Protein AF-A0A7S1D966-F1 (afdb_monomer_lite)

Secondary structure (DSSP, 8-state):
-HHHHHHHHHHHHHHHHHHHHHHHHHHHHHHH-EEEEEEEGGGS-TTPPB-TTTGGG--EEEESSS-TT--------GGGG-TT-EEEEEEEEEEGGG--TT-EEEEETTPBP-SEEEEEEESSGGGEEEEE-TTTT---SEEEEE-----HHHHHHHHHHHHTT-------SS-------HHHHHHHHHHTSGGGSTT----SS-TT-TTS-------PPPPP------S---------------PPPTTS-GGG-----EEEEPPP-S-TT---EEEEE--SSTTPPPEEEEE-GGGEE-TT-EEES-SEEEEEEEE-TTSSHHHHTSPP------HHHHHHHHHHHHHHHHHHHHHHHHHHHHHHHHHHHHTT-GGGS--S-TTPPBTTBTTSPPP-----PPPHHHHHHHHHS-SS----

pLDDT: mean 71.93, std 20.81, range [23.17, 95.44]

Organism: Cyclophora tenuis (NCBI:txid216820)

Foldseek 3Di:
DPPVVVVVVVVVCVVVVVVVVVVVVVVVVLQQDKFKFKAWPVPDDPPFDFDCVPVNFFWQKAFLLLFLADDDDDDDDDPSPDSPLITTITITIDTLNPDDFQIKTKDFAFDFDSFKWFFAAFQDWQQKFWWACCQQPNDRDTDIFGHFDDDVSSVVSLCVVPVVPDDDDDDDPDPPTDGADPSSSVNSVCSQAQVSPPPRDDDPDDPVCPPPDDPDDDPPDPDDPPDDDDDDPDDDDPPDCPVPPVPDPPPPDPVVDDDRKDKAWDFQALPLQWTWIWIWGPDSYPPDDTDTTIDISRRIDAGRITTHPTGMTITGHHGGDCRTNSNNNDDDDDPDDDPVNVVVVVVVVVVVVVVLVVLLVVLVVCVVVVLVCQCVCVVVLAHCDQQDADPPCNPDGRDRRDNDDDDSVRSSVCVVDPDDPPDD

Structure (mmCIF, N/CA/C/O backbone):
data_AF-A0A7S1D966-F1
#
_entry.id   AF-A0A7S1D966-F1
#
loop_
_atom_site.group_PDB
_atom_site.id
_atom_site.type_symbol
_atom_site.label_atom_id
_atom_site.label_alt_id
_atom_site.label_comp_id
_atom_site.label_asym_id
_atom_site.label_entity_id
_atom_site.label_seq_id
_atom_site.pdbx_PDB_ins_code
_atom_site.Cartn_x
_atom_site.Cartn_y
_atom_site.Cartn_z
_atom_site.occupancy
_atom_site.B_iso_or_equiv
_atom_site.auth_seq_id
_atom_site.auth_comp_id
_atom_site.auth_asym_id
_atom_site.auth_atom_id
_atom_site.pdbx_PDB_model_num
ATOM 1 N N . THR A 1 1 ? 21.714 -4.107 -44.839 1.00 70.25 1 THR A N 1
ATOM 2 C CA . THR A 1 1 ? 21.674 -3.194 -43.675 1.00 70.25 1 THR A CA 1
ATOM 3 C C . THR A 1 1 ? 20.430 -3.413 -42.824 1.00 70.25 1 THR A C 1
ATOM 5 O O . THR A 1 1 ? 20.585 -3.895 -41.714 1.00 70.25 1 THR A O 1
ATOM 8 N N . LEU A 1 2 ? 19.216 -3.148 -43.330 1.00 82.62 2 LEU A N 1
ATOM 9 C CA . LEU A 1 2 ? 17.956 -3.214 -42.560 1.00 82.62 2 LEU A CA 1
ATOM 10 C C . LEU A 1 2 ? 17.703 -4.532 -41.798 1.00 82.62 2 LEU A C 1
ATOM 12 O O . LEU A 1 2 ? 17.384 -4.476 -40.617 1.00 82.62 2 LEU A O 1
ATOM 16 N N . GLY A 1 3 ? 17.871 -5.698 -42.436 1.00 91.00 3 GLY A N 1
ATOM 17 C CA . GLY A 1 3 ? 17.555 -7.005 -41.827 1.00 91.00 3 GLY A CA 1
ATOM 18 C C . GLY A 1 3 ? 18.243 -7.268 -40.474 1.00 91.00 3 GLY A C 1
ATOM 19 O O . GLY A 1 3 ? 17.543 -7.444 -39.479 1.00 91.00 3 GLY A O 1
ATOM 20 N N . PRO A 1 4 ? 19.590 -7.244 -40.396 1.00 90.75 4 PRO A N 1
ATOM 21 C CA . PRO A 1 4 ? 20.310 -7.405 -39.130 1.00 90.75 4 PRO A CA 1
ATOM 22 C C . PRO A 1 4 ? 19.940 -6.370 -38.058 1.00 90.75 4 PRO A C 1
ATOM 24 O O . PRO A 1 4 ? 19.806 -6.733 -36.894 1.00 90.75 4 PRO A O 1
ATOM 27 N N . LEU A 1 5 ? 19.719 -5.104 -38.438 1.00 87.69 5 LEU A N 1
ATOM 28 C CA . LEU A 1 5 ? 19.304 -4.060 -37.493 1.00 87.69 5 LEU A CA 1
ATOM 29 C C . LEU A 1 5 ? 17.915 -4.355 -36.903 1.00 87.69 5 LEU A C 1
ATOM 31 O O . LEU A 1 5 ? 17.739 -4.294 -35.690 1.00 87.69 5 LEU A O 1
ATOM 35 N N . ALA A 1 6 ? 16.946 -4.728 -37.744 1.00 91.88 6 ALA A N 1
ATOM 36 C CA . ALA A 1 6 ? 15.597 -5.087 -37.311 1.00 91.88 6 ALA A CA 1
ATOM 37 C C . ALA A 1 6 ? 15.584 -6.325 -36.396 1.00 91.88 6 ALA A C 1
ATOM 39 O O . ALA A 1 6 ? 14.832 -6.360 -35.422 1.00 91.88 6 ALA A O 1
ATOM 40 N N . PHE A 1 7 ? 16.441 -7.313 -36.676 1.00 93.56 7 PHE A N 1
ATOM 41 C CA . PHE A 1 7 ? 16.621 -8.501 -35.838 1.00 93.56 7 PHE A CA 1
ATOM 42 C C . PHE A 1 7 ? 17.168 -8.149 -34.446 1.00 93.56 7 PHE A C 1
ATOM 44 O O . PHE A 1 7 ? 16.579 -8.558 -33.447 1.00 93.56 7 PHE A O 1
ATOM 51 N N . VAL A 1 8 ? 18.228 -7.333 -34.365 1.00 92.44 8 VAL A N 1
ATOM 52 C CA . VAL A 1 8 ? 18.786 -6.874 -33.078 1.00 92.44 8 VAL A CA 1
ATOM 53 C C . VAL A 1 8 ? 17.752 -6.068 -32.287 1.00 92.44 8 VAL A C 1
ATOM 55 O O . VAL A 1 8 ? 17.493 -6.392 -31.132 1.00 92.44 8 VAL A O 1
ATOM 58 N N . MET A 1 9 ? 17.089 -5.092 -32.920 1.00 90.94 9 MET A N 1
ATOM 59 C CA . MET A 1 9 ? 16.044 -4.287 -32.268 1.00 90.94 9 MET A CA 1
ATOM 60 C C . MET A 1 9 ? 14.885 -5.147 -31.746 1.00 90.94 9 MET A C 1
ATOM 62 O O . MET A 1 9 ? 14.377 -4.897 -30.657 1.00 90.94 9 MET A O 1
ATOM 66 N N . SER A 1 10 ? 14.488 -6.187 -32.486 1.00 94.50 10 SER A N 1
ATOM 67 C CA . SER A 1 10 ? 13.424 -7.110 -32.069 1.00 94.50 10 SER A CA 1
ATOM 68 C C . SER A 1 10 ? 13.814 -7.930 -30.834 1.00 94.50 10 SER A C 1
ATOM 70 O O . SER A 1 10 ? 12.970 -8.160 -29.971 1.00 94.50 10 SER A O 1
ATOM 72 N N . ILE A 1 11 ? 15.083 -8.339 -30.714 1.00 94.81 11 ILE A N 1
ATOM 73 C CA . ILE A 1 11 ? 15.593 -9.037 -29.523 1.00 94.81 11 ILE A CA 1
ATOM 74 C C . ILE A 1 11 ? 15.625 -8.095 -28.315 1.00 94.81 11 ILE A C 1
ATOM 76 O O . ILE A 1 11 ? 15.133 -8.475 -27.254 1.00 94.81 11 ILE A O 1
ATOM 80 N N . SER A 1 12 ? 16.131 -6.866 -28.471 1.00 90.44 12 SER A N 1
ATOM 81 C CA . SER A 1 12 ? 16.151 -5.866 -27.392 1.00 90.44 12 SER A CA 1
ATOM 82 C C . SER A 1 12 ? 14.744 -5.558 -26.873 1.00 90.44 12 SER A C 1
ATOM 84 O O . SER A 1 12 ? 14.501 -5.674 -25.674 1.00 90.44 12 SER A O 1
ATOM 86 N N . LEU A 1 13 ? 13.790 -5.276 -27.769 1.00 92.00 13 LEU A N 1
ATOM 87 C CA . LEU A 1 13 ? 12.394 -5.004 -27.404 1.00 92.00 13 LEU A CA 1
ATOM 88 C C . LEU A 1 13 ? 11.720 -6.201 -26.713 1.00 92.00 13 LEU A C 1
ATOM 90 O O . LEU A 1 13 ? 10.945 -6.016 -25.776 1.00 92.00 13 LEU A O 1
ATOM 94 N N . LEU A 1 14 ? 12.023 -7.434 -27.138 1.00 94.31 14 LEU A N 1
ATOM 95 C CA . LEU A 1 14 ? 11.500 -8.646 -26.503 1.00 94.31 14 LEU A CA 1
ATOM 96 C C . LEU A 1 14 ? 12.097 -8.854 -25.102 1.00 94.31 14 LEU A C 1
ATOM 98 O O . LEU A 1 14 ? 11.368 -9.215 -24.179 1.00 94.31 14 LEU A O 1
ATOM 102 N N . GLN A 1 15 ? 13.395 -8.596 -24.920 1.00 92.12 15 GLN A N 1
ATOM 103 C CA . GLN A 1 15 ? 14.068 -8.706 -23.624 1.00 92.12 15 GLN A CA 1
ATOM 104 C C . GLN A 1 15 ? 13.583 -7.637 -22.631 1.00 92.12 15 GLN A C 1
ATOM 106 O O . GLN A 1 15 ? 13.281 -7.964 -21.482 1.00 92.12 15 GLN A O 1
ATOM 111 N N . GLU A 1 16 ? 13.465 -6.382 -23.068 1.00 89.88 16 GLU A N 1
ATOM 112 C CA . GLU A 1 16 ? 12.923 -5.286 -22.258 1.00 89.88 16 GLU A CA 1
ATOM 113 C C . GLU A 1 16 ? 11.457 -5.548 -21.891 1.00 89.88 16 GLU A C 1
ATOM 115 O O . GLU A 1 16 ? 11.106 -5.506 -20.712 1.00 89.88 16 GLU A O 1
ATOM 120 N N . GLY A 1 17 ? 10.626 -5.934 -22.866 1.00 92.00 17 GLY A N 1
ATOM 121 C CA . GLY A 1 17 ? 9.225 -6.296 -22.640 1.00 92.00 17 GLY A CA 1
ATOM 122 C C . GLY A 1 17 ? 9.044 -7.488 -21.694 1.00 92.00 17 GLY A C 1
ATOM 123 O O . GLY A 1 17 ? 8.130 -7.485 -20.871 1.00 92.00 17 GLY A O 1
ATOM 124 N N . ALA A 1 18 ? 9.933 -8.487 -21.734 1.00 92.56 18 ALA A N 1
ATOM 125 C CA . ALA A 1 18 ? 9.919 -9.602 -20.786 1.00 92.56 18 ALA A CA 1
ATOM 126 C C . ALA A 1 18 ? 10.292 -9.163 -19.355 1.00 92.56 18 ALA A C 1
ATOM 128 O O . ALA A 1 18 ? 9.656 -9.594 -18.390 1.00 92.56 18 ALA A O 1
ATOM 129 N N . ALA A 1 19 ? 11.285 -8.279 -19.207 1.00 88.69 19 ALA A N 1
ATOM 130 C CA . ALA A 1 19 ? 11.678 -7.717 -17.913 1.00 88.69 19 ALA A CA 1
ATOM 131 C C . ALA A 1 19 ? 10.613 -6.769 -17.324 1.00 88.69 19 ALA A C 1
ATOM 133 O O . ALA A 1 19 ? 10.467 -6.673 -16.104 1.00 88.69 19 ALA A O 1
ATOM 134 N N . ASP A 1 20 ? 9.857 -6.079 -18.179 1.00 89.06 20 ASP A N 1
ATOM 135 C CA . ASP A 1 20 ? 8.737 -5.212 -17.804 1.00 89.06 20 ASP A CA 1
ATOM 136 C C . ASP A 1 20 ? 7.491 -6.014 -17.397 1.00 89.06 20 ASP A C 1
ATOM 138 O O . ASP A 1 20 ? 6.954 -5.824 -16.305 1.00 89.06 20 ASP A O 1
ATOM 142 N N . MET A 1 21 ? 7.136 -7.039 -18.179 1.00 90.38 21 MET A N 1
ATOM 143 C CA . MET A 1 21 ? 6.097 -8.017 -17.833 1.00 90.38 21 MET A CA 1
ATOM 144 C C . MET A 1 21 ? 6.377 -8.715 -16.489 1.00 90.38 21 MET A C 1
ATOM 146 O O . MET A 1 21 ? 5.455 -8.984 -15.716 1.00 90.38 21 MET A O 1
ATOM 150 N N . GLY A 1 22 ? 7.652 -8.976 -16.174 1.00 91.31 22 GLY A N 1
ATOM 151 C CA . GLY A 1 22 ? 8.078 -9.493 -14.871 1.00 91.31 22 GLY A CA 1
ATOM 152 C C . GLY A 1 22 ? 7.752 -8.549 -13.706 1.00 91.31 22 GLY A C 1
ATOM 153 O O . GLY A 1 22 ? 7.224 -9.000 -12.687 1.00 91.31 22 GLY A O 1
ATOM 154 N N . ARG A 1 23 ? 7.995 -7.240 -13.873 1.00 87.00 23 ARG A N 1
ATOM 155 C CA . ARG A 1 23 ? 7.643 -6.202 -12.886 1.00 87.00 23 ARG A CA 1
ATOM 156 C C . ARG A 1 23 ? 6.127 -6.086 -12.723 1.00 87.00 23 ARG A C 1
ATOM 158 O O . ARG A 1 23 ? 5.628 -6.290 -11.619 1.00 87.00 23 ARG A O 1
ATOM 165 N N . HIS A 1 24 ? 5.382 -5.945 -13.819 1.00 87.44 24 HIS A N 1
ATOM 166 C CA . HIS A 1 24 ? 3.917 -5.896 -13.785 1.00 87.44 24 HIS A CA 1
ATOM 167 C C . HIS A 1 24 ? 3.264 -7.137 -13.149 1.00 87.44 24 HIS A C 1
ATOM 169 O O . HIS A 1 24 ? 2.241 -7.018 -12.467 1.00 87.44 24 HIS A O 1
ATOM 175 N N . ARG A 1 25 ? 3.854 -8.332 -13.296 1.00 92.88 25 ARG A N 1
ATOM 176 C CA . ARG A 1 25 ? 3.391 -9.539 -12.589 1.00 92.88 25 ARG A CA 1
ATOM 177 C C . ARG A 1 25 ? 3.608 -9.447 -11.072 1.00 92.88 25 ARG A C 1
ATOM 179 O O . ARG A 1 25 ? 2.744 -9.898 -10.320 1.00 92.88 25 ARG A O 1
ATOM 186 N N . SER A 1 26 ? 4.720 -8.862 -10.625 1.00 86.88 26 SER A N 1
ATOM 187 C CA . SER A 1 26 ? 5.012 -8.623 -9.203 1.00 86.88 26 SER A CA 1
ATOM 188 C C . SER A 1 26 ? 4.054 -7.598 -8.586 1.00 86.88 26 SER A C 1
ATOM 190 O O . SER A 1 26 ? 3.494 -7.832 -7.510 1.00 86.88 26 SER A O 1
ATOM 192 N N . ASP A 1 27 ? 3.789 -6.502 -9.300 1.00 87.25 27 ASP A N 1
ATOM 193 C CA . ASP A 1 27 ? 2.837 -5.470 -8.878 1.00 87.25 27 ASP A CA 1
ATOM 194 C C . ASP A 1 27 ? 1.418 -6.041 -8.788 1.00 87.25 27 ASP A C 1
ATOM 196 O O . ASP A 1 27 ? 0.732 -5.872 -7.782 1.00 87.25 27 ASP A O 1
ATOM 200 N N . SER A 1 28 ? 0.995 -6.796 -9.808 1.00 89.19 28 SER A N 1
ATOM 201 C CA . SER A 1 28 ? -0.309 -7.463 -9.837 1.00 89.19 28 SER A CA 1
ATOM 202 C C . SER A 1 28 ? -0.482 -8.449 -8.676 1.00 89.19 28 SER A C 1
ATOM 204 O O . SER A 1 28 ? -1.535 -8.454 -8.037 1.00 89.19 28 SER A O 1
ATOM 206 N N . ASN A 1 29 ? 0.553 -9.224 -8.331 1.00 90.44 29 ASN A N 1
ATOM 207 C CA . ASN A 1 29 ? 0.534 -10.110 -7.163 1.00 90.44 29 ASN A CA 1
ATOM 208 C C . ASN A 1 29 ? 0.395 -9.322 -5.845 1.00 90.44 29 ASN A C 1
ATOM 210 O O . ASN A 1 29 ? -0.420 -9.662 -4.991 1.00 90.44 29 ASN A O 1
ATOM 214 N N . THR A 1 30 ? 1.138 -8.221 -5.709 1.00 87.00 30 THR A N 1
ATOM 215 C CA . THR A 1 30 ? 1.099 -7.346 -4.524 1.00 87.00 30 THR A CA 1
ATOM 216 C C . THR A 1 30 ? -0.264 -6.665 -4.355 1.00 87.00 30 THR A C 1
ATOM 218 O O . THR A 1 30 ? -0.765 -6.551 -3.237 1.00 87.00 30 THR A O 1
ATOM 221 N N . ASN A 1 31 ? -0.885 -6.258 -5.464 1.00 89.44 31 ASN A N 1
ATOM 222 C CA . ASN A 1 31 ? -2.171 -5.562 -5.510 1.00 89.44 31 ASN A CA 1
ATOM 223 C C . ASN A 1 31 ? -3.379 -6.499 -5.316 1.00 89.44 31 ASN A C 1
ATOM 225 O O . ASN A 1 31 ? -4.373 -6.087 -4.719 1.00 89.44 31 ASN A O 1
ATOM 229 N N . ASN A 1 32 ? -3.293 -7.752 -5.784 1.00 91.56 32 ASN A N 1
ATOM 230 C CA . ASN A 1 32 ? -4.334 -8.773 -5.600 1.00 91.56 32 ASN A CA 1
ATOM 231 C C . ASN A 1 32 ? -4.255 -9.509 -4.251 1.00 91.56 32 ASN A C 1
ATOM 233 O O . ASN A 1 32 ? -5.161 -10.283 -3.950 1.00 91.56 32 ASN A O 1
ATOM 237 N N . HIS A 1 33 ? -3.210 -9.291 -3.444 1.00 90.44 33 HIS A N 1
ATOM 238 C CA . HIS A 1 33 ? -3.119 -9.867 -2.101 1.00 90.44 33 HIS A CA 1
ATOM 239 C C . HIS A 1 33 ? -4.363 -9.483 -1.272 1.00 90.44 33 HIS A C 1
ATOM 241 O O . HIS A 1 33 ? -4.768 -8.316 -1.309 1.00 90.44 33 HIS A O 1
ATOM 247 N N . PRO A 1 34 ? -4.969 -10.414 -0.515 1.00 91.25 34 PRO A N 1
ATOM 248 C CA . PRO A 1 34 ? -6.105 -10.101 0.343 1.00 91.25 34 PRO A CA 1
ATOM 249 C C . PRO A 1 34 ? -5.702 -9.251 1.559 1.00 91.25 34 PRO A C 1
ATOM 251 O O . PRO A 1 34 ? -4.548 -9.254 1.998 1.00 91.25 34 PRO A O 1
ATOM 254 N N . CYS A 1 35 ? -6.666 -8.536 2.121 1.00 91.94 35 CYS A N 1
ATOM 255 C CA . CYS A 1 35 ? -6.594 -7.817 3.389 1.00 91.94 35 CYS A CA 1
ATOM 256 C C . CYS A 1 35 ? -7.999 -7.719 3.997 1.00 91.94 35 CYS A C 1
ATOM 258 O O . CYS A 1 35 ? -8.993 -7.746 3.272 1.00 91.94 35 CYS A O 1
ATOM 260 N N . VAL A 1 36 ? -8.085 -7.606 5.322 1.00 93.12 36 VAL A N 1
ATOM 261 C CA . VAL A 1 36 ? -9.369 -7.641 6.032 1.00 93.12 36 VAL A CA 1
ATOM 262 C C . VAL A 1 36 ? -9.836 -6.223 6.348 1.00 93.12 36 VAL A C 1
ATOM 264 O O . VAL A 1 36 ? -9.105 -5.458 6.977 1.00 93.12 36 VAL A O 1
ATOM 267 N N . VAL A 1 37 ? -11.059 -5.881 5.944 1.00 92.56 37 VAL A N 1
ATOM 268 C CA . VAL A 1 37 ? -11.729 -4.615 6.275 1.00 92.56 37 VAL A CA 1
ATOM 269 C C . VAL A 1 37 ? -12.924 -4.874 7.187 1.00 92.56 37 VAL A C 1
ATOM 271 O O . VAL A 1 37 ? -13.681 -5.824 6.994 1.00 92.56 37 VAL A O 1
ATOM 274 N N . LEU A 1 38 ? -13.104 -4.008 8.183 1.00 90.44 38 LEU A N 1
ATOM 275 C CA . LEU A 1 38 ? -14.306 -3.968 9.008 1.00 90.44 38 LEU A CA 1
ATOM 276 C C . LEU A 1 38 ? -15.388 -3.180 8.256 1.00 90.44 38 LEU A C 1
ATOM 278 O O . LEU A 1 38 ? -15.271 -1.962 8.104 1.00 90.44 38 LEU A O 1
ATOM 282 N N . LYS A 1 39 ? -16.457 -3.857 7.827 1.00 87.50 39 LYS A N 1
ATOM 283 C CA . LYS A 1 39 ? -17.695 -3.218 7.344 1.00 87.50 39 LYS A CA 1
ATOM 284 C C . LYS A 1 39 ? -18.877 -3.607 8.231 1.00 87.50 39 LYS A C 1
ATOM 286 O O . LYS A 1 39 ? -18.821 -4.572 8.987 1.00 87.50 39 LYS A O 1
ATOM 291 N N . ARG A 1 40 ? -19.977 -2.863 8.138 1.00 83.69 40 ARG A N 1
ATOM 292 C CA . ARG A 1 40 ? -21.266 -3.271 8.715 1.00 83.69 40 ARG A CA 1
ATOM 293 C C . ARG A 1 40 ? -21.841 -4.430 7.891 1.00 83.69 40 ARG A C 1
ATOM 295 O O . ARG A 1 40 ? -21.848 -4.340 6.666 1.00 83.69 40 ARG A O 1
ATOM 302 N N . SER A 1 41 ? -22.357 -5.472 8.546 1.00 82.62 41 SER A N 1
ATOM 303 C CA . SER A 1 41 ? -22.989 -6.645 7.911 1.00 82.62 41 SER A CA 1
ATOM 304 C C . SER A 1 41 ? -24.051 -6.264 6.882 1.00 82.62 41 SER A C 1
ATOM 306 O O . SER A 1 41 ? -24.140 -6.867 5.820 1.00 82.62 41 SER A O 1
ATOM 308 N N . ASP A 1 42 ? -24.818 -5.226 7.198 1.00 78.50 42 ASP A N 1
ATOM 309 C CA . ASP A 1 42 ? -25.985 -4.774 6.438 1.00 78.50 42 ASP A CA 1
ATOM 310 C C . ASP A 1 42 ? -25.594 -3.891 5.234 1.00 78.50 42 ASP A C 1
ATOM 312 O O . ASP A 1 42 ? -26.442 -3.525 4.427 1.00 78.50 42 ASP A O 1
ATOM 316 N N . ALA A 1 43 ? -24.307 -3.539 5.127 1.00 76.06 43 ALA A N 1
ATOM 317 C CA . ALA A 1 43 ? -23.696 -2.812 4.012 1.00 76.06 43 ALA A CA 1
ATOM 318 C C . ALA A 1 43 ? -22.685 -3.684 3.232 1.00 76.06 43 ALA A C 1
ATOM 320 O O . ALA A 1 43 ? -21.899 -3.166 2.435 1.00 76.06 43 ALA A O 1
ATOM 321 N N . LEU A 1 44 ? -22.677 -4.994 3.496 1.00 80.38 44 LEU A N 1
ATOM 322 C CA . LEU A 1 44 ? -21.862 -5.989 2.809 1.00 80.38 44 LEU A CA 1
ATOM 323 C C . LEU A 1 44 ? -22.563 -6.427 1.512 1.00 80.38 44 LEU A C 1
ATOM 325 O O . LEU A 1 44 ? -23.768 -6.677 1.512 1.00 80.38 44 LEU A O 1
ATOM 329 N N . GLU A 1 45 ? -21.822 -6.547 0.411 1.00 79.56 45 GLU A N 1
ATOM 330 C CA . GLU A 1 45 ? -22.369 -7.108 -0.832 1.00 79.56 45 GLU A CA 1
ATOM 331 C C . GLU A 1 45 ? -22.616 -8.624 -0.672 1.00 79.56 45 GLU A C 1
ATOM 333 O O . GLU A 1 45 ? -21.843 -9.295 0.015 1.00 79.56 45 GLU A O 1
ATOM 338 N N . PRO A 1 46 ? -23.676 -9.198 -1.278 1.00 72.12 46 PRO A N 1
ATOM 339 C CA . PRO A 1 46 ? -24.082 -10.585 -1.017 1.00 72.12 46 PRO A CA 1
ATOM 340 C C . PRO A 1 46 ? -23.035 -11.630 -1.435 1.00 72.12 46 PRO A C 1
ATOM 342 O O . PRO A 1 46 ? -22.985 -12.706 -0.841 1.00 72.12 46 PRO A O 1
ATOM 345 N N . ASP A 1 47 ? -22.183 -11.296 -2.408 1.00 78.81 47 ASP A N 1
ATOM 346 C CA . ASP A 1 47 ? -21.104 -12.153 -2.913 1.00 78.81 47 ASP A CA 1
ATOM 347 C C . ASP A 1 47 ? -19.749 -11.912 -2.207 1.00 78.81 47 ASP A C 1
ATOM 349 O O . ASP A 1 47 ? -18.741 -12.522 -2.572 1.00 78.81 47 ASP A O 1
ATOM 353 N N . ALA A 1 48 ? -19.681 -11.016 -1.213 1.00 78.19 48 ALA A N 1
ATOM 354 C CA . ALA A 1 48 ? -18.422 -10.623 -0.582 1.00 78.19 48 ALA A CA 1
ATOM 355 C C . ALA A 1 48 ? -17.842 -11.727 0.323 1.00 78.19 48 ALA A C 1
ATOM 357 O O . ALA A 1 48 ? -18.495 -12.232 1.242 1.00 78.19 48 ALA A O 1
ATOM 358 N N . GLU A 1 49 ? -16.572 -12.078 0.100 1.00 83.12 49 GLU A N 1
ATOM 359 C CA . GLU A 1 49 ? -15.885 -13.097 0.892 1.00 83.12 49 GLU A CA 1
ATOM 360 C C . GLU A 1 49 ? -15.633 -12.606 2.328 1.00 83.12 49 GLU A C 1
ATOM 362 O O . GLU A 1 49 ? -15.099 -11.522 2.561 1.00 83.12 49 GLU A O 1
ATOM 367 N N . ARG A 1 50 ? -16.013 -13.424 3.315 1.00 83.88 50 ARG A N 1
ATOM 368 C CA . ARG A 1 50 ? -15.786 -13.153 4.742 1.00 83.88 50 ARG A CA 1
ATOM 369 C C . ARG A 1 50 ? -14.536 -13.872 5.234 1.00 83.88 50 ARG A C 1
ATOM 371 O O . ARG A 1 50 ? -14.361 -15.063 4.968 1.00 83.88 50 ARG A O 1
ATOM 378 N N . ASP A 1 51 ? -13.709 -13.186 6.017 1.00 82.50 51 ASP A N 1
ATOM 379 C CA . ASP A 1 51 ? -12.488 -13.751 6.594 1.00 82.50 51 ASP A CA 1
ATOM 380 C C . ASP A 1 51 ? -12.797 -14.803 7.672 1.00 82.50 51 ASP A C 1
ATOM 382 O O . ASP A 1 51 ? -12.899 -14.515 8.866 1.00 82.50 51 ASP A O 1
ATOM 386 N N . ARG A 1 52 ? -12.886 -16.068 7.249 1.00 79.69 52 ARG A N 1
ATOM 387 C CA . ARG A 1 52 ? -13.100 -17.215 8.144 1.00 79.69 52 ARG A CA 1
ATOM 388 C C . ARG A 1 52 ? -11.962 -17.425 9.146 1.00 79.69 52 ARG A C 1
ATOM 390 O O . ARG A 1 52 ? -12.181 -18.079 10.162 1.00 79.69 52 ARG A O 1
ATOM 397 N N . ALA A 1 53 ? -10.765 -16.884 8.903 1.00 76.81 53 ALA A N 1
ATOM 398 C CA . ALA A 1 53 ? -9.655 -16.981 9.848 1.00 76.81 53 ALA A CA 1
ATOM 399 C C . ALA A 1 53 ? -9.756 -15.956 10.996 1.00 76.81 53 ALA A C 1
ATOM 401 O O . ALA A 1 53 ? -9.014 -16.074 11.967 1.00 76.81 53 ALA A O 1
ATOM 402 N N . THR A 1 54 ? -10.676 -14.986 10.934 1.00 77.44 54 THR A N 1
ATOM 403 C CA . THR A 1 54 ? -11.058 -14.148 12.082 1.00 77.44 54 THR A CA 1
ATOM 404 C C . THR A 1 54 ? -12.373 -14.664 12.665 1.00 77.44 54 THR A C 1
ATOM 406 O O . THR A 1 54 ? -13.388 -14.709 11.977 1.00 77.44 54 THR A O 1
ATOM 409 N N . ARG A 1 55 ? -12.375 -15.081 13.941 1.00 75.31 55 ARG A N 1
ATOM 410 C CA . ARG A 1 55 ? -13.567 -15.586 14.670 1.00 75.31 55 ARG A CA 1
ATOM 411 C C . ARG A 1 55 ? -14.362 -16.708 13.964 1.00 75.31 55 ARG A C 1
ATOM 413 O O . ARG A 1 55 ? -15.552 -16.866 14.224 1.00 75.31 55 ARG A O 1
ATOM 420 N N . GLY A 1 56 ? -13.767 -17.464 13.037 1.00 73.38 56 GLY A N 1
ATOM 421 C CA . GLY A 1 56 ? -14.514 -18.439 12.228 1.00 73.38 56 GLY A CA 1
ATOM 422 C C . GLY A 1 56 ? -15.491 -17.810 11.220 1.00 73.38 56 GLY A C 1
ATOM 423 O O . GLY A 1 56 ? -16.368 -18.509 10.718 1.00 73.38 56 GLY A O 1
ATOM 424 N N . GLY A 1 57 ? -15.382 -16.505 10.942 1.00 73.38 57 GLY A N 1
ATOM 425 C CA . GLY A 1 57 ? -16.336 -15.741 10.130 1.00 73.38 57 GLY A CA 1
ATOM 426 C C . GLY A 1 57 ? -17.563 -15.222 10.895 1.00 73.38 57 GLY A C 1
ATOM 427 O O . GLY A 1 57 ? -18.532 -14.810 10.259 1.00 73.38 57 GLY A O 1
ATOM 428 N N . GLN A 1 58 ? -17.550 -15.251 12.236 1.00 79.69 58 GLN A N 1
ATOM 429 C CA . GLN A 1 58 ? -18.615 -14.677 13.070 1.00 79.69 58 GLN A CA 1
ATOM 430 C C . GLN A 1 58 ? -18.498 -13.151 13.193 1.00 79.69 58 GLN A C 1
ATOM 432 O O . GLN A 1 58 ? -17.466 -12.637 13.637 1.00 79.69 58 GLN A O 1
ATOM 437 N N . ASP A 1 59 ? -19.596 -12.452 12.904 1.00 83.75 59 ASP A N 1
ATOM 438 C CA . ASP A 1 59 ? -19.711 -10.999 13.070 1.00 83.75 59 ASP A CA 1
ATOM 439 C C . ASP A 1 59 ? -19.692 -10.587 14.554 1.00 83.75 59 ASP A C 1
ATOM 441 O O . ASP A 1 59 ? -20.073 -11.347 15.450 1.00 83.75 59 ASP A O 1
ATOM 445 N N . VAL A 1 60 ? -19.259 -9.355 14.826 1.00 81.75 60 VAL A N 1
ATOM 446 C CA . VAL A 1 60 ? -19.291 -8.752 16.164 1.00 81.75 60 VAL A CA 1
ATOM 447 C C . VAL A 1 60 ? -20.523 -7.868 16.284 1.00 81.75 60 VAL A C 1
ATOM 449 O O . VAL A 1 60 ? -20.550 -6.759 15.756 1.00 81.75 60 VAL A O 1
ATOM 452 N N . THR A 1 61 ? -21.535 -8.331 17.015 1.00 80.94 61 THR A N 1
ATOM 453 C CA . THR A 1 61 ? -22.706 -7.512 17.346 1.00 80.94 61 THR A CA 1
ATOM 454 C C . THR A 1 61 ? -22.364 -6.486 18.430 1.00 80.94 61 THR A C 1
ATOM 456 O O . THR A 1 61 ? -21.929 -6.820 19.537 1.00 80.94 61 THR A O 1
ATOM 459 N N . VAL A 1 62 ? -22.578 -5.216 18.101 1.00 76.38 62 VAL A N 1
ATOM 460 C CA . VAL A 1 62 ? -22.327 -4.035 18.926 1.00 76.38 62 VAL A CA 1
ATOM 461 C C . VAL A 1 62 ? -23.670 -3.412 19.293 1.00 76.38 62 VAL A C 1
ATOM 463 O O . VAL A 1 62 ? -24.422 -2.988 18.417 1.00 76.38 62 VAL A O 1
ATOM 466 N N . GLN A 1 63 ? -23.978 -3.336 20.587 1.00 70.12 63 GLN A N 1
ATOM 467 C CA . GLN A 1 63 ? -25.121 -2.565 21.080 1.00 70.12 63 GLN A CA 1
ATOM 468 C C . GLN A 1 63 ? -24.775 -1.073 21.044 1.00 70.12 63 GLN A C 1
ATOM 470 O O . GLN A 1 63 ? -23.823 -0.637 21.702 1.00 70.12 63 GLN A O 1
ATOM 475 N N . LEU A 1 64 ? -25.549 -0.305 20.277 1.00 67.06 64 LEU A N 1
ATOM 476 C CA . LEU A 1 64 ? -25.350 1.133 20.078 1.00 67.06 64 LEU A CA 1
ATOM 477 C C . LEU A 1 64 ? -26.053 1.966 21.158 1.00 67.06 64 LEU A C 1
ATOM 479 O O . LEU A 1 64 ? -25.703 3.123 21.366 1.00 67.06 64 LEU A O 1
ATOM 483 N N . ASN A 1 65 ? -26.983 1.355 21.902 1.00 55.56 65 ASN A N 1
ATOM 484 C CA . ASN A 1 65 ? -27.669 1.928 23.064 1.00 55.56 65 ASN A CA 1
ATOM 485 C C . ASN A 1 65 ? -26.677 2.463 24.121 1.00 55.56 65 ASN A C 1
ATOM 487 O O . ASN A 1 65 ? -26.939 3.486 24.748 1.00 55.56 65 ASN A O 1
ATOM 491 N N . LYS A 1 66 ? -25.508 1.818 24.277 1.00 53.09 66 LYS A N 1
ATOM 492 C CA . LYS A 1 66 ? -24.368 2.321 25.067 1.00 53.09 66 LYS A CA 1
ATOM 493 C C . LYS A 1 66 ? -23.459 3.220 24.204 1.00 53.09 66 LYS A C 1
ATOM 495 O O . LYS A 1 66 ? -22.287 2.911 23.986 1.00 53.09 66 LYS A O 1
ATOM 500 N N . SER A 1 67 ? -24.013 4.308 23.660 1.00 50.94 67 SER A N 1
ATOM 501 C CA . SER A 1 67 ? -23.249 5.307 22.895 1.00 50.94 67 SER A CA 1
ATOM 502 C C . SER A 1 67 ? -22.438 6.200 23.843 1.00 50.94 67 SER A C 1
ATOM 504 O O . SER A 1 67 ? -22.958 6.634 24.869 1.00 50.94 67 SER A O 1
ATOM 506 N N . TYR A 1 68 ? -21.189 6.533 23.498 1.00 50.56 68 TYR A N 1
ATOM 507 C CA . TYR A 1 68 ? -20.322 7.372 24.348 1.00 50.56 68 TYR A CA 1
ATOM 508 C C . TYR A 1 68 ? -20.823 8.826 24.519 1.00 50.56 68 TYR A C 1
ATOM 510 O O . TYR A 1 68 ? -20.328 9.573 25.358 1.00 50.56 68 TYR A O 1
ATOM 518 N N . PHE A 1 69 ? -21.832 9.243 23.751 1.00 49.62 69 PHE A N 1
ATOM 519 C CA . PHE A 1 69 ? -22.258 10.640 23.629 1.00 49.62 69 PHE A CA 1
ATOM 520 C C . PHE A 1 69 ? -23.753 10.813 23.939 1.00 49.62 69 PHE A C 1
ATOM 522 O O . PHE A 1 69 ? -24.487 11.431 23.167 1.00 49.62 69 PHE A O 1
ATOM 529 N N . SER A 1 70 ? -24.232 10.209 25.032 1.00 40.22 70 SER A N 1
ATOM 530 C CA . SER A 1 70 ? -25.642 10.286 25.444 1.00 40.22 70 SER A CA 1
ATOM 531 C C . SER A 1 70 ? -25.826 10.386 26.963 1.00 40.22 70 SER A C 1
ATOM 533 O O . SER A 1 70 ? -25.994 9.376 27.647 1.00 40.22 70 SER A O 1
ATOM 535 N N . HIS A 1 71 ? -25.873 11.620 27.476 1.00 38.56 71 HIS A N 1
ATOM 536 C CA . HIS A 1 71 ? -26.424 11.952 28.795 1.00 38.56 71 HIS A CA 1
ATOM 537 C C . HIS A 1 71 ? -27.265 13.244 28.723 1.00 38.56 71 HIS A C 1
ATOM 539 O O . HIS A 1 71 ? -26.734 14.333 28.899 1.00 38.56 71 HIS A O 1
ATOM 545 N N . ALA A 1 72 ? -28.583 13.061 28.524 1.00 38.47 72 ALA A N 1
ATOM 546 C CA . ALA A 1 72 ? -29.688 14.015 28.763 1.00 38.47 72 ALA A CA 1
ATOM 547 C C . ALA A 1 72 ? -29.762 15.314 27.908 1.00 38.47 72 ALA A C 1
ATOM 549 O O . ALA A 1 72 ? -28.740 15.835 27.493 1.00 38.47 72 ALA A O 1
ATOM 550 N N . GLN A 1 73 ? -30.923 15.941 27.624 1.00 42.53 73 GLN A N 1
ATOM 551 C CA . GLN A 1 73 ? -32.384 15.623 27.650 1.00 42.53 73 GLN A CA 1
ATOM 552 C C . GLN A 1 73 ? -33.126 16.845 27.012 1.00 42.53 73 GLN A C 1
ATOM 554 O O . GLN A 1 73 ? -32.567 17.931 27.066 1.00 42.53 73 GLN A O 1
ATOM 559 N N . THR A 1 74 ? -34.337 16.867 26.419 1.00 36.34 74 THR A N 1
ATOM 560 C CA . THR A 1 74 ? -35.473 15.952 26.093 1.00 36.34 74 THR A CA 1
ATOM 561 C C . THR A 1 74 ? -36.075 16.413 24.721 1.00 36.34 74 THR A C 1
ATOM 563 O O . THR A 1 74 ? -35.486 17.319 24.133 1.00 36.34 74 THR A O 1
ATOM 566 N N . PRO A 1 75 ? -37.269 15.987 24.227 1.00 37.81 75 PRO A N 1
ATOM 567 C CA . PRO A 1 75 ? -38.014 14.724 24.351 1.00 37.81 75 PRO A CA 1
ATOM 568 C C . PRO A 1 75 ? -38.330 14.064 22.974 1.00 37.81 75 PRO A C 1
ATOM 570 O O . PRO A 1 75 ? -38.528 14.753 21.985 1.00 37.81 75 PRO A O 1
ATOM 573 N N . ARG A 1 76 ? -38.451 12.723 22.947 1.00 42.16 76 ARG A N 1
ATOM 574 C CA . ARG A 1 76 ? -39.058 11.829 21.911 1.00 42.16 76 ARG A CA 1
ATOM 575 C C . ARG A 1 76 ? -39.295 12.367 20.475 1.00 42.16 76 ARG A C 1
ATOM 577 O O . ARG A 1 76 ? -40.143 13.229 20.263 1.00 42.16 76 ARG A O 1
ATOM 584 N N . PRO A 1 77 ? -38.834 11.604 19.468 1.00 37.94 77 PRO A N 1
ATOM 585 C CA . PRO A 1 77 ? -39.714 10.554 18.921 1.00 37.94 77 PRO A CA 1
ATOM 586 C C . PRO A 1 77 ? -39.463 9.153 19.509 1.00 37.94 77 PRO A C 1
ATOM 588 O O . PRO A 1 77 ? -38.575 8.944 20.333 1.00 37.94 77 PRO A O 1
ATOM 591 N N . SER A 1 78 ? -40.308 8.186 19.145 1.00 42.03 78 SER A N 1
ATOM 592 C CA . SER A 1 78 ? -40.471 6.895 19.838 1.00 42.03 78 SER A CA 1
ATOM 593 C C . SER A 1 78 ? -39.350 5.858 19.659 1.00 42.03 78 SER A C 1
ATOM 595 O O . SER A 1 78 ? -39.364 4.862 20.374 1.00 42.03 78 SER A O 1
ATOM 597 N N . HIS A 1 79 ? -38.378 6.077 18.769 1.00 45.31 79 HIS A N 1
ATOM 598 C CA . HIS A 1 79 ? -37.410 5.048 18.346 1.00 45.31 79 HIS A CA 1
ATOM 599 C C . HIS A 1 79 ? -36.134 4.910 19.193 1.00 45.31 79 HIS A C 1
ATOM 601 O O . HIS A 1 79 ? -35.337 4.007 18.962 1.00 45.31 79 HIS A O 1
ATOM 607 N N . LEU A 1 80 ? -35.912 5.765 20.199 1.00 44.06 80 LEU A N 1
ATOM 608 C CA . LEU A 1 80 ? -34.689 5.689 21.020 1.00 44.06 80 LEU A CA 1
ATOM 609 C C . LEU A 1 80 ? -34.786 4.743 22.233 1.00 44.06 80 LEU A C 1
ATOM 611 O O . LEU A 1 80 ? -33.816 4.593 22.971 1.00 44.06 80 LEU A O 1
ATOM 615 N N . ASN A 1 81 ? -35.940 4.096 22.429 1.00 42.59 81 ASN A N 1
ATOM 616 C CA . ASN A 1 81 ? -36.153 3.066 23.454 1.00 42.59 81 ASN A CA 1
ATOM 617 C C . ASN A 1 81 ? -36.095 1.631 22.893 1.00 42.59 81 ASN A C 1
ATOM 619 O O . ASN A 1 81 ? -36.324 0.683 23.644 1.00 42.59 81 ASN A O 1
ATOM 623 N N . ASP A 1 82 ? -35.800 1.460 21.601 1.00 46.50 82 ASP A N 1
ATOM 624 C CA . ASP A 1 82 ? -35.721 0.144 20.971 1.00 46.50 82 ASP A CA 1
ATOM 625 C C . ASP A 1 82 ? -34.481 -0.628 21.495 1.00 46.50 82 ASP A C 1
ATOM 627 O O . ASP A 1 82 ? -33.341 -0.198 21.277 1.00 46.50 82 ASP A O 1
ATOM 631 N N . PRO A 1 83 ? -34.641 -1.803 22.146 1.00 51.12 83 PRO A N 1
ATOM 632 C CA . PRO A 1 83 ? -33.513 -2.626 22.615 1.00 51.12 83 PRO A CA 1
ATOM 633 C C . PRO A 1 83 ? -32.730 -3.286 21.463 1.00 51.12 83 PRO A C 1
ATOM 635 O O . PRO A 1 83 ? -31.762 -4.008 21.694 1.00 51.12 83 PRO A O 1
ATOM 638 N N . ASN A 1 84 ? -33.155 -3.028 20.223 1.00 51.31 84 ASN A N 1
ATOM 639 C CA . ASN A 1 84 ? -32.705 -3.665 18.992 1.00 51.31 84 ASN A CA 1
ATOM 640 C C . ASN A 1 84 ? -31.781 -2.767 18.148 1.00 51.31 84 ASN A C 1
ATOM 642 O O . ASN A 1 84 ? -31.513 -3.098 16.995 1.00 51.31 84 ASN A O 1
ATOM 646 N N . LEU A 1 85 ? -31.287 -1.636 18.678 1.00 63.78 85 LEU A N 1
ATOM 647 C CA . LEU A 1 85 ? -30.309 -0.789 17.979 1.00 63.78 85 LEU A CA 1
ATOM 648 C C . LEU A 1 85 ? -28.900 -1.411 18.045 1.00 63.78 85 LEU A C 1
ATOM 650 O O . LEU A 1 85 ? -27.964 -0.899 18.663 1.00 63.78 85 LEU A O 1
ATOM 654 N N . THR A 1 86 ? -28.765 -2.569 17.406 1.00 70.44 86 THR A N 1
ATOM 655 C CA . THR A 1 86 ? -27.518 -3.315 17.252 1.00 70.44 86 THR A CA 1
ATOM 656 C C . THR A 1 86 ? -26.950 -3.140 15.850 1.00 70.44 86 THR A C 1
ATOM 658 O O . THR A 1 86 ? -27.677 -3.270 14.870 1.00 70.44 86 THR A O 1
ATOM 661 N N . CYS A 1 87 ? -25.639 -2.937 15.748 1.00 75.38 87 CYS A N 1
ATOM 662 C CA . CYS A 1 87 ? -24.898 -3.067 14.495 1.00 75.38 87 CYS A CA 1
ATOM 663 C C . CYS A 1 87 ? -24.013 -4.313 14.569 1.00 75.38 87 CYS A C 1
ATOM 665 O O . CYS A 1 87 ? -23.242 -4.455 15.518 1.00 75.38 87 CYS A O 1
ATOM 667 N N . SER A 1 88 ? -24.099 -5.206 13.585 1.00 82.50 88 SER A N 1
ATOM 668 C CA . SER A 1 88 ? -23.138 -6.301 13.438 1.00 82.50 88 SER A CA 1
ATOM 669 C C . SER A 1 88 ? -22.003 -5.869 12.511 1.00 82.50 88 SER A C 1
ATOM 671 O O . SER A 1 88 ? -22.223 -5.444 11.379 1.00 82.50 88 SER A O 1
ATOM 673 N N . VAL A 1 89 ? -20.768 -5.949 13.005 1.00 85.88 89 VAL A N 1
ATOM 674 C CA . VAL A 1 89 ? -19.555 -5.658 12.231 1.00 85.88 89 VAL A CA 1
ATOM 675 C C . VAL A 1 89 ? -19.007 -6.963 11.668 1.00 85.88 89 VAL A C 1
ATOM 677 O O . VAL A 1 89 ? -18.709 -7.890 12.422 1.00 85.88 89 VAL A O 1
ATOM 680 N N . ALA A 1 90 ? -18.876 -7.017 10.346 1.00 87.62 90 ALA A N 1
ATOM 681 C CA . ALA A 1 90 ? -18.346 -8.139 9.589 1.00 87.62 90 ALA A CA 1
ATOM 682 C C . ALA A 1 90 ? -16.887 -7.892 9.176 1.00 87.62 90 ALA A C 1
ATOM 684 O O . ALA A 1 90 ? -16.470 -6.755 8.933 1.00 87.62 90 ALA A O 1
ATOM 685 N N . PHE A 1 91 ? -16.125 -8.980 9.063 1.00 91.00 91 PHE A N 1
ATOM 686 C CA . PHE A 1 91 ? -14.744 -8.981 8.580 1.00 91.00 91 PHE A CA 1
ATOM 687 C C . PHE A 1 91 ? -14.719 -9.420 7.112 1.00 91.00 91 PHE A C 1
ATOM 689 O O . PHE A 1 91 ? -14.792 -10.611 6.803 1.00 91.00 91 PHE A O 1
ATOM 696 N N . GLU A 1 92 ? -14.659 -8.448 6.208 1.00 90.62 92 GLU A N 1
ATOM 697 C CA . GLU A 1 92 ? -14.667 -8.648 4.758 1.00 90.62 92 GLU A CA 1
ATOM 698 C C . GLU A 1 92 ? -13.244 -8.801 4.220 1.00 90.62 92 GLU A C 1
ATOM 700 O O . GLU A 1 92 ? -12.344 -8.048 4.594 1.00 90.62 92 GLU A O 1
ATOM 705 N N . LEU A 1 93 ? -13.044 -9.757 3.317 1.00 91.62 93 LEU A N 1
ATOM 706 C CA . LEU A 1 93 ? -11.783 -9.992 2.631 1.00 91.62 93 LEU A CA 1
ATOM 707 C C . LEU A 1 93 ? -11.780 -9.237 1.292 1.00 91.62 93 LEU A C 1
ATOM 709 O O . LEU A 1 93 ? -12.365 -9.691 0.312 1.00 91.62 93 LEU A O 1
ATOM 713 N N . ILE A 1 94 ? -11.100 -8.090 1.239 1.00 91.62 94 ILE A N 1
ATOM 714 C CA . ILE A 1 94 ? -10.917 -7.313 0.000 1.00 91.62 94 ILE A CA 1
ATOM 715 C C . ILE A 1 94 ? -9.478 -7.422 -0.505 1.00 91.62 94 ILE A C 1
ATOM 717 O O . ILE A 1 94 ? -8.572 -7.800 0.236 1.00 91.62 94 ILE A O 1
ATOM 721 N N . LYS A 1 95 ? -9.227 -7.053 -1.762 1.00 92.69 95 LYS A N 1
ATOM 722 C CA . LYS A 1 95 ? -7.858 -6.951 -2.290 1.00 92.69 95 LYS A CA 1
ATOM 723 C C . LYS A 1 95 ? -7.210 -5.638 -1.858 1.00 92.69 95 LYS A C 1
ATOM 725 O O . LYS A 1 95 ? -7.889 -4.621 -1.726 1.00 92.69 95 LYS A O 1
ATOM 730 N N . ARG A 1 96 ? -5.878 -5.609 -1.749 1.00 92.44 96 ARG A N 1
ATOM 731 C CA . ARG A 1 96 ? -5.128 -4.373 -1.438 1.00 92.44 96 ARG A CA 1
ATOM 732 C C . ARG A 1 96 ? -5.395 -3.231 -2.428 1.00 92.44 96 ARG A C 1
ATOM 734 O O . ARG A 1 96 ? -5.403 -2.074 -2.018 1.00 92.44 96 ARG A O 1
ATOM 741 N N . MET A 1 97 ? -5.668 -3.537 -3.699 1.00 90.62 97 MET A N 1
ATOM 742 C CA . MET A 1 97 ? -6.071 -2.540 -4.705 1.00 90.62 97 MET A CA 1
ATOM 743 C C . MET A 1 97 ? -7.441 -1.886 -4.461 1.00 90.62 97 MET A C 1
ATOM 745 O O . MET A 1 97 ? -7.710 -0.827 -5.028 1.00 90.62 97 MET A O 1
ATOM 749 N N . ASP A 1 98 ? -8.289 -2.468 -3.611 1.00 91.19 98 ASP A N 1
ATOM 750 C CA . ASP A 1 98 ? -9.657 -2.005 -3.341 1.00 91.19 98 ASP A CA 1
ATOM 751 C C . ASP A 1 98 ? -9.789 -1.242 -2.010 1.00 91.19 98 ASP A C 1
ATOM 753 O O . ASP A 1 98 ? -10.855 -0.724 -1.679 1.00 91.19 98 ASP A O 1
ATOM 757 N N . ILE A 1 99 ? -8.678 -1.076 -1.282 1.00 90.75 99 ILE A N 1
ATOM 758 C CA . ILE A 1 99 ? -8.589 -0.175 -0.128 1.00 90.75 99 ILE A CA 1
ATOM 759 C C . ILE A 1 99 ? -8.814 1.274 -0.588 1.00 90.75 99 ILE A C 1
ATOM 761 O O . ILE A 1 99 ? -8.231 1.729 -1.578 1.00 90.75 99 ILE A O 1
ATOM 765 N N . ARG A 1 100 ? -9.635 2.020 0.154 1.00 89.25 100 ARG A N 1
ATOM 766 C CA . ARG A 1 100 ? -9.834 3.469 0.014 1.00 89.25 100 ARG A CA 1
ATOM 767 C C . ARG A 1 100 ? -9.569 4.133 1.364 1.00 89.25 100 ARG A C 1
ATOM 769 O O . ARG A 1 100 ? -9.672 3.473 2.394 1.00 89.25 100 ARG A O 1
ATOM 776 N N . GLN A 1 101 ? -9.222 5.418 1.357 1.00 88.25 101 GLN A N 1
ATOM 777 C CA . GLN A 1 101 ? -9.016 6.190 2.588 1.00 88.25 101 GLN A CA 1
ATOM 778 C C . GLN A 1 101 ? -10.278 6.133 3.473 1.00 88.25 101 GLN A C 1
ATOM 780 O O . GLN A 1 101 ? -11.395 6.008 2.969 1.00 88.25 101 GLN A O 1
ATOM 785 N N . GLY A 1 102 ? -10.103 6.163 4.795 1.00 86.81 102 GLY A N 1
ATOM 786 C CA . GLY A 1 102 ? -11.189 5.960 5.761 1.00 86.81 102 GLY A CA 1
ATOM 787 C C . GLY A 1 102 ? -11.622 4.501 5.997 1.00 86.81 102 GLY A C 1
ATOM 788 O O . GLY A 1 102 ? -12.390 4.253 6.925 1.00 86.81 102 GLY A O 1
ATOM 789 N N . HIS A 1 103 ? -11.125 3.512 5.239 1.00 90.25 103 HIS A N 1
ATOM 790 C CA . HIS A 1 103 ? -11.365 2.097 5.556 1.00 90.25 103 HIS A CA 1
ATOM 791 C C . HIS A 1 103 ? -10.714 1.707 6.896 1.00 90.25 103 HIS A C 1
ATOM 793 O O . HIS A 1 103 ? -9.554 2.030 7.163 1.00 90.25 103 HIS A O 1
ATOM 799 N N . LEU A 1 104 ? -11.445 0.947 7.716 1.00 92.38 104 LEU A N 1
ATOM 800 C CA . LEU A 1 104 ? -10.916 0.296 8.914 1.00 92.38 104 LEU A CA 1
ATOM 801 C C . LEU A 1 104 ? -10.335 -1.070 8.541 1.00 92.38 104 LEU A C 1
ATOM 803 O O . LEU A 1 104 ? -11.067 -1.967 8.131 1.00 92.38 104 LEU A O 1
ATOM 807 N N . LEU A 1 105 ? -9.023 -1.222 8.688 1.00 94.75 105 LEU A N 1
ATOM 808 C CA . LEU A 1 105 ? -8.259 -2.412 8.321 1.00 94.75 105 LEU A CA 1
ATOM 809 C C . LEU A 1 105 ? -7.861 -3.213 9.564 1.00 94.75 105 LEU A C 1
ATOM 811 O O . LEU A 1 105 ? -7.357 -2.647 10.535 1.00 94.75 105 LEU A O 1
ATOM 815 N N . LEU A 1 106 ? -8.029 -4.534 9.494 1.00 94.94 106 LEU A N 1
ATOM 816 C CA . LEU A 1 106 ? -7.469 -5.507 10.430 1.00 94.94 106 LEU A CA 1
ATOM 817 C C . LEU A 1 106 ? -6.223 -6.137 9.791 1.00 94.94 106 LEU A C 1
ATOM 819 O O . LEU A 1 106 ? -6.304 -6.737 8.718 1.00 94.94 106 LEU A O 1
ATOM 823 N N . VAL A 1 107 ? -5.072 -6.016 10.454 1.00 95.44 107 VAL A N 1
ATOM 824 C CA . VAL A 1 107 ? -3.798 -6.624 10.028 1.00 95.44 107 VAL A CA 1
ATOM 825 C C . VAL A 1 107 ? -3.365 -7.634 11.089 1.00 95.44 107 VAL A C 1
ATOM 827 O O . VAL A 1 107 ? -3.418 -7.323 12.280 1.00 95.44 107 VAL A O 1
ATOM 830 N N . LYS A 1 108 ? -2.964 -8.843 10.676 1.00 93.94 108 LYS A N 1
ATOM 831 C CA . LYS A 1 108 ? -2.599 -9.948 11.579 1.00 93.94 108 LYS A CA 1
ATOM 832 C C . LYS A 1 108 ? -1.079 -10.083 11.721 1.00 93.94 108 LYS A C 1
ATOM 834 O O . LYS A 1 108 ? -0.306 -9.508 10.957 1.00 93.94 108 LYS A O 1
ATOM 839 N N . ASN A 1 109 ? -0.635 -10.843 12.719 1.00 94.19 109 ASN A N 1
ATOM 840 C CA . ASN A 1 109 ? 0.783 -11.108 12.968 1.00 94.19 109 ASN A CA 1
ATOM 841 C C . ASN A 1 109 ? 1.484 -11.640 11.708 1.00 94.19 109 ASN A C 1
ATOM 843 O O . ASN A 1 109 ? 1.028 -12.614 11.112 1.00 94.19 109 ASN A O 1
ATOM 847 N N . ARG A 1 110 ? 2.639 -11.061 11.367 1.00 93.19 110 ARG A N 1
ATOM 848 C CA . ARG A 1 110 ? 3.463 -11.366 10.183 1.00 93.19 110 ARG A CA 1
ATOM 849 C C . ARG A 1 110 ? 2.868 -10.948 8.833 1.00 93.19 110 ARG A C 1
ATOM 851 O O . ARG A 1 110 ? 3.551 -11.142 7.828 1.00 93.19 110 ARG A O 1
ATOM 858 N N . ASP A 1 111 ? 1.687 -10.328 8.789 1.00 93.06 111 ASP A N 1
ATOM 859 C CA . ASP A 1 111 ? 1.196 -9.688 7.566 1.00 93.06 111 ASP A CA 1
ATOM 860 C C . ASP A 1 111 ? 1.925 -8.363 7.295 1.00 93.06 111 ASP A C 1
ATOM 862 O O . ASP A 1 111 ? 2.329 -7.628 8.201 1.00 93.06 111 ASP A O 1
ATOM 866 N N . MET A 1 112 ? 2.056 -8.042 6.009 1.00 93.06 112 MET A N 1
ATOM 867 C CA . MET A 1 112 ? 2.511 -6.737 5.537 1.00 93.06 112 MET A CA 1
ATOM 868 C C . MET A 1 112 ? 1.359 -5.727 5.571 1.00 93.06 112 MET A C 1
ATOM 870 O O . MET A 1 112 ? 0.294 -5.964 4.991 1.00 93.06 112 MET A O 1
ATOM 874 N N . ILE A 1 113 ? 1.612 -4.573 6.186 1.00 95.31 113 ILE A N 1
ATOM 875 C CA . ILE A 1 113 ? 0.696 -3.434 6.256 1.00 95.31 113 ILE A CA 1
ATOM 876 C C . ILE A 1 113 ? 0.440 -2.905 4.826 1.00 95.31 113 ILE A C 1
ATOM 878 O O . ILE A 1 113 ? 1.396 -2.588 4.108 1.00 95.31 113 ILE A O 1
ATOM 882 N N . PRO A 1 114 ? -0.825 -2.846 4.358 1.00 93.94 114 PRO A N 1
ATOM 883 C CA . PRO A 1 114 ? -1.126 -2.688 2.930 1.00 93.94 114 PRO A CA 1
ATOM 884 C C . PRO A 1 114 ? -1.209 -1.229 2.448 1.00 93.94 114 PRO A C 1
ATOM 886 O O . PRO A 1 114 ? -1.059 -0.961 1.256 1.00 93.94 114 PRO A O 1
ATOM 889 N N . ALA A 1 115 ? -1.460 -0.303 3.367 1.00 94.56 115 ALA A N 1
ATOM 890 C CA . ALA A 1 115 ? -1.656 1.131 3.172 1.00 94.56 115 ALA A CA 1
ATOM 891 C C . ALA A 1 115 ? -1.126 1.855 4.422 1.00 94.56 115 ALA A C 1
ATOM 893 O O . ALA A 1 115 ? -0.869 1.191 5.425 1.00 94.56 115 ALA A O 1
ATOM 894 N N . ASP A 1 116 ? -0.981 3.179 4.402 1.00 95.00 116 ASP A N 1
ATOM 895 C CA . ASP A 1 116 ? -0.553 3.898 5.608 1.00 95.00 116 ASP A CA 1
ATOM 896 C C . ASP A 1 116 ? -1.759 4.026 6.550 1.00 95.00 116 ASP A C 1
ATOM 898 O O . ASP A 1 116 ? -2.717 4.746 6.250 1.00 95.00 116 ASP A O 1
ATOM 902 N N . ILE A 1 117 ? -1.736 3.289 7.664 1.00 95.31 117 ILE A N 1
ATOM 903 C CA . ILE A 1 117 ? -2.852 3.181 8.615 1.00 95.31 117 ILE A CA 1
ATOM 904 C C . ILE A 1 117 ? -2.500 3.803 9.964 1.00 95.31 117 ILE A C 1
ATOM 906 O O . ILE A 1 117 ? -1.384 3.659 10.456 1.00 95.31 117 ILE A O 1
ATOM 910 N N . ILE A 1 118 ? -3.465 4.456 10.600 1.00 94.75 118 ILE A N 1
ATOM 911 C CA . ILE A 1 118 ? -3.321 5.002 11.952 1.00 94.75 118 ILE A CA 1
ATOM 912 C C . ILE A 1 118 ? -3.855 3.975 12.942 1.00 94.75 118 ILE A C 1
ATOM 914 O O . ILE A 1 118 ? -4.991 3.521 12.816 1.00 94.75 118 ILE A O 1
ATOM 918 N N . LEU A 1 119 ? -3.021 3.590 13.904 1.00 94.88 119 LEU A N 1
ATOM 919 C CA . LEU A 1 119 ? -3.285 2.534 14.875 1.00 94.88 119 LEU A CA 1
ATOM 920 C C . LEU A 1 119 ? -4.380 2.962 15.867 1.00 94.88 119 LEU A C 1
ATOM 922 O O . LEU A 1 119 ? -4.185 3.906 16.623 1.00 94.88 119 LEU A O 1
ATOM 926 N N . LEU A 1 120 ? -5.516 2.258 15.896 1.00 91.12 120 LEU A N 1
ATOM 927 C CA . LEU A 1 120 ? -6.656 2.551 16.785 1.00 91.12 120 LEU A CA 1
ATOM 928 C C . LEU A 1 120 ? -6.829 1.518 17.908 1.00 91.12 120 LEU A C 1
ATOM 930 O O . LEU A 1 120 ? -7.350 1.841 18.982 1.00 91.12 120 LEU A O 1
ATOM 934 N N . ALA A 1 121 ? -6.414 0.273 17.667 1.00 90.38 121 ALA A N 1
ATOM 935 C CA . ALA A 1 121 ? -6.403 -0.810 18.645 1.00 90.38 121 ALA A CA 1
ATOM 936 C C . ALA A 1 121 ? -5.311 -1.833 18.327 1.00 90.38 121 ALA A C 1
ATOM 938 O O . ALA A 1 121 ? -4.963 -2.043 17.164 1.00 90.38 121 ALA A O 1
ATOM 939 N N . SER A 1 122 ? -4.831 -2.523 19.357 1.00 92.25 122 SER A N 1
ATOM 940 C CA . SER A 1 122 ? -3.872 -3.615 19.226 1.00 92.25 122 SER A CA 1
ATOM 941 C C . SER A 1 122 ? -4.156 -4.712 20.242 1.00 92.25 122 SER A C 1
ATOM 943 O O . SER A 1 122 ? -4.569 -4.439 21.366 1.00 92.25 122 SER A O 1
ATOM 945 N N . SER A 1 123 ? -3.847 -5.940 19.840 1.00 89.94 123 SER A N 1
ATOM 946 C CA . SER A 1 123 ? -3.758 -7.126 20.696 1.00 89.94 123 SER A CA 1
ATOM 947 C C . SER A 1 123 ? -2.778 -7.009 21.870 1.00 89.94 123 SER A C 1
ATOM 949 O O . SER A 1 123 ? -2.907 -7.763 22.834 1.00 89.94 123 SER A O 1
ATOM 951 N N . SER A 1 124 ? -1.775 -6.126 21.786 1.00 87.69 124 SER A N 1
ATOM 952 C CA . SER A 1 124 ? -0.683 -6.069 22.766 1.00 87.69 124 SER A CA 1
ATOM 953 C C . SER A 1 124 ? -0.770 -4.904 23.750 1.00 87.69 124 SER A C 1
ATOM 955 O O . SER A 1 124 ? -1.475 -3.913 23.546 1.00 87.69 124 SER A O 1
ATOM 957 N N . ASP A 1 125 ? -0.037 -5.085 24.843 1.00 81.62 125 ASP A N 1
ATOM 958 C CA . ASP A 1 125 ? -0.077 -4.337 26.094 1.00 81.62 125 ASP A CA 1
ATOM 959 C C . ASP A 1 125 ? -0.183 -2.818 25.888 1.00 81.62 125 ASP A C 1
ATOM 961 O O . ASP A 1 125 ? 0.651 -2.200 25.223 1.00 81.62 125 ASP A O 1
ATOM 965 N N . ASN A 1 126 ? -1.215 -2.211 26.483 1.00 80.12 126 ASN A N 1
ATOM 966 C CA . ASN A 1 126 ? -1.519 -0.773 26.423 1.00 80.12 126 ASN A CA 1
ATOM 967 C C . ASN A 1 126 ? -1.756 -0.202 25.003 1.00 80.12 126 ASN A C 1
ATOM 969 O O . ASN A 1 126 ? -1.594 1.001 24.790 1.00 80.12 126 ASN A O 1
ATOM 973 N N . GLY A 1 127 ? -2.153 -1.036 24.033 1.00 82.56 127 GLY A N 1
ATOM 974 C CA . GLY A 1 127 ? -2.443 -0.603 22.658 1.00 82.56 127 GLY A CA 1
ATOM 975 C C . GLY A 1 127 ? -1.195 -0.412 21.787 1.00 82.56 127 GLY A C 1
ATOM 976 O O . GLY A 1 127 ? -1.254 0.227 20.734 1.00 82.56 127 GLY A O 1
ATOM 977 N N . ASN A 1 128 ? -0.060 -0.964 22.216 1.00 91.69 128 ASN A N 1
ATOM 978 C CA . ASN A 1 128 ? 1.195 -0.942 21.473 1.00 91.69 128 ASN A CA 1
ATOM 979 C C . ASN A 1 128 ? 1.201 -1.927 20.296 1.00 91.69 128 ASN A C 1
ATOM 981 O O . ASN A 1 128 ? 0.512 -2.948 20.314 1.00 91.69 128 ASN A O 1
ATOM 985 N N . ALA A 1 129 ? 2.029 -1.665 19.292 1.00 93.75 129 ALA A N 1
ATOM 986 C CA . ALA A 1 129 ? 2.316 -2.553 18.175 1.00 93.75 129 ALA A CA 1
ATOM 987 C C . ALA A 1 129 ? 3.812 -2.529 17.837 1.00 93.75 129 ALA A C 1
ATOM 989 O O . ALA A 1 129 ? 4.468 -1.497 17.967 1.00 93.75 129 ALA A O 1
ATOM 990 N N . TYR A 1 130 ? 4.342 -3.656 17.364 1.00 94.69 130 TYR A N 1
ATOM 991 C CA . TYR A 1 130 ? 5.719 -3.754 16.885 1.00 94.69 130 TYR A CA 1
ATOM 992 C C . TYR A 1 130 ? 5.708 -3.975 15.375 1.00 94.69 130 TYR A C 1
ATOM 994 O O . TYR A 1 130 ? 5.063 -4.905 14.886 1.00 94.69 130 TYR A O 1
ATOM 1002 N N . ILE A 1 131 ? 6.428 -3.134 14.638 1.00 94.31 131 ILE A N 1
ATOM 1003 C CA . ILE A 1 131 ? 6.568 -3.253 13.184 1.00 94.31 131 ILE A CA 1
ATOM 1004 C C . ILE A 1 131 ? 8.032 -3.430 12.791 1.00 94.31 131 ILE A C 1
ATOM 1006 O O . ILE A 1 131 ? 8.930 -2.841 13.386 1.00 94.31 131 ILE A O 1
ATOM 1010 N N . GLU A 1 132 ? 8.270 -4.246 11.773 1.00 93.69 132 GLU A N 1
ATOM 1011 C CA . GLU A 1 132 ? 9.570 -4.404 11.128 1.00 93.69 132 GLU A CA 1
ATOM 1012 C C . GLU A 1 132 ? 9.598 -3.552 9.852 1.00 93.69 132 GLU A C 1
ATOM 1014 O O . GLU A 1 132 ? 8.734 -3.708 8.985 1.00 93.69 132 GLU A O 1
ATOM 1019 N N . THR A 1 133 ? 10.578 -2.653 9.733 1.00 89.75 133 THR A N 1
ATOM 1020 C CA . THR A 1 133 ? 10.730 -1.734 8.587 1.00 89.75 133 THR A CA 1
ATOM 1021 C C . THR A 1 133 ? 11.820 -2.159 7.601 1.00 89.75 133 THR A C 1
ATOM 1023 O O . THR A 1 133 ? 12.157 -1.404 6.694 1.00 89.75 133 THR A O 1
ATOM 1026 N N . SER A 1 134 ? 12.297 -3.403 7.688 1.00 88.00 134 SER A N 1
ATOM 1027 C CA . SER A 1 134 ? 13.343 -3.987 6.830 1.00 88.00 134 SER A CA 1
ATOM 1028 C C . SER A 1 134 ? 13.090 -3.853 5.318 1.00 88.00 134 SER A C 1
ATOM 1030 O O . SER A 1 134 ? 14.037 -3.814 4.537 1.00 88.00 134 SER A O 1
ATOM 1032 N N . SER A 1 135 ? 11.824 -3.729 4.898 1.00 83.88 135 SER A N 1
ATOM 1033 C CA . SER A 1 135 ? 11.406 -3.497 3.501 1.00 83.88 135 SER A CA 1
ATOM 1034 C C . SER A 1 135 ? 11.284 -2.012 3.097 1.00 83.88 135 SER A C 1
ATOM 1036 O O . SER A 1 135 ? 10.919 -1.723 1.960 1.00 83.88 135 SER A O 1
ATOM 1038 N N . ILE A 1 136 ? 11.549 -1.078 4.016 1.00 83.38 136 ILE A N 1
ATOM 1039 C CA . ILE A 1 136 ? 11.424 0.383 3.856 1.00 83.38 136 ILE A CA 1
ATOM 1040 C C . ILE A 1 136 ? 12.791 1.064 3.999 1.00 83.38 136 ILE A C 1
ATOM 1042 O O . ILE A 1 136 ? 13.209 1.799 3.109 1.00 83.38 136 ILE A O 1
ATOM 1046 N N . ASP A 1 137 ? 13.476 0.824 5.119 1.00 82.19 137 ASP A N 1
ATOM 1047 C CA . ASP A 1 137 ? 14.746 1.470 5.492 1.00 82.19 137 ASP A CA 1
ATOM 1048 C C . ASP A 1 137 ? 15.911 0.477 5.652 1.00 82.19 137 ASP A C 1
ATOM 1050 O O . ASP A 1 137 ? 17.064 0.885 5.789 1.00 82.19 137 ASP A O 1
ATOM 1054 N N . GLY A 1 138 ? 15.631 -0.828 5.582 1.00 85.12 138 GLY A N 1
ATOM 1055 C CA . GLY A 1 138 ? 16.622 -1.886 5.786 1.00 85.12 138 GLY A CA 1
ATOM 1056 C C . GLY A 1 138 ? 16.950 -2.157 7.257 1.00 85.12 138 GLY A C 1
ATOM 1057 O O . GLY A 1 138 ? 17.793 -3.010 7.535 1.00 85.12 138 GLY A O 1
ATOM 1058 N N . GLU A 1 139 ? 16.292 -1.486 8.208 1.00 86.06 139 GLU A N 1
ATOM 1059 C CA . GLU A 1 139 ? 16.493 -1.753 9.629 1.00 86.06 139 GLU A CA 1
ATOM 1060 C C . GLU A 1 139 ? 15.840 -3.083 10.031 1.00 86.06 139 GLU A C 1
ATOM 1062 O O . GLU A 1 139 ? 14.661 -3.339 9.786 1.00 86.06 139 GLU A O 1
ATOM 1067 N N . THR A 1 140 ? 16.613 -3.941 10.697 1.00 85.00 140 THR A N 1
ATOM 1068 C CA . THR A 1 140 ? 16.147 -5.230 11.239 1.00 85.00 140 THR A CA 1
ATOM 1069 C C . THR A 1 140 ? 15.534 -5.112 12.637 1.00 85.00 140 THR A C 1
ATOM 1071 O O . THR A 1 140 ? 15.015 -6.093 13.171 1.00 85.00 140 THR A O 1
ATOM 1074 N N . ASN A 1 141 ? 15.593 -3.924 13.245 1.00 90.06 141 ASN A N 1
ATOM 1075 C CA . ASN A 1 141 ? 15.030 -3.654 14.562 1.00 90.06 141 ASN A CA 1
ATOM 1076 C C . ASN A 1 141 ? 13.506 -3.497 14.491 1.00 90.06 141 ASN A C 1
ATOM 1078 O O . ASN A 1 141 ? 12.963 -2.925 13.547 1.00 90.06 141 ASN A O 1
ATOM 1082 N N . LEU A 1 142 ? 12.813 -3.956 15.534 1.00 90.38 142 LEU A N 1
ATOM 1083 C CA . LEU A 1 142 ? 11.378 -3.725 15.677 1.00 90.38 142 LEU A CA 1
ATOM 1084 C C . LEU A 1 142 ? 11.130 -2.306 16.189 1.00 90.38 142 LEU A C 1
ATOM 1086 O O . LEU A 1 142 ? 11.567 -1.953 17.285 1.00 90.38 142 LEU A O 1
ATOM 1090 N N . LYS A 1 143 ? 10.391 -1.509 15.418 1.00 91.12 143 LYS A N 1
ATOM 1091 C CA . LYS A 1 143 ? 9.963 -0.166 15.813 1.00 91.12 143 LYS A CA 1
ATOM 1092 C C . LYS A 1 143 ? 8.654 -0.272 16.594 1.00 91.12 143 LYS A C 1
ATOM 1094 O O . LYS A 1 143 ? 7.699 -0.907 16.140 1.00 91.12 143 LYS A O 1
ATOM 1099 N N . LEU A 1 144 ? 8.636 0.318 17.787 1.00 93.00 144 LEU A N 1
ATOM 1100 C CA . LEU A 1 144 ? 7.441 0.432 18.619 1.00 93.00 144 LEU A CA 1
ATOM 1101 C C . LEU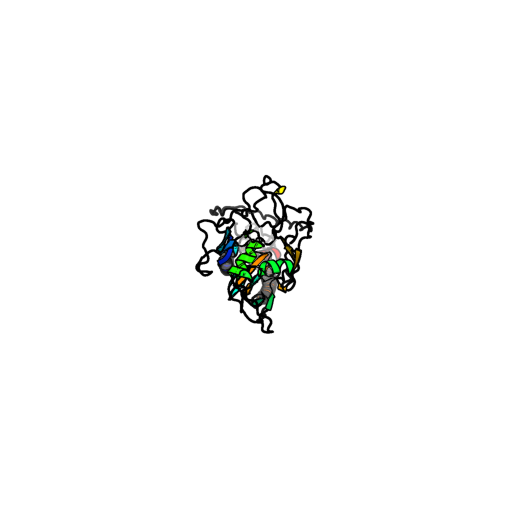 A 1 144 ? 6.532 1.531 18.055 1.00 93.00 144 LEU A C 1
ATOM 1103 O O . LEU A 1 144 ? 6.999 2.606 17.684 1.00 93.00 144 LEU A O 1
ATOM 1107 N N . ARG A 1 145 ? 5.235 1.246 18.005 1.00 93.44 145 ARG A N 1
ATOM 1108 C CA . ARG A 1 145 ? 4.150 2.167 17.662 1.00 93.44 145 ARG A CA 1
ATOM 1109 C C . ARG A 1 145 ? 3.035 2.012 18.696 1.00 93.44 145 ARG A C 1
ATOM 1111 O O . ARG A 1 145 ? 2.915 0.952 19.308 1.00 93.44 145 ARG A O 1
ATOM 1118 N N . SER A 1 146 ? 2.212 3.033 18.895 1.00 92.38 146 SER A N 1
ATOM 1119 C CA . SER A 1 146 ? 1.194 3.051 19.955 1.00 92.38 146 SER A CA 1
ATOM 1120 C C . SER A 1 146 ? -0.114 3.657 19.456 1.00 92.38 146 SER A C 1
ATOM 1122 O O . SER A 1 146 ? -0.106 4.662 18.746 1.00 92.38 146 SER A O 1
ATOM 1124 N N . SER A 1 147 ? -1.256 3.088 19.850 1.00 90.75 147 SER A N 1
ATOM 1125 C CA . SER A 1 147 ? -2.551 3.746 19.643 1.00 90.75 147 SER A CA 1
ATOM 1126 C C . SER A 1 147 ? -2.599 5.096 20.379 1.00 90.75 147 SER A C 1
ATOM 1128 O O . SER A 1 147 ? -2.041 5.198 21.480 1.00 90.75 147 SER A O 1
ATOM 1130 N N . PRO A 1 148 ? -3.265 6.127 19.828 1.00 87.00 148 PRO A N 1
ATOM 1131 C CA . PRO A 1 148 ? -3.348 7.432 20.467 1.00 87.00 148 PRO A CA 1
ATOM 1132 C C . PRO A 1 148 ? -4.106 7.333 21.795 1.00 87.00 148 PRO A C 1
ATOM 1134 O O . PRO A 1 148 ? -5.129 6.654 21.907 1.00 87.00 148 PRO A O 1
ATOM 1137 N N . GLN A 1 149 ? -3.587 8.007 22.820 1.00 78.94 149 GLN A N 1
ATOM 1138 C CA . GLN A 1 149 ? -4.139 7.943 24.171 1.00 78.94 149 GLN A CA 1
ATOM 1139 C C . GLN A 1 149 ? -5.399 8.808 24.266 1.00 78.94 149 GLN A C 1
ATOM 1141 O O . GLN A 1 149 ? -5.324 10.031 24.381 1.00 78.94 149 GLN A O 1
ATOM 1146 N N . LEU A 1 150 ? -6.566 8.163 24.214 1.00 74.38 150 LEU A N 1
ATOM 1147 C CA . LEU A 1 150 ? -7.854 8.838 24.360 1.00 74.38 150 LEU A CA 1
ATOM 1148 C C . LEU A 1 150 ? -7.969 9.471 25.764 1.00 74.38 150 LEU A C 1
ATOM 1150 O O . LEU A 1 150 ? -7.587 8.842 26.755 1.00 74.38 150 LEU A O 1
ATOM 1154 N N . PRO A 1 151 ? -8.502 10.697 25.903 1.00 69.50 151 PRO A N 1
ATOM 1155 C CA . PRO A 1 151 ? -8.601 11.348 27.202 1.00 69.50 151 PRO A CA 1
ATOM 1156 C C . PRO A 1 151 ? -9.516 10.580 28.163 1.00 69.50 151 PRO A C 1
ATOM 1158 O O . PRO A 1 151 ? -10.470 9.904 27.770 1.00 69.50 151 PRO A O 1
ATOM 1161 N N . LYS A 1 152 ? -9.228 10.709 29.464 1.00 62.66 152 LYS A N 1
ATOM 1162 C CA . LYS A 1 152 ? -9.855 9.907 30.530 1.00 62.66 152 LYS A CA 1
ATOM 1163 C C . LYS A 1 152 ? -11.380 10.051 30.617 1.00 62.66 152 LYS A C 1
ATOM 1165 O O . LYS A 1 152 ? -12.022 9.138 31.119 1.00 62.66 152 LYS A O 1
ATOM 1170 N N . SER A 1 15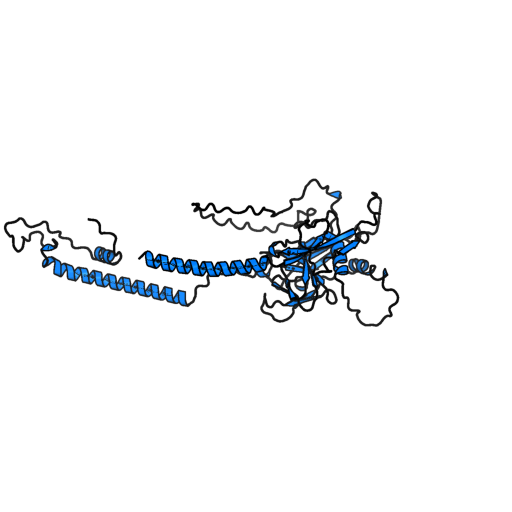3 ? -11.957 11.143 30.115 1.00 57.19 153 SER A N 1
ATOM 1171 C CA . SER A 1 153 ? -13.409 11.320 29.965 1.00 57.19 153 SER A CA 1
ATOM 1172 C C . SER A 1 153 ? -14.019 10.275 29.024 1.00 57.19 153 SER A C 1
ATOM 1174 O O . SER A 1 153 ? -14.954 9.582 29.413 1.00 57.19 153 SER A O 1
ATOM 1176 N N . VAL A 1 154 ? -13.428 10.093 27.839 1.00 59.66 154 VA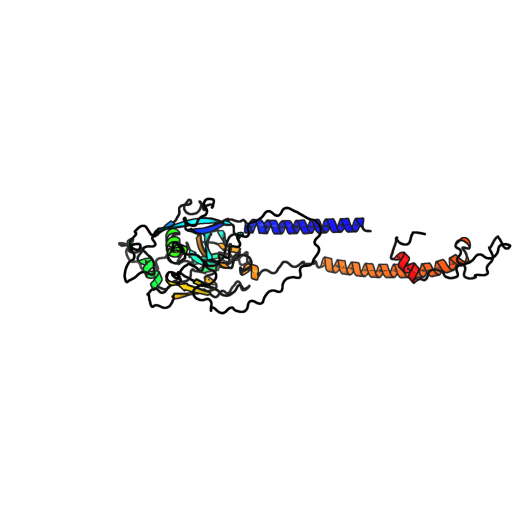L A N 1
ATOM 1177 C CA . VAL A 1 154 ? -13.832 9.079 26.848 1.00 59.66 154 VAL A CA 1
ATOM 1178 C C . VAL A 1 154 ? -13.515 7.666 27.357 1.00 59.66 154 VAL A C 1
ATOM 1180 O O . VAL A 1 154 ? -14.339 6.762 27.251 1.00 59.66 154 VAL A O 1
ATOM 1183 N N . MET A 1 155 ? -12.347 7.462 27.983 1.00 57.72 155 MET A N 1
ATOM 1184 C CA . MET A 1 155 ? -11.982 6.144 28.529 1.00 57.72 155 MET A CA 1
ATOM 1185 C C . MET A 1 155 ? -12.807 5.702 29.747 1.00 57.72 155 MET A C 1
ATOM 1187 O O . MET A 1 155 ? -12.943 4.500 29.968 1.00 57.72 155 MET A O 1
ATOM 1191 N N . ARG A 1 156 ? -13.394 6.616 30.529 1.00 53.00 156 ARG A N 1
ATOM 1192 C CA . ARG A 1 156 ? -14.216 6.242 31.693 1.00 53.00 156 ARG A CA 1
ATOM 1193 C C . ARG A 1 156 ? -15.477 5.475 31.282 1.00 53.00 156 ARG A C 1
ATOM 1195 O O . ARG A 1 156 ? -15.744 4.412 31.830 1.00 53.00 156 ARG A O 1
ATOM 1202 N N . GLN A 1 157 ? -16.159 5.936 30.238 1.00 49.66 157 GLN A N 1
ATOM 1203 C CA . GLN A 1 157 ? -17.341 5.272 29.672 1.00 49.66 157 GLN A CA 1
ATOM 1204 C C . GLN A 1 157 ? -17.007 3.924 28.999 1.00 49.66 157 GLN A C 1
ATOM 1206 O O . GLN A 1 157 ? -17.867 3.060 28.863 1.00 49.66 157 GLN A O 1
ATOM 1211 N N . ILE A 1 158 ? -15.751 3.719 28.579 1.00 51.56 158 ILE A N 1
ATOM 1212 C CA . ILE A 1 158 ? -15.251 2.418 28.093 1.00 51.56 158 ILE A CA 1
ATOM 1213 C C . ILE A 1 158 ? -15.052 1.434 29.264 1.00 51.56 158 ILE A C 1
ATOM 1215 O O . ILE A 1 158 ? -15.170 0.222 29.082 1.00 51.56 158 ILE A O 1
ATOM 1219 N N . ARG A 1 159 ? -14.759 1.946 30.464 1.00 49.66 159 ARG A N 1
ATOM 1220 C CA . ARG A 1 159 ? -14.440 1.168 31.669 1.00 49.66 159 ARG A CA 1
ATOM 1221 C C . ARG A 1 159 ? -15.669 0.769 32.493 1.00 49.66 159 ARG A C 1
ATOM 1223 O O . ARG A 1 159 ? -15.655 -0.299 33.098 1.00 49.66 159 ARG A O 1
ATOM 1230 N N . GLU A 1 160 ? -16.738 1.557 32.468 1.00 45.69 160 GLU A N 1
ATOM 1231 C CA . GLU A 1 160 ? -18.013 1.207 33.121 1.00 45.69 160 GLU A CA 1
ATOM 1232 C C . GLU A 1 160 ? -18.606 -0.102 32.533 1.00 45.69 160 GLU A C 1
ATOM 1234 O O . GLU A 1 160 ? -19.119 -0.937 33.271 1.00 45.69 160 GLU A O 1
ATOM 1239 N N . ASP A 1 161 ? -18.361 -0.382 31.243 1.00 44.25 161 ASP A N 1
ATOM 1240 C CA . ASP A 1 161 ? -18.634 -1.663 30.550 1.00 44.25 161 ASP A CA 1
ATOM 1241 C C . ASP A 1 161 ? -17.756 -2.861 31.015 1.00 44.25 161 ASP A C 1
ATOM 1243 O O . ASP A 1 161 ? -17.824 -3.954 30.444 1.00 44.25 161 ASP A O 1
ATOM 1247 N N . GLN A 1 162 ? -16.873 -2.672 32.001 1.00 43.88 162 GLN A N 1
ATOM 1248 C CA . GLN A 1 162 ? -16.011 -3.712 32.589 1.00 43.88 162 GLN A CA 1
ATOM 1249 C C . GLN A 1 162 ? -16.273 -3.911 34.083 1.00 43.88 162 GLN A C 1
ATOM 1251 O O . GLN A 1 162 ? -16.182 -5.039 34.569 1.00 43.88 162 GLN A O 1
ATOM 1256 N N . GLU A 1 163 ? -16.614 -2.842 34.804 1.00 43.25 163 GLU A N 1
ATOM 1257 C CA . GLU A 1 163 ? -16.888 -2.901 36.244 1.00 43.25 163 GLU A CA 1
ATOM 1258 C C . GLU A 1 163 ? -18.215 -3.641 36.533 1.00 43.25 163 GLU A C 1
ATOM 1260 O O . GLU A 1 163 ? -18.269 -4.397 37.497 1.00 43.25 163 GLU A O 1
ATOM 1265 N N . GLU A 1 164 ? -19.191 -3.632 35.606 1.00 39.72 164 GLU A N 1
ATOM 1266 C CA . GLU A 1 164 ? -20.381 -4.522 35.622 1.00 39.72 164 GLU A CA 1
ATOM 1267 C C . GLU A 1 164 ? -20.060 -6.041 35.600 1.00 39.72 164 GLU A C 1
ATOM 1269 O O . GLU A 1 164 ? -20.975 -6.863 35.691 1.00 39.72 164 GLU A O 1
ATOM 1274 N N . ARG A 1 165 ? -18.791 -6.456 35.437 1.00 38.56 165 ARG A N 1
ATOM 1275 C CA . ARG A 1 165 ? -18.399 -7.877 35.333 1.00 38.56 165 ARG A CA 1
ATOM 1276 C C . ARG A 1 165 ? -17.215 -8.304 36.209 1.00 38.56 165 ARG A C 1
ATOM 1278 O O . ARG A 1 165 ? -16.787 -9.451 36.091 1.00 38.56 165 ARG A O 1
ATOM 1285 N N . PHE A 1 166 ? -16.686 -7.415 37.050 1.00 34.69 166 PHE A N 1
ATOM 1286 C CA . PHE A 1 166 ? -15.512 -7.677 37.896 1.00 34.69 166 PHE A CA 1
ATOM 1287 C C . PHE A 1 166 ? -15.585 -6.955 39.253 1.00 34.69 166 PHE A C 1
ATOM 1289 O O . PHE A 1 166 ? -14.659 -6.243 39.644 1.00 34.69 166 PHE A O 1
ATOM 1296 N N . GLU A 1 167 ? -16.662 -7.189 40.004 1.00 35.59 167 GLU A N 1
ATOM 1297 C CA . GLU A 1 167 ? -16.557 -7.160 41.468 1.00 35.59 167 GLU A CA 1
ATOM 1298 C C . GLU A 1 167 ? -15.880 -8.456 41.971 1.00 35.59 167 GLU A C 1
ATOM 1300 O O . GLU A 1 167 ? -15.816 -9.451 41.250 1.00 35.59 167 GLU A O 1
ATOM 1305 N N . GLU A 1 168 ? -15.335 -8.414 43.191 1.00 31.70 168 GLU A N 1
ATOM 1306 C CA . GLU A 1 168 ? -14.526 -9.468 43.841 1.00 31.70 168 GLU A CA 1
ATOM 1307 C C . GLU A 1 168 ? -13.198 -9.846 43.133 1.00 31.70 168 GLU A C 1
ATOM 1309 O O . GLU A 1 168 ? -13.078 -10.831 42.407 1.00 31.70 168 GLU A O 1
ATOM 1314 N N . GLY A 1 169 ? -12.128 -9.092 43.428 1.00 30.16 169 GLY A N 1
ATOM 1315 C CA . GLY A 1 169 ? -10.757 -9.434 43.019 1.00 30.16 169 GLY A CA 1
ATOM 1316 C C . GLY A 1 169 ? -9.695 -8.508 43.621 1.00 30.16 169 GLY A C 1
ATOM 1317 O O . GLY A 1 169 ? -9.413 -7.459 43.050 1.00 30.16 169 GLY A O 1
ATOM 1318 N N . GLN A 1 170 ? -9.128 -8.908 44.768 1.00 32.72 170 GLN A N 1
ATOM 1319 C CA . GLN A 1 170 ? -8.221 -8.137 45.643 1.00 32.72 170 GLN A CA 1
ATOM 1320 C C . GLN A 1 170 ? -7.153 -7.260 44.962 1.00 32.72 170 GLN A C 1
ATOM 1322 O O . GLN A 1 170 ? -6.548 -7.617 43.951 1.00 32.72 170 GLN A O 1
ATOM 1327 N N . GLU A 1 171 ? -6.848 -6.139 45.621 1.00 42.47 171 GLU A N 1
ATOM 1328 C CA . GLU A 1 171 ? -5.756 -5.232 45.267 1.00 42.47 171 GLU A CA 1
ATOM 1329 C C . GLU A 1 171 ? -4.378 -5.910 45.373 1.00 42.47 171 GLU A C 1
ATOM 1331 O O . GLU A 1 171 ? -4.053 -6.569 46.360 1.00 42.47 171 GLU A O 1
ATOM 1336 N N . THR A 1 172 ? -3.516 -5.688 44.380 1.00 31.83 172 THR A N 1
ATOM 1337 C CA . THR A 1 172 ? -2.059 -5.850 44.516 1.00 31.83 172 THR A CA 1
ATOM 1338 C C . THR A 1 172 ? -1.361 -4.816 43.633 1.00 31.83 172 THR A C 1
ATOM 1340 O O . THR A 1 172 ? -1.815 -4.531 42.527 1.00 31.83 172 THR A O 1
ATOM 1343 N N . GLY A 1 173 ? -0.288 -4.208 44.145 1.00 38.31 173 GLY A N 1
ATOM 1344 C CA . GLY A 1 173 ? 0.286 -2.950 43.643 1.00 38.31 173 GLY A CA 1
ATOM 1345 C C . GLY A 1 173 ? 1.113 -3.014 42.353 1.00 38.31 173 GLY A C 1
ATOM 1346 O O . GLY A 1 173 ? 2.050 -2.233 42.214 1.00 38.31 173 GLY A O 1
ATOM 1347 N N . GLU A 1 174 ? 0.798 -3.912 41.419 1.00 38.59 174 GLU A N 1
ATOM 1348 C CA . GLU A 1 174 ? 1.396 -3.907 40.077 1.00 38.59 174 GLU A CA 1
ATOM 1349 C C . GLU A 1 174 ? 0.485 -3.185 39.074 1.00 38.59 174 GLU A C 1
ATOM 1351 O O . GLU A 1 174 ? -0.744 -3.237 39.160 1.00 38.59 174 GLU A O 1
ATOM 1356 N N . ALA A 1 175 ? 1.080 -2.502 38.092 1.00 44.22 175 ALA A N 1
ATOM 1357 C CA . ALA A 1 175 ? 0.337 -1.797 37.049 1.00 44.22 175 ALA A CA 1
ATOM 1358 C C . ALA A 1 175 ? -0.330 -2.804 36.091 1.00 44.22 175 ALA A C 1
ATOM 1360 O O . ALA A 1 175 ? 0.250 -3.190 35.077 1.00 44.22 175 ALA A O 1
ATOM 1361 N N . LYS A 1 176 ? -1.544 -3.247 36.451 1.00 52.06 176 LYS A N 1
ATOM 1362 C CA . LYS A 1 176 ? -2.321 -4.313 35.798 1.00 52.06 176 LYS A CA 1
ATOM 1363 C C . LYS A 1 176 ? -2.371 -4.130 34.275 1.00 52.06 176 LYS A C 1
ATOM 1365 O O . LYS A 1 176 ? -3.091 -3.274 33.763 1.00 52.06 176 LYS A O 1
ATOM 1370 N N . VAL A 1 177 ? -1.580 -4.943 33.573 1.00 57.69 177 VAL A N 1
ATOM 1371 C CA . VAL A 1 177 ? -1.314 -4.822 32.132 1.00 57.69 177 VAL A CA 1
ATOM 1372 C C . VAL A 1 177 ? -2.606 -4.980 31.332 1.00 57.69 177 VAL A C 1
ATOM 1374 O O . VAL A 1 177 ? -3.247 -6.032 31.373 1.00 57.69 177 VAL A O 1
ATOM 1377 N N . PHE A 1 178 ? -2.996 -3.935 30.599 1.00 64.12 178 PHE A N 1
ATOM 1378 C CA . PHE A 1 178 ? -4.245 -3.931 29.845 1.00 64.12 178 PHE A CA 1
ATOM 1379 C C . PHE A 1 178 ? -4.062 -4.599 28.476 1.00 64.12 178 PHE A C 1
ATOM 1381 O O . PHE A 1 178 ? -3.332 -4.092 27.620 1.00 64.12 178 PHE A O 1
ATOM 1388 N N . ARG A 1 179 ? -4.759 -5.724 28.276 1.00 70.06 179 ARG A N 1
ATOM 1389 C CA . ARG A 1 179 ? -4.897 -6.427 26.993 1.00 70.06 179 ARG A CA 1
ATOM 1390 C C . ARG A 1 179 ? -6.342 -6.338 26.529 1.00 70.06 179 ARG A C 1
ATOM 1392 O O . ARG A 1 179 ? -7.232 -6.892 27.169 1.00 70.06 179 ARG A O 1
ATOM 1399 N N . GLU A 1 180 ? -6.565 -5.643 25.421 1.00 77.69 180 GLU A N 1
ATOM 1400 C CA . GLU A 1 180 ? -7.883 -5.542 24.802 1.00 77.69 180 GLU A CA 1
ATOM 1401 C C . GLU A 1 180 ? -8.150 -6.782 23.938 1.00 77.69 180 GLU A C 1
ATOM 1403 O O . GLU A 1 180 ? -7.282 -7.230 23.191 1.00 77.69 180 GLU A O 1
ATOM 1408 N N . THR A 1 181 ? -9.354 -7.352 24.013 1.00 85.50 181 THR A N 1
ATOM 1409 C CA . THR A 1 181 ? -9.742 -8.446 23.104 1.00 85.50 181 THR A CA 1
ATOM 1410 C C . THR A 1 181 ? -10.210 -7.897 21.756 1.00 85.50 181 THR A C 1
ATOM 1412 O O . THR A 1 181 ? -10.754 -6.795 21.690 1.00 85.50 181 THR A O 1
ATOM 1415 N N . LEU A 1 182 ? -10.088 -8.677 20.673 1.00 86.62 182 LEU A N 1
ATOM 1416 C CA . LEU A 1 182 ? -10.535 -8.241 19.339 1.00 86.62 182 LEU A CA 1
ATOM 1417 C C . LEU A 1 182 ? -12.019 -7.831 19.328 1.00 86.62 182 LEU A C 1
ATOM 1419 O O . LEU A 1 182 ? -12.400 -6.899 18.624 1.00 86.62 182 LEU A O 1
ATOM 1423 N N . GLU A 1 183 ? -12.861 -8.484 20.133 1.00 84.12 183 GLU A N 1
ATOM 1424 C CA . GLU A 1 183 ? -14.276 -8.122 20.262 1.00 84.12 183 GLU A CA 1
ATOM 1425 C C . GLU A 1 183 ? -14.475 -6.768 20.952 1.00 84.12 183 GLU A C 1
ATOM 1427 O O . GLU A 1 183 ? -15.283 -5.959 20.502 1.00 84.12 183 GLU A O 1
ATOM 1432 N N . GLN A 1 184 ? -13.722 -6.512 22.022 1.00 82.94 184 GLN A N 1
ATOM 1433 C CA . GLN A 1 184 ? -13.755 -5.266 22.786 1.00 82.94 184 GLN A CA 1
ATOM 1434 C C . GLN A 1 184 ? -13.234 -4.092 21.950 1.00 82.94 184 GLN A C 1
ATOM 1436 O O . GLN A 1 184 ? -13.925 -3.081 21.838 1.00 82.94 184 GLN A O 1
ATOM 1441 N N . ALA A 1 185 ? -12.107 -4.281 21.258 1.00 85.06 185 ALA A N 1
ATOM 1442 C CA . ALA A 1 185 ? -11.569 -3.332 20.290 1.00 85.06 185 ALA A CA 1
ATOM 1443 C C . ALA A 1 185 ? -12.561 -3.043 19.153 1.00 85.06 185 ALA A C 1
ATOM 1445 O O . ALA A 1 185 ? -12.796 -1.882 18.821 1.00 85.06 185 ALA A O 1
ATOM 1446 N N . THR A 1 186 ? -13.198 -4.078 18.591 1.00 85.94 186 THR A N 1
ATOM 1447 C CA . THR A 1 186 ? -14.210 -3.911 17.531 1.00 85.94 186 THR A CA 1
ATOM 1448 C C . THR A 1 186 ? -15.429 -3.139 18.042 1.00 85.94 186 THR A C 1
ATOM 1450 O O . THR A 1 186 ? -15.872 -2.201 17.384 1.00 85.94 186 THR A O 1
ATOM 1453 N N . LYS A 1 187 ? -15.937 -3.458 19.242 1.00 82.69 187 LYS A N 1
ATOM 1454 C CA . LYS A 1 187 ? -17.049 -2.736 19.889 1.00 82.69 187 LYS A CA 1
ATOM 1455 C C . LYS A 1 187 ? -16.694 -1.273 20.179 1.00 82.69 187 LYS A C 1
ATOM 1457 O O . LYS A 1 187 ? -17.502 -0.391 19.892 1.00 82.69 187 LYS A O 1
ATOM 1462 N N . ARG A 1 188 ? -15.486 -1.009 20.690 1.00 81.50 188 ARG A N 1
ATOM 1463 C CA . ARG A 1 188 ? -14.961 0.341 20.947 1.00 81.50 188 ARG A CA 1
ATOM 1464 C C . ARG A 1 188 ? -14.861 1.154 19.660 1.00 81.50 188 ARG A C 1
ATOM 1466 O O . ARG A 1 188 ? -15.449 2.229 19.587 1.00 81.50 188 ARG A O 1
ATOM 1473 N N . ILE A 1 189 ? -14.173 0.625 18.645 1.00 84.31 189 ILE A N 1
ATOM 1474 C CA . ILE A 1 189 ? -13.976 1.289 17.348 1.00 84.31 189 ILE A CA 1
ATOM 1475 C C . ILE A 1 189 ? -15.319 1.542 16.653 1.00 84.31 189 ILE A C 1
ATOM 1477 O O . ILE A 1 189 ? -15.565 2.655 16.199 1.00 84.31 189 ILE A O 1
ATOM 1481 N N . ALA A 1 190 ? -16.233 0.568 16.643 1.00 80.12 190 ALA A N 1
ATOM 1482 C CA . ALA A 1 190 ? -17.558 0.753 16.057 1.00 80.12 190 ALA A CA 1
ATOM 1483 C C . ALA A 1 190 ? -18.339 1.898 16.725 1.00 80.12 190 ALA A C 1
ATOM 1485 O O . ALA A 1 190 ? -18.880 2.746 16.025 1.00 80.12 190 ALA A O 1
ATOM 1486 N N . ARG A 1 191 ? -18.342 1.987 18.063 1.00 75.81 191 ARG A N 1
ATOM 1487 C CA . ARG A 1 191 ? -19.020 3.070 18.804 1.00 75.81 191 ARG A CA 1
ATOM 1488 C C . ARG A 1 191 ? -18.397 4.467 18.605 1.00 75.81 191 ARG A C 1
ATOM 1490 O O . ARG A 1 191 ? -19.076 5.454 18.881 1.00 75.81 191 ARG A O 1
ATOM 1497 N N . MET A 1 192 ? -17.146 4.570 18.140 1.00 72.62 192 MET A N 1
ATOM 1498 C CA . MET A 1 192 ? -16.448 5.845 17.861 1.00 72.62 192 MET A CA 1
ATOM 1499 C C . MET A 1 192 ? -16.275 6.160 16.362 1.00 72.62 192 MET A C 1
ATOM 1501 O O . MET A 1 192 ? -15.587 7.113 16.013 1.00 72.62 192 MET A O 1
ATOM 1505 N N . THR A 1 193 ? -16.825 5.353 15.452 1.00 76.62 193 THR A N 1
ATOM 1506 C CA . THR A 1 193 ? -16.654 5.504 13.993 1.00 76.62 193 THR A CA 1
ATOM 1507 C C . THR A 1 193 ? -17.998 5.335 13.277 1.00 76.62 193 THR A C 1
ATOM 1509 O O . THR A 1 193 ? -18.962 4.848 13.861 1.00 76.62 193 THR A O 1
ATOM 1512 N N . ALA A 1 194 ? -18.084 5.723 12.000 1.00 71.62 194 ALA A N 1
ATOM 1513 C CA . ALA A 1 194 ? -19.300 5.625 11.185 1.00 71.62 194 ALA A CA 1
ATOM 1514 C C . ALA A 1 194 ? -19.972 4.231 11.197 1.00 71.62 194 ALA A C 1
ATOM 1516 O O . ALA A 1 194 ? -21.191 4.159 11.082 1.00 71.62 194 ALA A O 1
ATOM 1517 N N . LEU A 1 195 ? -19.216 3.143 11.426 1.00 73.31 195 LEU A N 1
ATOM 1518 C CA . LEU A 1 195 ? -19.754 1.785 11.624 1.00 73.31 195 LEU A CA 1
ATOM 1519 C C . LEU A 1 195 ? -20.862 1.705 12.692 1.00 73.31 195 LEU A C 1
ATOM 1521 O O . LEU A 1 195 ? -21.754 0.870 12.574 1.00 73.31 195 LEU A O 1
ATOM 1525 N N . GLY A 1 196 ? -20.811 2.542 13.731 1.00 63.53 196 GLY A N 1
ATOM 1526 C CA . GLY A 1 196 ? -21.795 2.573 14.813 1.00 63.53 196 GLY A CA 1
ATOM 1527 C C . GLY A 1 196 ? -23.083 3.335 14.499 1.00 63.53 196 GLY A C 1
ATOM 1528 O O . GLY A 1 196 ? -23.918 3.472 15.386 1.00 63.53 196 GLY A O 1
ATOM 1529 N N . TYR A 1 197 ? -23.261 3.851 13.280 1.00 68.62 197 TYR A N 1
ATOM 1530 C CA . TYR A 1 197 ? -24.423 4.656 12.904 1.00 68.62 197 TYR A CA 1
ATOM 1531 C C . TYR A 1 197 ? -25.059 4.103 11.625 1.00 68.62 197 TYR A C 1
ATOM 1533 O O . TYR A 1 197 ? -24.357 3.913 10.633 1.00 68.62 197 TYR A O 1
ATOM 1541 N N . PRO A 1 198 ? -26.380 3.839 11.595 1.00 60.75 198 PRO A N 1
ATOM 1542 C CA . PRO A 1 198 ? -26.978 3.079 10.498 1.00 60.75 198 PRO A CA 1
ATOM 1543 C C . PRO A 1 198 ? -26.918 3.796 9.140 1.00 60.75 198 PRO A C 1
ATOM 1545 O O . PRO A 1 198 ? -26.814 3.122 8.117 1.00 60.75 198 PRO A O 1
ATOM 1548 N N . ASN A 1 199 ? -26.902 5.132 9.146 1.00 64.38 199 ASN A N 1
ATOM 1549 C CA . ASN A 1 199 ? -26.746 5.982 7.960 1.00 64.38 199 ASN A CA 1
ATOM 1550 C C . ASN A 1 199 ? -25.330 6.601 7.871 1.00 64.38 199 ASN A C 1
ATOM 1552 O O . ASN A 1 199 ? -25.109 7.552 7.126 1.00 64.38 199 ASN A O 1
ATOM 1556 N N . GLY A 1 200 ? -24.372 6.112 8.670 1.00 63.38 200 GLY A N 1
ATOM 1557 C CA . GLY A 1 200 ? -23.014 6.647 8.733 1.00 63.38 200 GLY A CA 1
ATOM 1558 C C . GLY A 1 200 ? -22.174 6.234 7.526 1.00 63.38 200 GLY A C 1
ATOM 1559 O O . GLY A 1 200 ? -21.948 5.047 7.298 1.00 63.38 200 GLY A O 1
ATOM 1560 N N . PHE A 1 201 ? -21.649 7.213 6.788 1.00 65.25 201 PHE A N 1
ATOM 1561 C CA . PHE A 1 201 ? -20.673 7.004 5.718 1.00 65.25 201 PHE A CA 1
ATOM 1562 C C . PHE A 1 201 ? -19.345 7.700 6.042 1.00 65.25 201 PHE A C 1
ATOM 1564 O O . PHE A 1 201 ? -19.308 8.682 6.781 1.00 65.25 201 PHE A O 1
ATOM 1571 N N . SER A 1 202 ? -18.244 7.182 5.491 1.00 67.31 202 SER A N 1
ATOM 1572 C CA . SER A 1 202 ? -16.951 7.872 5.525 1.00 67.31 202 SER A CA 1
ATOM 1573 C C . SER A 1 202 ? -16.894 8.873 4.374 1.00 67.31 202 SER A C 1
ATOM 1575 O O . SER A 1 202 ? -17.121 8.494 3.225 1.00 67.31 202 SER A O 1
ATOM 1577 N N . ALA A 1 203 ? -16.567 10.127 4.675 1.00 64.06 203 ALA A N 1
ATOM 1578 C CA . ALA A 1 203 ? -16.329 11.184 3.696 1.00 64.06 203 ALA A CA 1
ATOM 1579 C C . ALA A 1 203 ? -14.860 11.631 3.757 1.00 64.06 203 ALA A C 1
ATOM 1581 O O . ALA A 1 203 ? -14.248 11.593 4.823 1.00 64.06 203 ALA A O 1
ATOM 1582 N N . LEU A 1 204 ? -14.300 12.032 2.612 1.00 64.19 204 LEU A N 1
ATOM 1583 C CA . LEU A 1 204 ? -12.943 12.595 2.517 1.00 64.19 204 LEU A CA 1
ATOM 1584 C C . LEU A 1 204 ? -12.894 14.050 3.007 1.00 64.19 204 LEU A C 1
ATOM 1586 O O . LEU A 1 204 ? -11.922 14.475 3.621 1.00 64.19 204 LEU A O 1
ATOM 1590 N N . GLU A 1 205 ? -13.966 14.794 2.746 1.00 58.06 205 GLU A N 1
ATOM 1591 C CA . GLU A 1 205 ? -14.149 16.200 3.100 1.00 58.06 205 GLU A CA 1
ATOM 1592 C C . GLU A 1 205 ? -15.296 16.310 4.114 1.00 58.06 205 GLU A C 1
ATOM 1594 O O . GLU A 1 205 ? -16.245 15.522 4.075 1.00 58.06 205 GLU A O 1
ATOM 1599 N N . ASN A 1 206 ? -15.228 17.279 5.032 1.00 53.88 206 ASN A N 1
ATOM 1600 C CA . ASN A 1 206 ? -16.283 17.506 6.019 1.00 53.88 206 ASN A CA 1
ATOM 1601 C C . ASN A 1 206 ? -17.406 18.373 5.411 1.00 53.88 206 ASN A C 1
ATOM 1603 O O . ASN A 1 206 ? -17.197 19.577 5.255 1.00 53.88 206 ASN A O 1
ATOM 1607 N N . PRO A 1 207 ? -18.615 17.839 5.140 1.00 49.66 207 PRO A N 1
ATOM 1608 C CA . PRO A 1 207 ? -19.697 18.619 4.535 1.00 49.66 207 PRO A CA 1
ATOM 1609 C C . PRO A 1 207 ? -20.247 19.726 5.451 1.00 49.66 207 PRO A C 1
ATOM 1611 O O . PRO A 1 207 ? -21.003 20.570 4.985 1.00 49.66 207 PRO A O 1
ATOM 1614 N N . ALA A 1 208 ? -19.885 19.738 6.741 1.00 46.28 208 ALA A N 1
ATOM 1615 C CA . ALA A 1 208 ? -20.238 20.800 7.684 1.00 46.28 208 ALA A CA 1
ATOM 1616 C C . ALA A 1 208 ? -19.170 21.910 7.801 1.00 46.28 208 ALA A C 1
ATOM 1618 O O . ALA A 1 208 ? -19.356 22.842 8.579 1.00 46.28 208 ALA A O 1
ATOM 1619 N N . ASN A 1 209 ? -18.048 21.822 7.073 1.00 44.16 209 ASN A N 1
ATOM 1620 C CA . ASN A 1 209 ? -17.081 22.917 6.958 1.00 44.16 209 ASN A CA 1
ATOM 1621 C C . ASN A 1 209 ? -16.352 22.886 5.595 1.00 44.16 209 ASN A C 1
ATOM 1623 O O . ASN A 1 209 ? -15.235 22.365 5.515 1.00 44.16 209 ASN A O 1
ATOM 1627 N N . PRO A 1 210 ? -16.958 23.451 4.533 1.00 44.81 210 PRO A N 1
ATOM 1628 C CA . PRO A 1 210 ? -16.318 23.603 3.226 1.00 44.81 210 PRO A CA 1
ATOM 1629 C C . PRO A 1 210 ? -15.274 24.738 3.176 1.00 44.81 210 PRO A C 1
ATOM 1631 O O . PRO A 1 210 ? -14.591 24.872 2.168 1.00 44.81 210 PRO A O 1
ATOM 1634 N N . GLU A 1 211 ? -15.131 25.543 4.237 1.00 38.22 211 GLU A N 1
ATOM 1635 C CA . GLU A 1 211 ? -14.176 26.664 4.326 1.00 38.22 211 GLU A CA 1
ATOM 1636 C C . GLU A 1 211 ? -12.828 26.264 4.957 1.00 38.22 211 GLU A C 1
ATOM 1638 O O . GLU A 1 211 ? -12.001 27.117 5.286 1.00 38.22 211 GLU A O 1
ATOM 1643 N N . ALA A 1 212 ? -12.563 24.962 5.123 1.00 37.44 212 ALA A N 1
ATOM 1644 C CA . ALA A 1 212 ? -11.199 24.499 5.357 1.00 37.44 212 ALA A CA 1
ATOM 1645 C C . ALA A 1 212 ? -10.324 24.955 4.169 1.00 37.44 212 ALA A C 1
ATOM 1647 O O . ALA A 1 212 ? -10.679 24.647 3.029 1.00 37.44 212 ALA A O 1
ATOM 1648 N N . PRO A 1 213 ? -9.223 25.700 4.397 1.00 35.00 213 PRO A N 1
ATOM 1649 C CA . PRO A 1 213 ? -8.500 26.346 3.312 1.00 35.00 213 PRO A CA 1
ATOM 1650 C C . PRO A 1 213 ? -8.000 25.309 2.311 1.00 35.00 213 PRO A C 1
ATOM 1652 O O . PRO A 1 213 ? -7.302 24.360 2.672 1.00 35.00 213 PRO A O 1
ATOM 1655 N N . GLN A 1 214 ? -8.364 25.519 1.049 1.00 39.75 214 GLN A N 1
ATOM 1656 C CA . GLN A 1 214 ? -7.714 24.866 -0.072 1.00 39.75 214 GLN A CA 1
ATOM 1657 C C . GLN A 1 214 ? -6.302 25.449 -0.159 1.00 39.75 214 GLN A C 1
ATOM 1659 O O . GLN A 1 214 ? -6.109 26.529 -0.707 1.00 39.75 214 GLN A O 1
ATOM 1664 N N . ASP A 1 215 ? -5.322 24.754 0.424 1.00 35.03 215 ASP A N 1
ATOM 1665 C CA . ASP A 1 215 ? -3.927 24.943 0.031 1.00 35.03 215 ASP A CA 1
ATOM 1666 C C . ASP A 1 215 ? -3.864 24.644 -1.474 1.00 35.03 215 ASP A C 1
ATOM 1668 O O . ASP A 1 215 ? -4.136 23.510 -1.878 1.00 35.03 215 ASP A O 1
ATOM 1672 N N . ASP A 1 216 ? -3.586 25.665 -2.292 1.00 33.03 216 ASP A N 1
ATOM 1673 C CA . ASP A 1 216 ? -3.643 25.592 -3.756 1.00 33.03 216 ASP A CA 1
ATOM 1674 C C . ASP A 1 216 ? -2.770 24.444 -4.285 1.00 33.03 216 ASP A C 1
ATOM 1676 O O . ASP A 1 216 ? -1.553 24.578 -4.433 1.00 33.03 216 ASP A O 1
ATOM 1680 N N . ILE A 1 217 ? -3.395 23.301 -4.590 1.00 36.41 217 ILE A N 1
ATOM 1681 C CA . ILE A 1 217 ? -2.750 22.205 -5.310 1.00 36.41 217 ILE A CA 1
ATOM 1682 C C . ILE A 1 217 ? -2.506 22.726 -6.730 1.00 36.41 217 ILE A C 1
ATOM 1684 O O . ILE A 1 217 ? -3.484 22.965 -7.442 1.00 36.41 217 ILE A O 1
ATOM 1688 N N . PRO A 1 218 ? -1.248 22.903 -7.177 1.00 35.34 218 PRO A N 1
ATOM 1689 C CA . PRO A 1 218 ? -0.998 23.360 -8.534 1.00 35.34 218 PRO A CA 1
ATOM 1690 C C . PRO A 1 218 ? -1.543 22.320 -9.511 1.00 35.34 218 PRO A C 1
ATOM 1692 O O . PRO A 1 218 ? -1.251 21.132 -9.360 1.00 35.34 218 PRO A O 1
ATOM 1695 N N . GLU A 1 219 ? -2.316 22.751 -10.510 1.00 35.03 219 GLU A N 1
ATOM 1696 C CA . GLU A 1 219 ? -2.747 21.861 -11.588 1.00 35.03 219 GLU A CA 1
ATOM 1697 C C . GLU A 1 219 ? -1.504 21.252 -12.257 1.00 35.03 219 GLU A C 1
ATOM 1699 O O . GLU A 1 219 ? -0.698 21.968 -12.859 1.00 35.03 219 GLU A O 1
ATOM 1704 N N . GLU A 1 220 ? -1.320 19.930 -12.139 1.00 34.00 220 GLU A N 1
ATOM 1705 C CA . GLU A 1 220 ? -0.292 19.236 -12.917 1.00 34.00 220 GLU A CA 1
ATOM 1706 C C . GLU A 1 220 ? -0.629 19.419 -14.407 1.00 34.00 220 GLU A C 1
ATOM 1708 O O . GLU A 1 220 ? -1.730 19.055 -14.830 1.00 34.00 220 GLU A O 1
ATOM 1713 N N . PRO A 1 221 ? 0.279 19.995 -15.217 1.00 34.22 221 PRO A N 1
ATOM 1714 C CA . PRO A 1 221 ? -0.031 20.331 -16.598 1.00 34.22 221 PRO A CA 1
ATOM 1715 C C . PRO A 1 221 ? -0.296 19.061 -17.410 1.00 34.22 221 PRO A C 1
ATOM 1717 O O . PRO A 1 221 ? 0.492 18.113 -17.361 1.00 34.22 221 PRO A O 1
ATOM 1720 N N . GLU A 1 222 ? -1.385 19.055 -18.188 1.00 32.69 222 GLU A N 1
ATOM 1721 C CA . GLU A 1 222 ? -1.760 17.906 -19.015 1.00 32.69 222 GLU A CA 1
ATOM 1722 C C . GLU A 1 222 ? -0.589 17.454 -19.902 1.00 32.69 222 GLU A C 1
ATOM 1724 O O . GLU A 1 222 ? -0.079 18.206 -20.740 1.00 32.69 222 GLU A O 1
ATOM 1729 N N . ALA A 1 223 ? -0.166 16.198 -19.736 1.00 30.70 223 ALA A N 1
ATOM 1730 C CA . ALA A 1 223 ? 0.907 15.631 -20.540 1.00 30.70 223 ALA A CA 1
ATOM 1731 C C . ALA A 1 223 ? 0.505 15.632 -22.033 1.00 30.70 223 ALA A C 1
ATOM 1733 O O . ALA A 1 223 ? -0.574 15.133 -22.373 1.00 30.70 223 ALA A O 1
ATOM 1734 N N . PRO A 1 224 ? 1.347 16.157 -22.946 1.00 34.00 224 PRO A N 1
ATOM 1735 C CA . PRO A 1 224 ? 0.944 16.425 -24.322 1.00 34.00 224 PRO A CA 1
ATOM 1736 C C . PRO A 1 224 ? 0.555 15.140 -25.061 1.00 34.00 224 PRO A C 1
ATOM 1738 O O . PRO A 1 224 ? 1.376 14.242 -25.283 1.00 34.00 224 PRO A O 1
ATOM 1741 N N . SER A 1 225 ? -0.713 15.076 -25.477 1.00 35.97 225 SER A N 1
ATOM 1742 C CA . SER A 1 225 ? -1.323 13.934 -26.160 1.00 35.97 225 SER A CA 1
ATOM 1743 C C . SER A 1 225 ? -0.719 13.723 -27.556 1.00 35.97 225 SER A C 1
ATOM 1745 O O . SER A 1 225 ? -1.202 14.201 -28.581 1.00 35.97 225 SER A O 1
ATOM 1747 N N . SER A 1 226 ? 0.388 12.981 -27.584 1.00 31.72 226 SER A N 1
ATOM 1748 C CA . SER A 1 226 ? 1.195 12.722 -28.779 1.00 31.72 226 SER A CA 1
ATOM 1749 C C . SER A 1 226 ? 0.426 11.851 -29.779 1.00 31.72 226 SER A C 1
ATOM 1751 O O . SER A 1 226 ? 0.351 10.629 -29.648 1.00 31.72 226 SER A O 1
ATOM 1753 N N . GLY A 1 227 ? -0.201 12.496 -30.764 1.00 34.78 227 GLY A N 1
ATOM 1754 C CA . GLY A 1 227 ? -1.160 11.858 -31.661 1.00 34.78 227 GLY A CA 1
ATOM 1755 C C . GLY A 1 227 ? -0.536 10.913 -32.690 1.00 34.78 227 GLY A C 1
ATOM 1756 O O . GLY A 1 227 ? 0.166 11.354 -33.595 1.00 34.78 227 GLY A O 1
ATOM 1757 N N . LEU A 1 228 ? -0.890 9.624 -32.620 1.00 32.38 228 LEU A N 1
ATOM 1758 C CA . LEU A 1 228 ? -0.710 8.656 -33.712 1.00 32.38 228 LEU A CA 1
ATOM 1759 C C . LEU A 1 228 ? -1.785 7.549 -33.659 1.00 32.38 228 LEU A C 1
ATOM 1761 O O . LEU A 1 228 ? -1.527 6.379 -33.387 1.00 32.38 228 LEU A O 1
ATOM 1765 N N . ASN A 1 229 ? -3.039 7.937 -33.909 1.00 34.78 229 ASN A N 1
ATOM 1766 C CA . ASN A 1 229 ? -4.175 7.012 -33.983 1.00 34.78 229 ASN A CA 1
ATOM 1767 C C . ASN A 1 229 ? -4.147 6.191 -35.285 1.00 34.78 229 ASN A C 1
ATOM 1769 O O . ASN A 1 229 ? -4.666 6.649 -36.304 1.00 34.78 229 ASN A O 1
ATOM 1773 N N . LEU A 1 230 ? -3.617 4.961 -35.259 1.00 31.73 230 LEU A N 1
ATOM 1774 C CA . LEU A 1 230 ? -3.770 4.030 -36.383 1.00 31.73 230 LEU A CA 1
ATOM 1775 C C . LEU A 1 230 ? -3.923 2.555 -35.958 1.00 31.73 230 LEU A C 1
ATOM 1777 O O . LEU A 1 230 ? -2.979 1.919 -35.513 1.00 31.73 230 LEU A O 1
ATOM 1781 N N . VAL A 1 231 ? -5.134 2.026 -36.181 1.00 31.45 231 VAL A N 1
ATOM 1782 C CA . VAL A 1 231 ? -5.511 0.597 -36.289 1.00 31.45 231 VAL A CA 1
ATOM 1783 C C . VAL A 1 231 ? -5.067 -0.337 -35.144 1.00 31.45 231 VAL A C 1
ATOM 1785 O O . VAL A 1 231 ? -3.995 -0.929 -35.159 1.00 31.45 231 VAL A O 1
ATOM 1788 N N . GLY A 1 232 ? -5.990 -0.601 -34.210 1.00 29.56 232 GLY A N 1
ATOM 1789 C CA . GLY A 1 232 ? -5.798 -1.611 -33.160 1.00 29.56 232 GLY A CA 1
ATOM 1790 C C . GLY A 1 232 ? -7.025 -1.816 -32.267 1.00 29.56 232 GLY A C 1
ATOM 1791 O O . GLY A 1 232 ? -6.950 -1.595 -31.062 1.00 29.56 232 GLY A O 1
ATOM 1792 N N . ARG A 1 233 ? -8.182 -2.200 -32.835 1.00 31.70 233 ARG A N 1
ATOM 1793 C CA . ARG A 1 233 ? -9.472 -2.313 -32.110 1.00 31.70 233 ARG A CA 1
ATOM 1794 C C . ARG A 1 233 ? -9.549 -3.556 -31.202 1.00 31.70 233 ARG A C 1
ATOM 1796 O O . ARG A 1 233 ? -10.430 -4.400 -31.353 1.00 31.70 233 ARG A O 1
ATOM 1803 N N . VAL A 1 234 ? -8.633 -3.665 -30.240 1.00 31.25 234 VAL A N 1
ATOM 1804 C CA . VAL A 1 234 ? -8.688 -4.673 -29.175 1.00 31.25 234 VAL A CA 1
ATOM 1805 C C . VAL A 1 234 ? -9.828 -4.326 -28.217 1.00 31.25 234 VAL A C 1
ATOM 1807 O O . VAL A 1 234 ? -9.965 -3.197 -27.743 1.00 31.25 234 VAL A O 1
ATOM 1810 N N . ARG A 1 235 ? -10.677 -5.318 -27.951 1.00 28.09 235 ARG A N 1
ATOM 1811 C CA . ARG A 1 235 ? -11.910 -5.207 -27.167 1.00 28.09 235 ARG A CA 1
ATOM 1812 C C . ARG A 1 235 ? -11.594 -5.046 -25.675 1.00 28.09 235 ARG A C 1
ATOM 1814 O O . ARG A 1 235 ? -11.637 -6.028 -24.939 1.00 28.09 235 ARG A O 1
ATOM 1821 N N . ARG A 1 236 ? -11.291 -3.820 -25.222 1.00 25.77 236 ARG A N 1
ATOM 1822 C CA . ARG A 1 236 ? -11.268 -3.495 -23.783 1.00 25.77 236 ARG A CA 1
ATOM 1823 C C . ARG A 1 236 ? -12.606 -3.929 -23.174 1.00 25.77 236 ARG A C 1
ATOM 1825 O O . ARG A 1 236 ? -13.660 -3.479 -23.623 1.00 25.77 236 ARG A O 1
ATOM 1832 N N . MET A 1 237 ? -12.562 -4.820 -22.184 1.00 24.23 237 MET A N 1
ATOM 1833 C CA . MET A 1 237 ? -13.717 -5.060 -21.322 1.00 24.23 237 MET A CA 1
ATOM 1834 C C . MET A 1 237 ? -14.071 -3.752 -20.617 1.00 24.23 237 MET A C 1
ATOM 1836 O O . MET A 1 237 ? -13.180 -3.008 -20.209 1.00 24.23 237 MET A O 1
ATOM 1840 N N . SER A 1 238 ? -15.367 -3.487 -20.470 1.00 23.17 238 SER A N 1
ATOM 1841 C CA . SER A 1 238 ? -15.840 -2.380 -19.646 1.00 23.17 238 SER A CA 1
ATOM 1842 C C . SER A 1 238 ? -15.664 -2.763 -18.180 1.00 23.17 238 SER A C 1
ATOM 1844 O O . SER A 1 238 ? -16.579 -3.301 -17.561 1.00 23.17 238 SER A O 1
ATOM 1846 N N . THR A 1 239 ? -14.476 -2.512 -17.628 1.00 26.44 239 THR A N 1
ATOM 1847 C CA . THR A 1 239 ? -14.346 -2.290 -16.188 1.00 26.44 239 THR A CA 1
ATOM 1848 C C . THR A 1 239 ? -15.214 -1.084 -15.872 1.00 26.44 239 THR A C 1
ATOM 1850 O O . THR A 1 239 ? -14.925 0.019 -16.337 1.00 26.44 239 THR A O 1
ATOM 1853 N N . SER A 1 240 ? -16.318 -1.298 -15.162 1.00 25.58 240 SER A N 1
ATOM 1854 C CA . SER A 1 240 ? -17.195 -0.217 -14.732 1.00 25.58 240 SER A CA 1
ATOM 1855 C C . SER A 1 240 ? -16.377 0.803 -13.941 1.00 25.58 240 SER A C 1
ATOM 1857 O O . SER A 1 240 ? -15.658 0.441 -13.010 1.00 25.58 240 SER A O 1
ATOM 1859 N N . ASN A 1 241 ? -16.490 2.084 -14.303 1.00 27.28 241 ASN A N 1
ATOM 1860 C CA . ASN A 1 241 ? -15.869 3.177 -13.557 1.00 27.28 241 ASN A CA 1
ATOM 1861 C C . ASN A 1 241 ? -16.62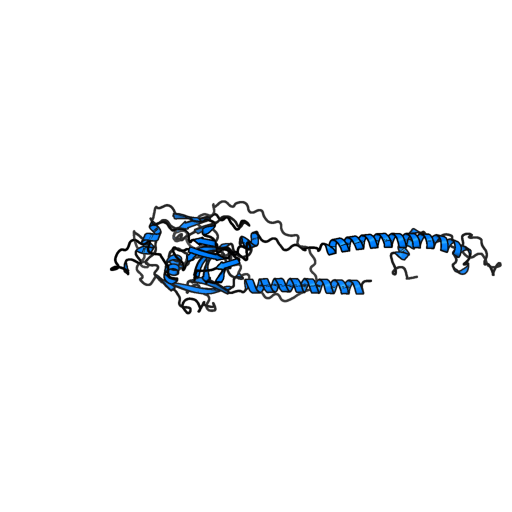7 3.401 -12.239 1.00 27.28 241 ASN A C 1
ATOM 1863 O O . ASN A 1 241 ? -17.242 4.440 -12.022 1.00 27.28 241 ASN A O 1
ATOM 1867 N N . VAL A 1 242 ? -16.537 2.433 -11.322 1.00 31.88 242 VAL A N 1
ATOM 1868 C CA . VAL A 1 242 ? -16.906 2.582 -9.906 1.00 31.88 242 VAL A CA 1
ATOM 1869 C C . VAL A 1 242 ? -15.759 3.280 -9.157 1.00 31.88 242 VAL A C 1
ATOM 1871 O O . VAL A 1 242 ? -15.428 2.980 -8.012 1.00 31.88 242 VAL A O 1
ATOM 1874 N N . SER A 1 243 ? -15.173 4.293 -9.804 1.00 31.55 243 SER A N 1
ATOM 1875 C CA . SER A 1 243 ? -14.518 5.428 -9.160 1.00 31.55 243 SER A CA 1
ATOM 1876 C C . SER A 1 243 ? -15.601 6.261 -8.471 1.00 31.55 243 SER A C 1
ATOM 1878 O O . SER A 1 243 ? -15.886 7.394 -8.857 1.00 31.55 243 SER A O 1
ATOM 1880 N N . ALA A 1 244 ? -16.268 5.645 -7.495 1.00 31.61 244 ALA A N 1
ATOM 1881 C CA . ALA A 1 244 ? -17.414 6.189 -6.796 1.00 31.61 244 ALA A CA 1
ATOM 1882 C C . ALA A 1 244 ? -16.952 7.249 -5.792 1.00 31.61 244 ALA A C 1
ATOM 1884 O O . ALA A 1 244 ? -17.022 7.064 -4.577 1.00 31.61 244 ALA A O 1
ATOM 1885 N N . ARG A 1 245 ? -16.551 8.406 -6.331 1.00 34.09 245 ARG A N 1
ATOM 1886 C CA . ARG A 1 245 ? -16.819 9.703 -5.714 1.00 34.09 245 ARG A CA 1
ATOM 1887 C C . ARG A 1 245 ? -18.341 9.771 -5.564 1.00 34.09 245 ARG A C 1
ATOM 1889 O O . ARG A 1 245 ? -19.022 10.253 -6.463 1.00 34.09 245 ARG A O 1
ATOM 1896 N N . ARG A 1 246 ? -18.875 9.173 -4.489 1.00 37.72 246 ARG A N 1
ATOM 1897 C CA . ARG A 1 246 ? -20.293 9.255 -4.122 1.00 37.72 246 ARG A CA 1
ATOM 1898 C C . ARG A 1 246 ? -20.544 10.707 -3.744 1.00 37.72 246 ARG A C 1
ATOM 1900 O O . ARG A 1 246 ? -20.354 11.097 -2.597 1.00 37.72 246 ARG A O 1
ATOM 1907 N N . THR A 1 247 ? -20.846 11.510 -4.757 1.00 33.06 247 THR A N 1
ATOM 1908 C CA . THR A 1 247 ? -21.277 12.894 -4.613 1.00 33.06 247 THR A CA 1
ATOM 1909 C C . THR A 1 247 ? -22.444 12.923 -3.646 1.00 33.06 247 THR A C 1
ATOM 1911 O O . THR A 1 247 ? -23.359 12.112 -3.779 1.00 33.06 247 THR A O 1
ATOM 1914 N N . PHE A 1 248 ? -22.372 13.819 -2.666 1.00 41.47 248 PHE A N 1
ATOM 1915 C CA . PHE A 1 248 ? -23.398 13.993 -1.649 1.00 41.47 248 PHE A CA 1
ATOM 1916 C C . PHE A 1 248 ? -24.777 14.153 -2.307 1.00 41.47 248 PHE A C 1
ATOM 1918 O O . PHE A 1 248 ? -24.941 15.041 -3.144 1.00 41.47 248 PHE A O 1
ATOM 1925 N N . ASP A 1 249 ? -25.753 13.325 -1.924 1.00 36.97 249 ASP A N 1
ATOM 1926 C CA . ASP A 1 249 ? -27.156 13.595 -2.250 1.00 36.97 249 ASP A CA 1
ATOM 1927 C C . ASP A 1 249 ? -27.584 14.853 -1.472 1.00 36.97 249 ASP A C 1
ATOM 1929 O O . ASP A 1 249 ? -27.533 14.845 -0.235 1.00 36.97 249 ASP A O 1
ATOM 1933 N N . PRO A 1 250 ? -27.968 15.950 -2.151 1.00 44.03 250 PRO A N 1
ATOM 1934 C CA . PRO A 1 250 ? -28.224 17.231 -1.493 1.00 44.03 250 PRO A CA 1
ATOM 1935 C C . PRO A 1 250 ? -29.508 17.225 -0.650 1.00 44.03 250 PRO A C 1
ATOM 1937 O O . PRO A 1 250 ? -29.646 18.043 0.259 1.00 44.03 250 PRO A O 1
ATOM 1940 N N . ASP A 1 251 ? -30.420 16.285 -0.911 1.00 43.00 251 ASP A N 1
ATOM 1941 C CA . ASP A 1 251 ? -31.770 16.246 -0.339 1.00 43.00 251 ASP A CA 1
ATOM 1942 C C . ASP A 1 251 ? -31.823 15.741 1.120 1.00 43.00 251 ASP A C 1
ATOM 1944 O O . ASP A 1 251 ? -32.874 15.794 1.763 1.00 43.00 251 ASP A O 1
ATOM 1948 N N . VAL A 1 252 ? -30.703 15.269 1.689 1.00 46.19 252 VAL A N 1
ATOM 1949 C CA . VAL A 1 252 ? -30.638 14.861 3.105 1.00 46.19 252 VAL A CA 1
ATOM 1950 C C . VAL A 1 252 ? -30.460 16.092 3.997 1.00 46.19 252 VAL A C 1
ATOM 1952 O O . VAL A 1 252 ? -29.361 16.647 4.106 1.00 46.19 252 VAL A O 1
ATOM 1955 N N . ALA A 1 253 ? -31.554 16.498 4.647 1.00 39.06 253 ALA A N 1
ATOM 1956 C CA . ALA A 1 253 ? -31.672 17.720 5.441 1.00 39.06 253 ALA A CA 1
ATOM 1957 C C . ALA A 1 253 ? -30.527 17.938 6.451 1.00 39.06 253 ALA A C 1
ATOM 1959 O O . ALA A 1 253 ? -30.077 17.026 7.146 1.00 39.06 253 ALA A O 1
ATOM 1960 N N . GLU A 1 254 ? -30.083 19.190 6.571 1.00 41.34 254 GLU A N 1
ATOM 1961 C CA . GLU A 1 254 ? -28.881 19.551 7.337 1.00 41.34 254 GLU A CA 1
ATOM 1962 C C . GLU A 1 254 ? -29.002 19.286 8.845 1.00 41.34 254 GLU A C 1
ATOM 1964 O O . GLU A 1 254 ? -28.007 18.979 9.499 1.00 41.34 254 GLU A O 1
ATOM 1969 N N . GLY A 1 255 ? -30.225 19.331 9.384 1.00 39.19 255 GLY A N 1
ATOM 1970 C CA . GLY A 1 255 ? -30.502 19.199 10.817 1.00 39.19 255 GLY A CA 1
ATOM 1971 C C . GLY A 1 255 ? -30.319 17.801 11.425 1.00 39.19 255 GLY A C 1
ATOM 1972 O O . GLY A 1 255 ? -30.305 17.693 12.647 1.00 39.19 255 GLY A O 1
ATOM 1973 N N . GLU A 1 256 ? -30.167 16.736 10.626 1.00 46.97 256 GLU A N 1
ATOM 1974 C CA . GLU A 1 256 ? -30.008 15.354 11.135 1.00 46.97 256 GLU A CA 1
ATOM 1975 C C . GLU A 1 256 ? -28.554 14.831 11.034 1.00 46.97 256 GLU A C 1
ATOM 1977 O O . GLU A 1 256 ? -28.245 13.679 11.349 1.00 46.97 256 GLU A O 1
ATOM 1982 N N . ARG A 1 257 ? -27.612 15.688 10.614 1.00 50.88 257 ARG A N 1
ATOM 1983 C CA . ARG A 1 257 ? -26.215 15.323 10.321 1.00 50.88 257 ARG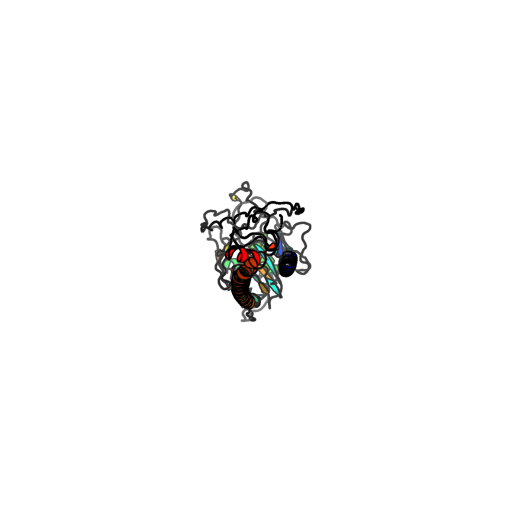 A CA 1
ATOM 1984 C C . ARG A 1 257 ? -25.354 15.219 11.592 1.00 50.88 257 ARG A C 1
ATOM 1986 O O . ARG A 1 257 ? -24.610 16.133 11.939 1.00 50.88 257 ARG A O 1
ATOM 1993 N N . ARG A 1 258 ? -25.415 14.080 12.295 1.00 56.53 258 ARG A N 1
ATOM 1994 C CA . ARG A 1 258 ? -24.582 13.818 13.490 1.00 56.53 258 ARG A CA 1
ATOM 1995 C C . ARG A 1 258 ? -23.103 13.600 13.132 1.00 56.53 258 ARG A C 1
ATOM 1997 O O . ARG A 1 258 ? -22.750 12.587 12.535 1.00 56.53 258 ARG A O 1
ATOM 2004 N N . PHE A 1 259 ? -22.226 14.504 13.571 1.00 57.28 259 PHE A N 1
ATOM 2005 C CA . PHE A 1 259 ? -20.768 14.335 13.498 1.00 57.28 259 PHE A CA 1
ATOM 2006 C C . PHE A 1 259 ? -20.293 13.193 14.422 1.00 57.28 259 PHE A C 1
ATOM 2008 O O . PHE A 1 259 ? -20.693 13.135 15.586 1.00 57.28 259 PHE A O 1
ATOM 2015 N N . VAL A 1 260 ? -19.449 12.284 13.911 1.00 66.00 260 VAL A N 1
ATOM 2016 C CA . VAL A 1 260 ? -19.027 11.055 14.626 1.00 66.00 260 VAL A CA 1
ATOM 2017 C C . VAL A 1 260 ? -17.535 11.030 14.949 1.00 66.00 260 VAL A C 1
ATOM 2019 O O . VAL A 1 260 ? -17.174 10.707 16.071 1.00 66.00 260 VAL A O 1
ATOM 2022 N N . THR A 1 261 ? -16.672 11.348 13.986 1.00 75.75 261 THR A N 1
ATOM 2023 C CA . THR A 1 261 ? -15.243 11.657 14.164 1.00 75.75 261 THR A CA 1
ATOM 2024 C C . THR A 1 261 ? -14.693 12.135 12.818 1.00 75.75 261 THR A C 1
ATOM 2026 O O . THR A 1 261 ? -15.241 11.769 11.776 1.00 75.75 261 THR A O 1
ATOM 2029 N N . ALA A 1 262 ? -13.623 12.929 12.818 1.00 82.12 262 ALA A N 1
ATOM 2030 C CA . ALA A 1 262 ? -12.874 13.258 11.610 1.00 82.12 262 ALA A CA 1
ATOM 2031 C C . ALA A 1 262 ? -11.370 13.108 11.853 1.00 82.12 262 ALA A C 1
ATOM 2033 O O . ALA A 1 262 ? -10.854 13.510 12.894 1.00 82.12 262 ALA A O 1
ATOM 2034 N N . LEU A 1 263 ? -10.663 12.551 10.874 1.00 86.38 263 LEU A N 1
ATOM 2035 C CA . LEU A 1 263 ? -9.207 12.500 10.853 1.00 86.38 263 LEU A CA 1
ATOM 2036 C C . LEU A 1 263 ? -8.695 13.655 9.989 1.00 86.38 263 LEU A C 1
ATOM 2038 O O . LEU A 1 263 ? -8.937 13.664 8.786 1.00 86.38 263 LEU A O 1
ATOM 2042 N N . LYS A 1 264 ? -7.965 14.601 10.584 1.00 87.69 264 LYS A N 1
ATOM 2043 C CA . LYS A 1 264 ? -7.208 15.616 9.845 1.00 87.69 264 LYS A CA 1
ATOM 2044 C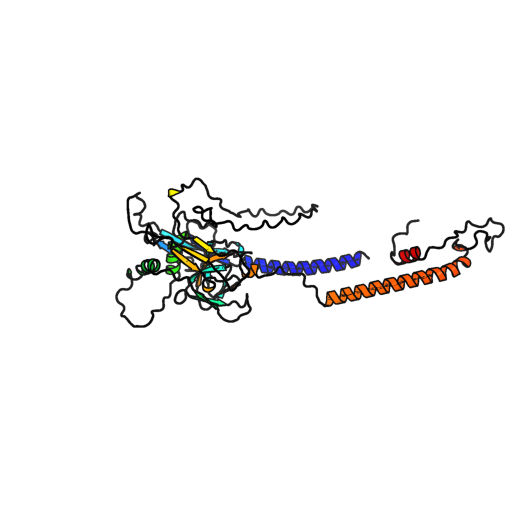 C . LYS A 1 264 ? -5.738 15.206 9.810 1.00 87.69 264 LYS A C 1
ATOM 2046 O O . LYS A 1 264 ? -5.109 15.123 10.860 1.00 87.69 264 LYS A O 1
ATOM 2051 N N . SER A 1 265 ? -5.190 14.956 8.626 1.00 88.56 265 SER A N 1
ATOM 2052 C CA . SER A 1 265 ? -3.765 14.668 8.432 1.00 88.56 265 SER A CA 1
ATOM 2053 C C . SER A 1 265 ? -3.026 15.851 7.810 1.00 88.56 265 SER A C 1
ATOM 2055 O O . SER A 1 265 ? -3.632 16.737 7.209 1.00 88.56 265 SER A O 1
ATOM 2057 N N . GLU A 1 266 ? -1.700 15.824 7.887 1.00 89.25 266 GLU A N 1
ATOM 2058 C CA . GLU A 1 266 ? -0.833 16.475 6.901 1.00 89.25 266 GLU A CA 1
ATOM 2059 C C . GLU A 1 266 ? -1.113 15.980 5.457 1.00 89.25 266 GLU A C 1
ATOM 2061 O O . GLU A 1 266 ? -1.657 14.881 5.278 1.00 89.25 266 GLU A O 1
ATOM 2066 N N . PRO A 1 267 ? -0.739 16.749 4.414 1.00 88.31 267 PRO A N 1
ATOM 2067 C CA . PRO A 1 267 ? -0.818 16.296 3.025 1.00 88.31 267 PRO A CA 1
ATOM 2068 C C . PRO A 1 267 ? 0.202 15.177 2.708 1.00 88.31 267 PRO A C 1
ATOM 2070 O O . PRO A 1 267 ? 1.235 15.076 3.382 1.00 88.31 267 PRO A O 1
ATOM 2073 N N . PRO A 1 268 ? -0.035 14.352 1.664 1.00 87.75 268 PRO A N 1
ATOM 2074 C CA . PRO A 1 268 ? 0.861 13.261 1.272 1.00 87.75 268 PRO A CA 1
ATOM 2075 C C . PRO A 1 268 ? 2.292 13.732 0.977 1.00 87.75 268 PRO A C 1
ATOM 2077 O O . PRO A 1 268 ? 2.534 14.499 0.047 1.00 87.75 268 PRO A O 1
ATOM 2080 N N . ASN A 1 269 ? 3.261 13.228 1.742 1.00 89.25 269 ASN A N 1
ATOM 2081 C CA . ASN A 1 269 ? 4.673 13.598 1.639 1.00 89.25 269 ASN A CA 1
ATOM 2082 C C . ASN A 1 269 ? 5.589 12.360 1.602 1.00 89.25 269 ASN A C 1
ATOM 2084 O O . ASN A 1 269 ? 5.165 11.237 1.867 1.00 89.25 269 ASN A O 1
ATOM 2088 N N . ALA A 1 270 ? 6.862 12.565 1.257 1.00 87.75 270 ALA A N 1
ATOM 2089 C CA . ALA A 1 270 ? 7.875 11.506 1.208 1.00 87.75 270 ALA A CA 1
ATOM 2090 C C . ALA A 1 270 ? 8.547 11.225 2.570 1.00 87.75 270 ALA A C 1
ATOM 2092 O O . ALA A 1 270 ? 9.340 10.291 2.693 1.00 87.75 270 ALA A O 1
ATOM 2093 N N . SER A 1 271 ? 8.281 12.028 3.605 1.00 87.62 271 SER A N 1
ATOM 2094 C CA . SER A 1 271 ? 8.991 11.950 4.883 1.00 87.62 271 SER A CA 1
ATOM 2095 C C . SER A 1 271 ? 8.442 10.825 5.770 1.00 87.62 271 SER A C 1
ATOM 2097 O O . SER A 1 271 ? 7.537 10.993 6.585 1.00 87.62 271 SER A O 1
ATOM 2099 N N . VAL A 1 272 ? 9.050 9.647 5.608 1.00 85.44 272 VAL A N 1
ATOM 2100 C CA . VAL A 1 272 ? 8.706 8.377 6.276 1.00 85.44 272 VAL A CA 1
ATOM 2101 C C . VAL A 1 272 ? 8.694 8.473 7.812 1.00 85.44 272 VAL A C 1
ATOM 2103 O O . VAL A 1 272 ? 7.846 7.864 8.461 1.00 85.44 272 VAL A O 1
ATOM 2106 N N . ASN A 1 273 ? 9.613 9.249 8.398 1.00 86.25 273 ASN A N 1
ATOM 2107 C CA . ASN A 1 273 ? 9.816 9.331 9.853 1.00 86.25 273 ASN A CA 1
ATOM 2108 C C . ASN A 1 273 ? 8.994 10.423 10.560 1.00 86.25 273 ASN A C 1
ATOM 2110 O O . ASN A 1 273 ? 9.021 10.495 11.786 1.00 86.25 273 ASN A O 1
ATOM 2114 N N . THR A 1 274 ? 8.279 11.273 9.823 1.00 89.56 274 THR A N 1
ATOM 2115 C CA . THR A 1 274 ? 7.447 12.347 10.388 1.00 89.56 274 THR A CA 1
ATOM 2116 C C . THR A 1 274 ? 5.992 12.123 10.020 1.00 89.56 274 THR A C 1
ATOM 2118 O O . THR A 1 274 ? 5.701 11.743 8.888 1.00 89.56 274 THR A O 1
ATOM 2121 N N . TYR A 1 275 ? 5.085 12.396 10.949 1.00 92.25 275 TYR A N 1
ATOM 2122 C CA . TYR A 1 275 ? 3.659 12.508 10.676 1.00 92.25 275 TYR A CA 1
ATOM 2123 C C . TYR A 1 275 ? 3.035 13.443 11.707 1.00 92.25 275 TYR A C 1
ATOM 2125 O O . TYR A 1 275 ? 3.297 13.283 12.901 1.00 92.25 275 TYR A O 1
ATOM 2133 N N . SER A 1 276 ? 2.235 14.389 11.233 1.00 91.75 276 SER A N 1
ATOM 2134 C CA . SER A 1 276 ? 1.381 15.267 12.019 1.00 91.75 276 SER A CA 1
ATOM 2135 C C . SER A 1 276 ? -0.081 15.065 11.621 1.00 91.75 276 SER A C 1
ATOM 2137 O O . SER A 1 276 ? -0.428 15.018 10.436 1.00 91.75 276 SER A O 1
ATOM 2139 N N . GLY A 1 277 ? -0.954 14.965 12.616 1.00 89.44 277 GLY A N 1
ATOM 2140 C CA . GLY A 1 277 ? -2.394 14.902 12.418 1.00 89.44 277 GLY A CA 1
ATOM 2141 C C . GLY A 1 277 ? -3.166 15.138 13.711 1.00 89.44 277 GLY A C 1
ATOM 2142 O O . GLY A 1 277 ? -2.595 15.205 14.798 1.00 89.44 277 GLY A O 1
ATOM 2143 N N . VAL A 1 278 ? -4.484 15.249 13.590 1.00 89.56 278 VAL A N 1
ATOM 2144 C CA . VAL A 1 278 ? -5.420 15.384 14.706 1.00 89.56 278 VAL A CA 1
ATOM 2145 C C . VAL A 1 278 ? -6.622 14.483 14.446 1.00 89.56 278 VAL A C 1
ATOM 2147 O O . VAL A 1 278 ? -7.274 14.582 13.404 1.00 89.56 278 VAL A O 1
ATOM 2150 N N . LEU A 1 279 ? -6.938 13.616 15.407 1.00 87.50 279 LEU A N 1
ATOM 2151 C CA . LEU A 1 279 ? -8.216 12.918 15.458 1.00 87.50 279 LEU A CA 1
ATOM 2152 C C . LEU A 1 279 ? -9.215 13.799 16.216 1.00 87.50 279 LEU A C 1
ATOM 2154 O O . LEU A 1 279 ? -9.091 13.994 17.424 1.00 87.50 279 LEU A O 1
ATOM 2158 N N . LEU A 1 280 ? -10.198 14.334 15.497 1.00 82.31 280 LEU A N 1
ATOM 2159 C CA . LEU A 1 280 ? -11.298 15.115 16.050 1.00 82.31 280 LEU A CA 1
ATOM 2160 C C . LEU A 1 280 ? -12.411 14.163 16.491 1.00 82.31 280 LEU A C 1
ATOM 2162 O O . LEU A 1 280 ? -13.020 13.476 15.665 1.00 82.31 280 LEU A O 1
ATOM 2166 N N . MET A 1 281 ? -12.694 14.123 17.789 1.00 74.50 281 MET A N 1
ATOM 2167 C CA . MET A 1 281 ? -13.821 13.377 18.351 1.00 74.50 281 MET A CA 1
ATOM 2168 C C . MET A 1 281 ? -14.969 14.315 18.759 1.00 74.50 281 MET A C 1
ATOM 2170 O O . MET A 1 281 ? -14.732 15.498 19.030 1.00 74.50 281 MET A O 1
ATOM 2174 N N . PRO A 1 282 ? -16.216 13.813 18.837 1.00 66.25 282 PRO A N 1
ATOM 2175 C CA . PRO A 1 282 ? -17.352 14.588 19.317 1.00 66.25 282 PRO A CA 1
ATOM 2176 C C . PRO A 1 282 ? -17.132 15.050 20.763 1.00 66.25 282 PRO A C 1
ATOM 2178 O O . PRO A 1 282 ? -16.398 14.402 21.520 1.00 66.25 282 PRO A O 1
ATOM 2181 N N . PRO A 1 283 ? -17.769 16.153 21.178 1.00 63.94 283 PRO A N 1
ATOM 2182 C CA . PRO A 1 283 ? -17.693 16.599 22.556 1.00 63.94 283 PRO A CA 1
ATOM 2183 C C . PRO A 1 283 ? -18.426 15.616 23.482 1.00 63.94 283 PRO A C 1
ATOM 2185 O O . PRO A 1 283 ? -19.499 15.106 23.165 1.00 63.94 283 PRO A O 1
ATOM 2188 N N . VAL A 1 284 ? -17.845 15.351 24.656 1.00 56.50 284 VAL A N 1
ATOM 2189 C CA . VAL A 1 284 ? -18.413 14.429 25.669 1.00 56.50 284 VAL A CA 1
ATOM 2190 C C . VAL A 1 284 ? -19.640 15.036 26.381 1.00 56.50 284 VAL A C 1
ATOM 2192 O O . VAL A 1 284 ? -20.423 14.326 27.010 1.00 56.50 284 VAL A O 1
ATOM 2195 N N . HIS A 1 285 ? -19.841 16.349 26.243 1.00 56.50 285 HIS A N 1
ATOM 2196 C CA . HIS A 1 285 ? -20.998 17.105 26.728 1.00 56.50 285 HIS A CA 1
ATOM 2197 C C . HIS A 1 285 ? -21.585 17.934 25.578 1.00 56.50 285 HIS A C 1
ATOM 2199 O O . HIS A 1 285 ? -20.848 18.319 24.676 1.00 56.50 285 HIS A O 1
ATOM 2205 N N . THR A 1 286 ? -22.890 18.216 25.610 1.00 53.22 286 THR A N 1
ATOM 2206 C CA . THR A 1 286 ? -23.638 18.851 24.502 1.00 53.22 286 THR A CA 1
ATOM 2207 C C . THR A 1 286 ? -23.057 20.184 24.039 1.00 53.22 286 THR A C 1
ATOM 2209 O O . THR A 1 286 ? -22.999 20.428 22.839 1.00 53.22 286 THR A O 1
ATOM 2212 N N . ASP A 1 287 ? -22.574 20.995 24.980 1.00 54.59 287 ASP A N 1
ATOM 2213 C CA . ASP A 1 287 ? -22.020 22.336 24.740 1.00 54.59 287 ASP A CA 1
ATOM 2214 C C . ASP A 1 287 ? -20.481 22.370 24.863 1.00 54.59 287 ASP A C 1
ATOM 2216 O O . ASP A 1 287 ? -19.876 23.418 25.090 1.00 54.59 287 ASP A O 1
ATOM 2220 N N . GLY A 1 288 ? -19.826 21.206 24.782 1.00 58.22 288 GLY A N 1
ATOM 2221 C CA . GLY A 1 288 ? -18.370 21.097 24.861 1.00 58.22 288 GLY A CA 1
ATOM 2222 C C . GLY A 1 288 ? -17.666 21.369 23.521 1.00 58.22 288 GLY A C 1
ATOM 2223 O O . GLY A 1 288 ? -18.244 21.126 22.461 1.00 58.22 288 GLY A O 1
ATOM 2224 N N . PRO A 1 289 ? -16.391 21.800 23.532 1.00 65.06 289 PRO A N 1
ATOM 2225 C CA . PRO A 1 289 ? -15.558 21.787 22.332 1.00 65.06 289 PRO A CA 1
ATOM 2226 C C . PRO A 1 289 ? -15.265 20.345 21.886 1.00 65.06 289 PRO A C 1
ATOM 2228 O O . PRO A 1 289 ? -15.181 19.430 22.713 1.00 65.06 289 PRO A O 1
ATOM 2231 N N . SER A 1 290 ? -15.073 20.143 20.579 1.00 69.56 290 SER A N 1
ATOM 2232 C CA . SER A 1 290 ? -14.628 18.861 20.020 1.00 69.56 290 SER A CA 1
ATOM 2233 C C . SER A 1 290 ? -13.311 18.416 20.651 1.00 69.56 290 SER A C 1
ATOM 2235 O O . SER A 1 290 ? -12.397 19.217 20.849 1.00 69.56 290 SER A O 1
ATOM 2237 N N . VAL A 1 291 ? -13.202 17.126 20.958 1.00 77.38 291 VAL A N 1
ATOM 2238 C CA . VAL A 1 291 ? -12.035 16.579 21.650 1.00 77.38 291 VAL A CA 1
ATOM 2239 C C . VAL A 1 291 ? -10.953 16.254 20.626 1.00 77.38 291 VAL A C 1
ATOM 2241 O O . VAL A 1 291 ? -11.029 15.245 19.926 1.00 77.38 291 VAL A O 1
ATOM 2244 N N . GLU A 1 292 ? -9.951 17.124 20.546 1.00 83.12 292 GLU A N 1
ATOM 2245 C CA . GLU A 1 292 ? -8.784 16.950 19.683 1.00 83.12 292 GLU A CA 1
ATOM 2246 C C . GLU A 1 292 ? -7.770 15.991 20.319 1.00 83.12 292 GLU A C 1
ATOM 2248 O O . GLU A 1 292 ? -7.341 16.183 21.459 1.00 83.12 292 GLU A O 1
ATOM 2253 N N . VAL A 1 293 ? -7.361 14.957 19.579 1.00 86.62 293 VAL A N 1
ATOM 2254 C CA . VAL A 1 293 ? -6.279 14.048 19.979 1.00 86.62 293 VAL A CA 1
ATOM 2255 C C . VAL A 1 293 ? -5.148 14.152 18.951 1.00 86.62 293 VAL A C 1
ATOM 2257 O O . VAL A 1 293 ? -5.356 13.762 17.798 1.00 86.62 293 VAL A O 1
ATOM 2260 N N . PRO A 1 294 ? -3.966 14.681 19.321 1.00 90.94 294 PRO A N 1
ATOM 2261 C CA . PRO A 1 294 ? -2.848 14.826 18.396 1.00 90.94 294 PRO A CA 1
ATOM 2262 C C . PRO A 1 294 ? -2.269 13.461 18.012 1.00 90.94 294 PRO A C 1
ATOM 2264 O O . PRO A 1 294 ? -2.208 12.539 18.829 1.00 90.94 294 PRO A O 1
ATOM 2267 N N . LEU A 1 295 ? -1.828 13.354 16.761 1.00 92.31 295 LEU A N 1
ATOM 2268 C CA . LEU A 1 295 ? -1.273 12.151 16.156 1.00 92.31 295 LEU A CA 1
ATOM 2269 C C . LEU A 1 295 ? 0.141 12.439 15.649 1.00 92.31 295 LEU A C 1
ATOM 2271 O O . LEU A 1 295 ? 0.351 13.348 14.848 1.00 92.31 295 LEU A O 1
ATOM 2275 N N . ASN A 1 296 ? 1.089 11.626 16.102 1.00 92.44 296 ASN A N 1
ATOM 2276 C CA . ASN A 1 296 ? 2.509 11.717 15.778 1.00 92.44 296 ASN A CA 1
ATOM 2277 C C . ASN A 1 296 ? 2.948 10.539 14.889 1.00 92.44 296 ASN A C 1
ATOM 2279 O O . ASN A 1 296 ? 2.194 9.589 14.654 1.00 92.44 296 ASN A O 1
ATOM 2283 N N . ALA A 1 297 ? 4.220 10.538 14.476 1.00 91.38 297 ALA A N 1
ATOM 2284 C CA . ALA A 1 297 ? 4.860 9.419 13.776 1.00 91.38 297 ALA A CA 1
ATOM 2285 C C . ALA A 1 297 ? 4.701 8.058 14.489 1.00 91.38 297 ALA A C 1
ATOM 2287 O O . ALA A 1 297 ? 4.675 7.024 13.827 1.00 91.38 297 ALA A O 1
ATOM 2288 N N . ASP A 1 298 ? 4.535 8.041 15.814 1.00 92.25 298 ASP A N 1
ATOM 2289 C CA . ASP A 1 298 ? 4.355 6.809 16.592 1.00 92.25 298 ASP A CA 1
ATOM 2290 C C . ASP A 1 298 ? 2.937 6.223 16.546 1.00 92.25 298 ASP A C 1
ATOM 2292 O O . ASP A 1 298 ? 2.730 5.090 16.982 1.00 92.25 298 ASP A O 1
ATOM 2296 N N . ASN A 1 299 ? 1.969 6.946 15.977 1.00 93.38 299 ASN A N 1
ATOM 2297 C CA . ASN A 1 299 ? 0.597 6.468 15.799 1.00 93.38 299 ASN A CA 1
ATOM 2298 C C . ASN A 1 299 ? 0.334 5.906 14.390 1.00 93.38 299 ASN A C 1
ATOM 2300 O O . ASN A 1 299 ? -0.706 5.282 14.178 1.00 93.38 299 ASN A O 1
ATOM 2304 N N . ILE A 1 300 ? 1.253 6.101 13.433 1.00 93.69 300 ILE A N 1
ATOM 2305 C CA . ILE A 1 300 ? 1.108 5.640 12.044 1.00 93.69 300 ILE A CA 1
ATOM 2306 C C . ILE A 1 300 ? 1.948 4.384 11.760 1.00 93.69 300 ILE A C 1
ATOM 2308 O O . ILE A 1 300 ? 3.134 4.284 12.097 1.00 93.69 300 ILE A O 1
ATOM 2312 N N . LEU A 1 301 ? 1.311 3.410 11.112 1.00 95.06 301 LEU A N 1
ATOM 2313 C CA . LEU A 1 301 ? 1.916 2.193 10.586 1.00 95.06 301 LEU A CA 1
ATOM 2314 C C . LEU A 1 301 ? 2.011 2.332 9.062 1.00 95.06 301 LEU A C 1
ATOM 2316 O O . LEU A 1 301 ? 1.013 2.569 8.383 1.00 95.06 301 LEU A O 1
ATOM 2320 N N . LEU A 1 302 ? 3.225 2.213 8.535 1.00 94.19 302 LEU A N 1
ATOM 2321 C CA . LEU A 1 302 ? 3.542 2.509 7.138 1.00 94.19 302 LEU A CA 1
ATOM 2322 C C . LEU A 1 302 ? 3.273 1.303 6.233 1.00 94.19 302 LEU A C 1
ATOM 2324 O O . LEU A 1 302 ? 3.576 0.165 6.603 1.00 94.19 302 LEU A O 1
ATOM 2328 N N . ARG A 1 303 ? 2.797 1.554 5.009 1.00 92.69 303 ARG A N 1
ATOM 2329 C CA . ARG A 1 303 ? 2.732 0.544 3.948 1.00 92.69 303 ARG A CA 1
ATOM 2330 C C . ARG A 1 303 ? 4.090 -0.138 3.782 1.00 92.69 303 ARG A C 1
ATOM 2332 O O . ARG A 1 303 ? 5.119 0.525 3.716 1.00 92.69 303 ARG A O 1
ATOM 2339 N N . GLY A 1 304 ? 4.080 -1.462 3.643 1.00 90.50 304 GLY A N 1
ATOM 2340 C CA . GLY A 1 304 ? 5.287 -2.261 3.415 1.00 90.50 304 GLY A CA 1
ATOM 2341 C C . GLY A 1 304 ? 6.024 -2.681 4.689 1.00 90.50 304 GLY A C 1
ATOM 2342 O O . GLY A 1 304 ? 6.812 -3.621 4.628 1.00 90.50 304 GLY A O 1
ATOM 2343 N N . ALA A 1 305 ? 5.732 -2.072 5.843 1.00 92.88 305 ALA A N 1
ATOM 2344 C CA . ALA A 1 305 ? 6.183 -2.598 7.126 1.00 92.88 305 ALA A CA 1
ATOM 2345 C C . ALA A 1 305 ? 5.442 -3.909 7.454 1.00 92.88 305 ALA A C 1
ATOM 2347 O O . ALA A 1 305 ? 4.295 -4.111 7.043 1.00 92.88 305 ALA A O 1
ATOM 2348 N N . VAL A 1 306 ? 6.088 -4.808 8.196 1.00 94.50 306 VAL A N 1
ATOM 2349 C CA . VAL A 1 306 ? 5.521 -6.114 8.576 1.00 94.50 306 VAL A CA 1
ATOM 2350 C C . VAL A 1 306 ? 5.168 -6.113 10.058 1.00 94.50 306 VAL A C 1
ATOM 2352 O O . VAL A 1 306 ? 5.994 -5.741 10.891 1.00 94.50 306 VAL A O 1
ATOM 2355 N N . LEU A 1 307 ? 3.953 -6.544 10.404 1.00 94.88 307 LEU A N 1
ATOM 2356 C CA . LEU A 1 307 ? 3.524 -6.629 11.798 1.00 94.88 307 LEU A CA 1
ATOM 2357 C C . LEU A 1 307 ? 4.256 -7.774 12.517 1.00 94.88 307 LEU A C 1
ATOM 2359 O O . LEU A 1 307 ? 4.326 -8.896 12.012 1.00 94.88 307 LEU A O 1
ATOM 2363 N N . ARG A 1 308 ? 4.796 -7.518 13.709 1.00 93.56 308 ARG A N 1
ATOM 2364 C CA . ARG A 1 308 ? 5.507 -8.504 14.538 1.00 93.56 308 ARG A CA 1
ATOM 2365 C C . ARG A 1 308 ? 5.027 -8.436 15.986 1.00 93.56 308 ARG A C 1
ATOM 2367 O O . ARG A 1 308 ? 4.415 -7.458 16.404 1.00 93.56 308 ARG A O 1
ATOM 2374 N N . ASN A 1 309 ? 5.309 -9.495 16.750 1.00 91.81 309 ASN A N 1
ATOM 2375 C CA . ASN A 1 309 ? 5.101 -9.616 18.205 1.00 91.81 309 ASN A CA 1
ATOM 2376 C C . ASN A 1 309 ? 3.711 -9.198 18.737 1.00 91.81 309 ASN A C 1
ATOM 2378 O O . ASN A 1 309 ? 3.540 -8.985 19.932 1.00 91.81 309 ASN A O 1
ATOM 2382 N N . THR A 1 310 ? 2.717 -9.118 17.857 1.00 92.06 310 THR A N 1
ATOM 2383 C CA . THR A 1 310 ? 1.339 -8.694 18.111 1.00 92.06 310 THR A CA 1
ATOM 2384 C C . THR A 1 310 ? 0.437 -9.569 17.249 1.00 92.06 310 THR A C 1
ATOM 2386 O O . THR A 1 310 ? 0.775 -9.859 16.104 1.00 92.06 310 THR A O 1
ATOM 2389 N N . GLU A 1 311 ? -0.657 -10.079 17.811 1.00 92.06 311 GLU A N 1
ATOM 2390 C CA . GLU A 1 311 ? -1.555 -11.024 17.134 1.00 92.06 311 GLU A CA 1
ATOM 2391 C C . GLU A 1 311 ? -2.345 -10.340 16.010 1.00 92.06 311 GLU A C 1
ATOM 2393 O O . GLU A 1 311 ? -2.455 -10.866 14.901 1.00 92.06 311 GLU A O 1
ATOM 2398 N N . TRP A 1 312 ? -2.854 -9.147 16.307 1.00 93.25 312 TRP A N 1
ATOM 2399 C CA . TRP A 1 312 ? -3.602 -8.285 15.401 1.00 93.25 312 TRP A CA 1
ATOM 2400 C C . TRP A 1 312 ? -3.475 -6.811 15.805 1.00 93.25 312 TRP A C 1
ATOM 2402 O O . TRP A 1 312 ? -3.232 -6.488 16.976 1.00 93.25 312 TRP A O 1
ATOM 2412 N N . VAL A 1 313 ? -3.703 -5.927 14.833 1.00 95.12 313 VAL A N 1
ATOM 2413 C CA . VAL A 1 313 ? -3.971 -4.492 15.013 1.00 95.12 313 VAL A CA 1
ATOM 2414 C C . VAL A 1 313 ? -5.172 -4.071 14.169 1.00 95.12 313 VAL A C 1
ATOM 2416 O O . VAL A 1 313 ? -5.387 -4.613 13.084 1.00 95.12 313 VAL A O 1
ATOM 2419 N N . ILE A 1 314 ? -5.932 -3.084 14.648 1.00 94.56 314 ILE A N 1
ATOM 2420 C CA . ILE A 1 314 ? -6.947 -2.380 13.855 1.00 94.56 314 ILE A CA 1
ATOM 2421 C C . ILE A 1 314 ? -6.491 -0.934 13.665 1.00 94.56 314 ILE A C 1
ATOM 2423 O O . ILE A 1 314 ? -6.125 -0.261 14.634 1.00 94.56 314 ILE A O 1
ATOM 2427 N N . GLY A 1 315 ? -6.550 -0.441 12.430 1.00 94.00 315 GLY A N 1
ATOM 2428 C CA . GLY A 1 315 ? -6.249 0.950 12.110 1.00 94.00 315 GLY A CA 1
ATOM 2429 C C . GLY A 1 315 ? -7.088 1.505 10.964 1.00 94.00 315 GLY A C 1
ATOM 2430 O O . GLY A 1 315 ? -7.640 0.752 10.166 1.00 94.00 315 GLY A O 1
ATOM 2431 N N . ILE A 1 316 ? -7.187 2.830 10.885 1.00 92.88 316 ILE A N 1
ATOM 2432 C CA . ILE A 1 316 ? -7.875 3.541 9.798 1.00 92.88 316 ILE A CA 1
ATOM 2433 C C . ILE A 1 316 ? -6.868 3.948 8.719 1.00 92.88 316 ILE A C 1
ATOM 2435 O O . ILE A 1 316 ? -5.828 4.525 9.033 1.00 92.88 316 ILE A O 1
ATOM 2439 N N . SER A 1 317 ? -7.140 3.649 7.448 1.00 93.50 317 SER A N 1
ATOM 2440 C CA . SER A 1 317 ? -6.265 4.052 6.339 1.00 93.50 317 SER A CA 1
ATOM 2441 C C . SER A 1 317 ? -6.313 5.559 6.101 1.00 93.50 317 SER A C 1
ATOM 2443 O O . SER A 1 317 ? -7.366 6.090 5.743 1.00 93.50 317 SER A O 1
ATOM 2445 N N . CYS A 1 318 ? -5.160 6.209 6.250 1.00 91.44 318 CYS A N 1
ATOM 2446 C CA . CYS A 1 318 ? -4.946 7.625 5.972 1.00 91.44 318 CYS A CA 1
ATOM 2447 C C . CYS A 1 318 ? -4.533 7.822 4.507 1.00 91.44 318 CYS A C 1
ATOM 2449 O O . CYS A 1 318 ? -5.255 8.453 3.745 1.00 91.44 318 CYS A O 1
ATOM 2451 N N . PHE A 1 319 ? -3.425 7.203 4.079 1.00 92.38 319 PHE A N 1
ATOM 2452 C CA . PHE A 1 319 ? -2.938 7.295 2.697 1.00 92.38 319 PHE A CA 1
ATOM 2453 C C . PHE A 1 319 ? -2.980 5.935 1.992 1.00 92.38 319 PHE A C 1
ATOM 2455 O O . PHE A 1 319 ? -2.709 4.892 2.589 1.00 92.38 319 PHE A O 1
ATOM 2462 N N . THR A 1 320 ? -3.306 5.938 0.698 1.00 91.69 320 THR A N 1
ATOM 2463 C CA . THR A 1 320 ? -3.549 4.724 -0.102 1.00 91.69 320 THR A CA 1
ATOM 2464 C C . THR A 1 320 ? -2.906 4.820 -1.484 1.00 91.69 320 THR A C 1
ATOM 2466 O O . THR A 1 320 ? -2.820 5.902 -2.057 1.00 91.69 320 THR A O 1
ATOM 2469 N N . GLY A 1 321 ? -2.505 3.690 -2.072 1.00 88.69 321 GLY A N 1
ATOM 2470 C CA . GLY A 1 321 ? -2.051 3.649 -3.468 1.00 88.69 321 GLY A CA 1
ATOM 2471 C C . GLY A 1 321 ? -0.763 4.444 -3.715 1.00 88.69 321 GLY A C 1
ATOM 2472 O O . GLY A 1 321 ? 0.301 4.034 -3.256 1.00 88.69 321 GLY A O 1
ATOM 2473 N N . LYS A 1 322 ? -0.846 5.547 -4.472 1.00 87.00 322 LYS A N 1
ATOM 2474 C CA . LYS A 1 322 ? 0.300 6.431 -4.761 1.00 87.00 322 LYS A CA 1
ATOM 2475 C C . LYS A 1 322 ? 0.639 7.385 -3.609 1.00 87.00 322 LYS A C 1
ATOM 2477 O O . LYS A 1 322 ? 1.770 7.852 -3.530 1.00 87.00 322 LYS A O 1
ATOM 2482 N N . ASP A 1 323 ? -0.309 7.655 -2.714 1.00 89.69 323 ASP A N 1
ATOM 2483 C CA . ASP A 1 323 ? -0.160 8.683 -1.675 1.00 89.69 323 ASP A CA 1
ATOM 2484 C C . ASP A 1 323 ? 0.546 8.190 -0.413 1.00 89.69 323 ASP A C 1
ATOM 2486 O O . ASP A 1 323 ? 0.956 8.996 0.415 1.00 89.69 323 ASP A O 1
ATOM 2490 N N . THR A 1 324 ? 0.733 6.875 -0.275 1.00 90.88 324 THR A N 1
ATOM 2491 C CA . THR A 1 324 ? 1.505 6.304 0.836 1.00 90.88 324 THR A CA 1
ATOM 2492 C C . THR A 1 324 ? 2.938 6.827 0.833 1.00 90.88 324 THR A C 1
ATOM 2494 O O . THR A 1 324 ? 3.588 6.806 -0.216 1.00 90.88 324 THR A O 1
ATOM 2497 N N . LYS A 1 325 ? 3.456 7.199 2.007 1.00 89.75 325 LYS A N 1
ATOM 2498 C CA . LYS A 1 325 ? 4.794 7.776 2.222 1.00 89.75 325 LYS A CA 1
ATOM 2499 C C . LYS A 1 325 ? 5.904 6.956 1.570 1.00 89.75 325 LYS A C 1
ATOM 2501 O O . LYS A 1 325 ? 6.807 7.523 0.964 1.00 89.75 325 LYS A O 1
ATOM 2506 N N . LEU A 1 326 ? 5.803 5.622 1.610 1.00 89.31 326 LEU A N 1
ATOM 2507 C CA . LEU A 1 326 ? 6.746 4.718 0.938 1.00 89.31 326 LEU A CA 1
ATOM 2508 C C . LEU A 1 326 ? 6.809 4.944 -0.584 1.00 89.31 326 LEU A C 1
ATOM 2510 O O . LEU A 1 326 ? 7.894 4.927 -1.154 1.00 89.31 326 LEU A O 1
ATOM 2514 N N . VAL A 1 327 ? 5.666 5.171 -1.241 1.00 88.62 327 VAL A N 1
ATOM 2515 C CA . VAL A 1 327 ? 5.606 5.415 -2.695 1.00 88.62 327 VAL A CA 1
ATOM 2516 C C . VAL A 1 327 ? 5.977 6.855 -3.035 1.00 88.62 327 VAL A C 1
ATOM 2518 O O . VAL A 1 327 ? 6.700 7.072 -4.001 1.00 88.62 327 VAL A O 1
ATOM 2521 N N . ARG A 1 328 ? 5.589 7.836 -2.210 1.00 86.69 328 ARG A N 1
ATOM 2522 C CA . ARG A 1 328 ? 6.061 9.226 -2.351 1.00 86.69 328 ARG A CA 1
ATOM 2523 C C . ARG A 1 328 ? 7.583 9.356 -2.151 1.00 86.69 328 ARG A C 1
ATOM 2525 O O . ARG A 1 328 ? 8.186 10.249 -2.731 1.00 86.69 328 ARG A O 1
ATOM 2532 N N . ASN A 1 329 ? 8.204 8.449 -1.390 1.00 85.62 329 ASN A N 1
ATOM 2533 C CA . ASN A 1 329 ? 9.660 8.309 -1.245 1.00 85.62 329 ASN A CA 1
ATOM 2534 C C . ASN A 1 329 ? 10.304 7.364 -2.290 1.00 85.62 329 ASN A C 1
ATOM 2536 O O . ASN A 1 329 ? 11.525 7.214 -2.322 1.00 85.62 329 ASN A O 1
ATOM 2540 N N . SER A 1 330 ? 9.511 6.710 -3.147 1.00 78.69 330 SER A N 1
ATOM 2541 C CA . SER A 1 330 ? 10.023 5.889 -4.246 1.00 78.69 330 SER A CA 1
ATOM 2542 C C . SER A 1 330 ? 10.122 6.722 -5.522 1.00 78.69 330 SER A C 1
ATOM 2544 O O . SER A 1 330 ? 9.126 7.248 -6.012 1.00 78.69 330 SER A O 1
ATOM 2546 N N . PHE A 1 331 ? 11.326 6.829 -6.078 1.00 67.88 331 PHE A N 1
ATOM 2547 C CA . PHE A 1 331 ? 11.527 7.448 -7.386 1.00 67.88 331 PHE A CA 1
ATOM 2548 C C . PHE A 1 331 ? 11.050 6.507 -8.496 1.00 67.88 331 PHE A C 1
ATOM 2550 O O . PHE A 1 331 ? 11.317 5.302 -8.440 1.00 67.88 331 PHE A O 1
ATOM 2557 N N . GLU A 1 332 ? 10.410 7.058 -9.533 1.00 70.62 332 GLU A N 1
ATOM 2558 C CA . GLU A 1 332 ? 10.155 6.325 -10.777 1.00 70.62 332 GLU A CA 1
ATOM 2559 C C . GLU A 1 332 ? 11.463 5.712 -11.285 1.00 70.62 332 GLU A C 1
ATOM 2561 O O . GLU A 1 332 ? 12.491 6.388 -11.321 1.00 70.62 332 GLU A O 1
ATOM 2566 N N . THR A 1 333 ? 11.457 4.423 -11.634 1.00 65.69 333 THR A N 1
ATOM 2567 C CA . THR A 1 333 ? 12.692 3.685 -11.926 1.00 65.69 333 THR A CA 1
ATOM 2568 C C . THR A 1 333 ? 13.363 4.233 -13.191 1.00 65.69 333 THR A C 1
ATOM 2570 O O . THR A 1 333 ? 12.869 3.956 -14.287 1.00 65.69 333 THR A O 1
ATOM 2573 N N . PRO A 1 334 ? 14.493 4.963 -13.096 1.00 69.88 334 PRO A N 1
ATOM 2574 C CA . PRO A 1 334 ? 15.110 5.550 -14.275 1.00 69.88 334 PRO A CA 1
ATOM 2575 C C . PRO A 1 334 ? 15.816 4.461 -15.086 1.00 69.88 334 PRO A C 1
ATOM 2577 O O . PRO A 1 334 ? 16.321 3.482 -14.525 1.00 69.88 334 PRO A O 1
ATOM 2580 N N . SER A 1 335 ? 15.924 4.651 -16.400 1.00 73.56 335 SER A N 1
ATOM 2581 C CA . SER A 1 335 ? 16.718 3.790 -17.281 1.00 73.56 335 SER A CA 1
ATOM 2582 C C . SER A 1 335 ? 18.213 3.910 -16.946 1.00 73.56 335 SER A C 1
ATOM 2584 O O . SER A 1 335 ? 18.940 4.781 -17.426 1.00 73.56 335 SER A O 1
ATOM 2586 N N . LYS A 1 336 ? 18.687 3.028 -16.058 1.00 69.56 336 LYS A N 1
ATOM 2587 C CA . LYS A 1 336 ? 20.078 2.985 -15.588 1.00 69.56 336 LYS A CA 1
ATOM 2588 C C . LYS A 1 336 ? 21.010 2.439 -16.675 1.00 69.56 336 LYS A C 1
ATOM 2590 O O . LYS A 1 336 ? 21.385 1.271 -16.636 1.00 69.56 336 LYS A O 1
ATOM 2595 N N . PHE A 1 337 ? 21.422 3.304 -17.601 1.00 72.56 337 PHE A N 1
ATOM 2596 C CA . PHE A 1 337 ? 22.516 3.018 -18.535 1.00 72.56 337 PHE A CA 1
ATOM 2597 C C . PHE A 1 337 ? 23.769 2.556 -17.781 1.00 72.56 337 PHE A C 1
ATOM 2599 O O . PHE A 1 337 ? 24.251 3.234 -16.864 1.00 72.56 337 PHE A O 1
ATOM 2606 N N . SER A 1 338 ? 24.317 1.418 -18.196 1.00 83.25 338 SER A N 1
ATOM 2607 C CA . SER A 1 338 ? 25.535 0.843 -17.643 1.00 83.25 338 SER A CA 1
ATOM 2608 C C . SER A 1 338 ? 26.746 1.739 -17.912 1.00 83.25 338 SER A C 1
ATOM 2610 O O . SER A 1 338 ? 26.807 2.503 -18.881 1.00 83.25 338 SER A O 1
ATOM 2612 N N . GLN A 1 339 ? 27.776 1.610 -17.075 1.00 83.38 339 GLN A N 1
ATOM 2613 C CA . GLN A 1 339 ? 29.084 2.198 -17.378 1.00 83.38 339 GLN A CA 1
ATOM 2614 C C . GLN A 1 339 ? 29.692 1.575 -18.647 1.00 83.38 339 GLN A C 1
ATOM 2616 O O . GLN A 1 339 ? 30.401 2.262 -19.383 1.00 83.38 339 GLN A O 1
ATOM 2621 N N . LEU A 1 340 ? 29.351 0.313 -18.945 1.00 85.50 340 LEU A N 1
ATOM 2622 C CA . LEU A 1 340 ? 29.733 -0.354 -20.190 1.00 85.50 340 LEU A CA 1
ATOM 2623 C C . LEU A 1 340 ? 29.057 0.279 -21.412 1.00 85.50 340 LEU A C 1
ATOM 2625 O O . LEU A 1 340 ? 29.732 0.465 -22.416 1.00 85.50 340 LEU A O 1
ATOM 2629 N N . ASP A 1 341 ? 27.796 0.711 -21.326 1.00 85.50 341 ASP A N 1
ATOM 2630 C CA . ASP A 1 341 ? 27.090 1.366 -22.442 1.00 85.50 341 ASP A CA 1
ATOM 2631 C C . ASP A 1 341 ? 27.746 2.710 -22.790 1.00 85.50 341 ASP A C 1
ATOM 2633 O O . ASP A 1 341 ? 27.946 3.050 -23.956 1.00 85.50 341 ASP A O 1
ATOM 2637 N N . LYS A 1 342 ? 28.167 3.464 -21.763 1.00 86.12 342 LYS A N 1
ATOM 2638 C CA . LYS A 1 342 ? 28.918 4.722 -21.928 1.00 86.12 342 LYS A CA 1
ATOM 2639 C C . LYS A 1 342 ? 30.287 4.489 -22.579 1.00 86.12 342 LYS A C 1
ATOM 2641 O O . LYS A 1 342 ? 30.722 5.300 -23.398 1.00 86.12 342 LYS A O 1
ATOM 2646 N N . LEU A 1 343 ? 30.952 3.382 -22.243 1.00 88.31 343 LEU A N 1
ATOM 2647 C CA . LEU A 1 343 ? 32.206 2.956 -22.868 1.00 88.31 343 LEU A CA 1
ATOM 2648 C C . LEU A 1 343 ? 31.978 2.480 -24.313 1.00 88.31 343 LEU A C 1
ATOM 2650 O O . LEU A 1 343 ? 32.728 2.876 -25.203 1.00 88.31 343 LEU A O 1
ATOM 2654 N N . MET A 1 344 ? 30.918 1.711 -24.571 1.00 88.38 344 MET A N 1
ATOM 2655 C CA . MET A 1 344 ? 30.543 1.232 -25.902 1.00 88.38 344 MET A CA 1
ATOM 2656 C C . MET A 1 344 ? 30.234 2.402 -26.838 1.00 88.38 344 MET A C 1
ATOM 2658 O O . MET A 1 344 ? 30.816 2.480 -27.915 1.00 88.38 344 MET A O 1
ATOM 2662 N N . ASN A 1 345 ? 29.417 3.367 -26.407 1.00 89.88 345 ASN A N 1
ATOM 2663 C CA . ASN A 1 345 ? 29.111 4.570 -27.187 1.00 89.88 345 ASN A CA 1
ATOM 2664 C C . ASN A 1 345 ? 30.374 5.395 -27.496 1.00 89.88 345 ASN A C 1
ATOM 2666 O O . ASN A 1 345 ? 30.515 5.926 -28.598 1.00 89.88 345 ASN A O 1
ATOM 2670 N N . ARG A 1 346 ? 31.339 5.452 -26.564 1.00 90.38 346 ARG A N 1
ATOM 2671 C CA . ARG A 1 346 ? 32.653 6.072 -26.805 1.00 90.38 346 ARG A CA 1
ATOM 2672 C C . ARG A 1 346 ? 33.475 5.301 -27.848 1.00 90.38 346 ARG A C 1
ATOM 2674 O O . ARG A 1 346 ? 34.073 5.935 -28.712 1.00 90.38 346 ARG A O 1
ATOM 2681 N N . ILE A 1 347 ? 33.491 3.966 -27.808 1.00 92.81 347 ILE A N 1
ATOM 2682 C CA . ILE A 1 347 ? 34.159 3.136 -28.827 1.00 92.81 347 ILE A CA 1
ATOM 2683 C C . ILE A 1 347 ? 33.491 3.303 -30.199 1.00 92.81 347 ILE A C 1
ATOM 2685 O O . ILE A 1 347 ? 34.192 3.504 -31.187 1.00 92.81 347 ILE A O 1
ATOM 2689 N N . VAL A 1 348 ? 32.156 3.299 -30.271 1.00 92.38 348 VAL A N 1
ATOM 2690 C CA . VAL A 1 348 ? 31.399 3.527 -31.515 1.00 92.38 348 VAL A CA 1
ATOM 2691 C C . VAL A 1 348 ? 31.756 4.882 -32.136 1.00 92.38 348 VAL A C 1
ATOM 2693 O O . VAL A 1 348 ? 32.009 4.950 -33.336 1.00 92.38 348 VAL A O 1
ATOM 2696 N N . PHE A 1 349 ? 31.872 5.943 -31.331 1.00 93.12 349 PHE A N 1
ATOM 2697 C CA . PHE A 1 349 ? 32.313 7.258 -31.806 1.00 93.12 349 PHE A CA 1
ATOM 2698 C C . PHE A 1 349 ? 33.736 7.231 -32.400 1.00 93.12 349 PHE A C 1
ATOM 2700 O O . PHE A 1 349 ? 33.953 7.760 -33.492 1.00 93.12 349 PHE A O 1
ATOM 2707 N N . PHE A 1 350 ? 34.692 6.555 -31.749 1.00 94.44 350 PHE A N 1
ATOM 2708 C CA . PHE A 1 350 ? 36.040 6.369 -32.307 1.00 94.44 350 PHE A CA 1
ATOM 2709 C C . PHE A 1 350 ? 36.037 5.555 -33.611 1.00 94.44 350 PHE A C 1
ATOM 2711 O O . PHE A 1 350 ? 36.732 5.927 -34.555 1.00 94.44 350 PHE A O 1
ATOM 2718 N N . ILE A 1 351 ? 35.234 4.488 -33.701 1.00 93.00 351 ILE A N 1
ATOM 2719 C CA . ILE A 1 351 ? 35.095 3.680 -34.925 1.00 93.00 351 ILE A CA 1
ATOM 2720 C C . ILE A 1 351 ? 34.533 4.526 -36.075 1.00 93.00 351 ILE A C 1
ATOM 2722 O O . ILE A 1 351 ? 35.053 4.449 -37.185 1.00 93.00 351 ILE A O 1
ATOM 2726 N N . ILE A 1 352 ? 33.528 5.371 -35.823 1.00 91.75 352 ILE A N 1
ATOM 2727 C CA . ILE A 1 352 ? 32.953 6.270 -36.838 1.00 91.75 352 ILE A CA 1
ATOM 2728 C C . ILE A 1 352 ? 34.000 7.277 -37.341 1.00 91.75 352 ILE A C 1
ATOM 2730 O O . ILE A 1 352 ? 34.107 7.480 -38.550 1.00 91.75 352 ILE A O 1
ATOM 2734 N N . ILE A 1 353 ? 34.818 7.857 -36.454 1.00 93.50 353 ILE A N 1
ATOM 2735 C CA . ILE A 1 353 ? 35.916 8.756 -36.853 1.00 93.50 353 ILE A CA 1
ATOM 2736 C C . ILE A 1 353 ? 36.937 8.021 -37.731 1.00 93.50 353 ILE A C 1
ATOM 2738 O O . ILE A 1 353 ? 37.284 8.512 -38.804 1.00 93.50 353 ILE A O 1
ATOM 2742 N N . ILE A 1 354 ? 37.392 6.835 -37.314 1.00 93.44 354 ILE A N 1
ATOM 2743 C CA . ILE A 1 354 ? 38.359 6.033 -38.080 1.00 93.44 354 ILE A CA 1
ATOM 2744 C C . ILE A 1 354 ? 37.775 5.648 -39.447 1.00 93.44 354 ILE A C 1
ATOM 2746 O O . ILE A 1 354 ? 38.455 5.785 -40.459 1.00 93.44 354 ILE A O 1
ATOM 2750 N N . MET A 1 355 ? 36.500 5.256 -39.506 1.00 90.44 355 MET A N 1
ATOM 2751 C CA . MET A 1 355 ? 35.801 4.944 -40.754 1.00 90.44 355 MET A CA 1
ATOM 2752 C C . MET A 1 355 ? 35.767 6.146 -41.710 1.00 90.44 355 MET A C 1
ATOM 2754 O O . MET A 1 355 ? 36.071 5.988 -42.890 1.00 90.44 355 MET A O 1
ATOM 2758 N N . ILE A 1 356 ? 35.464 7.353 -41.216 1.00 89.25 356 ILE A N 1
ATOM 2759 C CA . ILE A 1 356 ? 35.474 8.583 -42.027 1.00 89.25 356 ILE A CA 1
ATOM 2760 C C . ILE A 1 356 ? 36.886 8.891 -42.553 1.00 89.25 356 ILE A C 1
ATOM 2762 O O . ILE A 1 356 ? 37.025 9.266 -43.716 1.00 89.25 356 ILE A O 1
ATOM 2766 N N . LEU A 1 357 ? 37.930 8.689 -41.740 1.00 92.69 357 LEU A N 1
ATOM 2767 C CA . LEU A 1 357 ? 39.331 8.871 -42.149 1.00 92.69 357 LEU A CA 1
ATOM 2768 C C . LEU A 1 357 ? 39.786 7.831 -43.187 1.00 92.69 357 LEU A C 1
ATOM 2770 O O . LEU A 1 357 ? 40.501 8.169 -44.128 1.00 92.69 357 LEU A O 1
ATOM 2774 N N . CYS A 1 358 ? 39.345 6.577 -43.067 1.00 90.56 358 CYS A N 1
ATOM 2775 C CA . CYS A 1 358 ? 39.602 5.554 -44.080 1.00 90.56 358 CYS A CA 1
ATOM 2776 C C . CYS A 1 358 ? 38.882 5.868 -45.399 1.00 90.56 358 CYS A C 1
ATOM 2778 O O . CYS A 1 358 ? 39.483 5.729 -46.462 1.00 90.56 358 CYS A O 1
ATOM 2780 N N . ILE A 1 359 ? 37.626 6.329 -45.354 1.00 88.88 359 ILE A N 1
ATOM 2781 C CA . ILE A 1 359 ? 36.867 6.687 -46.561 1.00 88.88 359 ILE A CA 1
ATOM 2782 C C . ILE A 1 359 ? 37.447 7.944 -47.229 1.00 88.88 359 ILE A C 1
ATOM 2784 O O . ILE A 1 359 ? 37.553 7.975 -48.453 1.00 88.88 359 ILE A O 1
ATOM 2788 N N . SER A 1 360 ? 37.878 8.958 -46.470 1.00 88.19 360 SER A N 1
ATOM 2789 C CA . SER A 1 360 ? 38.504 10.156 -47.050 1.00 88.19 360 SER A CA 1
ATOM 2790 C C . SER A 1 360 ? 39.843 9.843 -47.725 1.00 88.19 360 SER A C 1
ATOM 2792 O O . SER A 1 360 ? 40.076 10.330 -48.833 1.00 88.19 360 SER A O 1
ATOM 2794 N N . TYR A 1 361 ? 40.665 8.979 -47.116 1.00 91.12 361 TYR A N 1
ATOM 2795 C CA . TYR A 1 361 ? 41.907 8.466 -47.703 1.00 91.12 361 TYR A CA 1
ATOM 2796 C C . TYR A 1 361 ? 41.661 7.625 -48.965 1.00 91.12 361 TYR A C 1
ATOM 2798 O O . TYR A 1 361 ? 42.295 7.847 -49.994 1.00 91.12 361 TYR A O 1
ATOM 2806 N N . LEU A 1 362 ? 40.710 6.685 -48.929 1.00 87.50 362 LEU A N 1
ATOM 2807 C CA . LEU A 1 362 ? 40.362 5.886 -50.109 1.00 87.50 362 LEU A CA 1
ATOM 2808 C C . LEU A 1 362 ? 39.788 6.756 -51.233 1.00 87.50 362 LEU A C 1
ATOM 2810 O O . LEU A 1 362 ? 40.095 6.516 -52.396 1.00 87.50 362 LEU A O 1
ATOM 2814 N N . ALA A 1 363 ? 39.026 7.804 -50.911 1.00 85.62 363 ALA A N 1
ATOM 2815 C CA . ALA A 1 363 ? 38.541 8.763 -51.897 1.00 85.62 363 ALA A CA 1
ATOM 2816 C C . ALA A 1 363 ? 39.671 9.613 -52.511 1.00 85.62 363 ALA A C 1
ATOM 2818 O O . ALA A 1 363 ? 39.656 9.822 -53.723 1.00 85.62 363 ALA A O 1
ATOM 2819 N N . THR A 1 364 ? 40.673 10.073 -51.743 1.00 85.75 364 THR A N 1
ATOM 2820 C CA . THR A 1 364 ? 41.829 10.787 -52.330 1.00 85.75 364 THR A CA 1
ATOM 2821 C C . THR A 1 364 ? 42.684 9.865 -53.194 1.00 85.75 364 THR A C 1
ATOM 2823 O O . THR A 1 364 ? 42.989 10.224 -54.328 1.00 85.75 364 THR A O 1
ATOM 2826 N N . PHE A 1 365 ? 43.001 8.662 -52.704 1.00 86.69 365 PHE A N 1
ATOM 2827 C CA . PHE A 1 365 ? 43.751 7.652 -53.454 1.00 86.69 365 PHE A CA 1
ATOM 2828 C C . PHE A 1 365 ? 43.014 7.206 -54.725 1.00 86.69 365 PHE A C 1
ATOM 2830 O O . PHE A 1 365 ? 43.641 6.994 -55.763 1.00 86.69 365 PHE A O 1
ATOM 2837 N N . SER A 1 366 ? 41.680 7.109 -54.673 1.00 82.88 366 SER A N 1
ATOM 2838 C CA . SER A 1 366 ? 40.854 6.826 -55.846 1.00 82.88 366 SER A CA 1
ATOM 2839 C C . SER A 1 366 ? 40.959 7.946 -56.877 1.00 82.88 366 SER A C 1
ATOM 2841 O O . SER A 1 366 ? 41.177 7.631 -58.039 1.00 82.88 366 SER A O 1
ATOM 2843 N N . VAL A 1 367 ? 40.849 9.226 -56.496 1.00 81.88 367 VAL A N 1
ATOM 2844 C CA . VAL A 1 367 ? 40.983 10.344 -57.454 1.00 81.88 367 VAL A CA 1
ATOM 2845 C C . VAL A 1 367 ? 42.344 10.291 -58.150 1.00 81.88 367 VAL A C 1
ATOM 2847 O O . VAL A 1 367 ? 42.385 10.118 -59.364 1.00 81.88 367 VAL A O 1
ATOM 2850 N N . THR A 1 368 ? 43.448 10.310 -57.393 1.00 79.56 368 THR A N 1
ATOM 2851 C CA . THR A 1 368 ? 44.799 10.340 -57.983 1.00 79.56 368 THR A CA 1
ATOM 2852 C C . THR A 1 368 ? 45.070 9.134 -58.881 1.00 79.56 368 THR A C 1
ATOM 2854 O O . THR A 1 368 ? 45.575 9.291 -59.987 1.00 79.56 368 THR A O 1
ATOM 2857 N N . THR A 1 369 ? 44.687 7.930 -58.440 1.00 78.75 369 THR A N 1
ATOM 2858 C CA . THR A 1 369 ? 44.910 6.702 -59.221 1.00 78.75 369 THR A CA 1
ATOM 2859 C C . THR A 1 369 ? 44.029 6.648 -60.466 1.00 78.75 369 THR A C 1
ATOM 2861 O O . THR A 1 369 ? 44.462 6.107 -61.479 1.00 78.75 369 THR A O 1
ATOM 2864 N N . THR A 1 370 ? 42.799 7.176 -60.414 1.00 75.06 370 THR A N 1
ATOM 2865 C CA . THR A 1 370 ? 41.875 7.098 -61.558 1.00 75.06 370 THR A CA 1
ATOM 2866 C C . THR A 1 370 ? 42.151 8.191 -62.584 1.00 75.06 370 THR A C 1
ATOM 2868 O O . THR A 1 370 ? 42.031 7.905 -63.768 1.00 75.06 370 THR A O 1
ATOM 2871 N N . ASP A 1 371 ? 42.607 9.381 -62.183 1.00 72.00 371 ASP A N 1
ATOM 2872 C CA . ASP A 1 371 ? 43.109 10.396 -63.122 1.00 72.00 371 ASP A CA 1
ATOM 2873 C C . ASP A 1 371 ? 44.325 9.849 -63.901 1.00 72.00 371 ASP A C 1
ATOM 2875 O O . ASP A 1 371 ? 44.320 9.837 -65.133 1.00 72.00 371 ASP A O 1
ATOM 2879 N N . ASP A 1 372 ? 45.297 9.246 -63.198 1.00 71.19 372 ASP A N 1
ATOM 2880 C CA . ASP A 1 372 ? 46.443 8.547 -63.804 1.00 71.19 372 ASP A CA 1
ATOM 2881 C C . ASP A 1 372 ? 46.039 7.365 -64.711 1.00 71.19 372 ASP A C 1
ATOM 2883 O O . ASP A 1 372 ? 46.815 6.960 -65.585 1.00 71.19 372 ASP A O 1
ATOM 2887 N N . LEU A 1 373 ? 44.859 6.767 -64.514 1.00 69.56 373 LEU A N 1
ATOM 2888 C CA . LEU A 1 373 ? 44.358 5.642 -65.311 1.00 69.56 373 LEU A CA 1
ATOM 2889 C C . LEU A 1 373 ? 43.473 6.079 -66.484 1.00 69.56 373 LEU A C 1
ATOM 2891 O O . LEU A 1 373 ? 43.563 5.462 -67.543 1.00 69.56 373 LEU A O 1
ATOM 2895 N N . PHE A 1 374 ? 42.638 7.111 -66.343 1.00 67.75 374 PHE A N 1
ATOM 2896 C CA . PHE A 1 374 ? 41.690 7.529 -67.382 1.00 67.75 374 PHE A CA 1
ATOM 2897 C C . PHE A 1 374 ? 42.408 7.952 -68.665 1.00 67.75 374 PHE A C 1
ATOM 2899 O O . PHE A 1 374 ? 42.063 7.451 -69.733 1.00 67.75 374 PHE A O 1
ATOM 2906 N N . ASP A 1 375 ? 43.486 8.735 -68.557 1.00 64.94 375 ASP A N 1
ATOM 2907 C CA . ASP A 1 375 ? 44.312 9.133 -69.709 1.00 64.94 375 ASP A CA 1
ATOM 2908 C C . ASP A 1 375 ? 45.014 7.937 -70.405 1.00 64.94 375 ASP A C 1
ATOM 2910 O O . ASP A 1 375 ? 45.533 8.075 -71.513 1.00 64.94 375 ASP A O 1
ATOM 2914 N N . LYS A 1 376 ? 44.996 6.736 -69.801 1.00 67.12 376 LYS A N 1
ATOM 2915 C CA . LYS A 1 376 ? 45.466 5.469 -70.400 1.00 67.12 376 LYS A CA 1
ATOM 2916 C C . LYS A 1 376 ? 44.319 4.559 -70.881 1.00 67.12 376 LYS A C 1
ATOM 2918 O O . LYS A 1 376 ? 44.535 3.698 -71.735 1.00 67.12 376 LYS A O 1
ATOM 2923 N N . LEU A 1 377 ? 43.105 4.718 -70.349 1.00 69.12 377 LEU A N 1
ATOM 2924 C CA . LEU A 1 377 ? 41.963 3.813 -70.529 1.00 69.12 377 LEU A CA 1
ATOM 2925 C C . LEU A 1 377 ? 40.914 4.401 -71.486 1.00 69.12 377 LEU A C 1
ATOM 2927 O O . LEU A 1 377 ? 39.776 4.685 -71.108 1.00 69.12 377 LEU A O 1
ATOM 2931 N N . TRP A 1 378 ? 41.293 4.511 -72.763 1.00 66.56 378 TRP A N 1
ATOM 2932 C CA . TRP A 1 378 ? 40.489 5.101 -73.848 1.00 66.56 378 TRP A CA 1
ATOM 2933 C C . TRP A 1 378 ? 39.026 4.618 -73.918 1.00 66.56 378 TRP A C 1
ATOM 2935 O O . TRP A 1 378 ? 38.151 5.369 -74.347 1.00 66.56 378 TRP A O 1
ATOM 2945 N N . TYR A 1 379 ? 38.734 3.383 -73.492 1.00 69.75 379 TYR A N 1
ATOM 2946 C CA . TYR A 1 379 ? 37.392 2.795 -73.562 1.00 69.75 379 TYR A CA 1
ATOM 2947 C C . TYR A 1 379 ? 36.413 3.342 -72.511 1.00 69.75 379 TYR A C 1
ATOM 2949 O O . TYR A 1 379 ? 35.212 3.110 -72.632 1.00 69.75 379 TYR A O 1
ATOM 2957 N N . VAL A 1 380 ? 36.888 4.078 -71.498 1.00 68.12 380 VAL A N 1
ATOM 2958 C CA . VAL A 1 380 ? 36.039 4.631 -70.422 1.00 68.12 380 VAL A CA 1
ATOM 2959 C C . VAL A 1 380 ? 35.540 6.053 -70.740 1.00 68.12 380 VAL A C 1
ATOM 2961 O O . VAL A 1 380 ? 34.768 6.620 -69.975 1.00 68.12 380 VAL A O 1
ATOM 2964 N N . ARG A 1 381 ? 35.912 6.623 -71.900 1.00 62.38 381 ARG A N 1
ATOM 2965 C CA . ARG A 1 381 ? 35.404 7.904 -72.451 1.00 62.38 381 ARG A CA 1
ATOM 2966 C C . ARG A 1 381 ? 35.716 9.180 -71.633 1.00 62.38 381 ARG A C 1
ATOM 2968 O O . ARG A 1 381 ? 35.339 10.283 -72.037 1.00 62.38 381 ARG A O 1
ATOM 2975 N N . PHE A 1 382 ? 36.492 9.066 -70.560 1.00 67.38 382 PHE A N 1
ATOM 2976 C CA . PHE A 1 382 ? 37.179 10.193 -69.925 1.00 67.38 382 PHE A CA 1
ATOM 2977 C C . PHE A 1 382 ? 38.582 10.336 -70.526 1.00 67.38 382 PHE A C 1
ATOM 2979 O O . PHE A 1 382 ? 39.270 9.341 -70.727 1.00 67.38 382 PHE A O 1
ATOM 2986 N N . ASN A 1 383 ? 38.968 11.569 -70.847 1.00 66.06 383 ASN A N 1
ATOM 2987 C CA . ASN A 1 383 ? 40.287 11.950 -71.355 1.00 66.06 383 ASN A CA 1
ATOM 2988 C C . ASN A 1 383 ? 40.462 13.444 -71.058 1.00 66.06 383 ASN A C 1
ATOM 2990 O O . ASN A 1 383 ? 39.522 14.221 -71.267 1.00 66.06 383 ASN A O 1
ATOM 2994 N N . SER A 1 384 ? 41.631 13.846 -70.563 1.00 64.38 384 SER A N 1
ATOM 2995 C CA . SER A 1 384 ? 41.956 15.250 -70.297 1.00 64.38 384 SER A CA 1
ATOM 2996 C C . SER A 1 384 ? 41.970 16.121 -71.567 1.00 64.38 384 SER A C 1
ATOM 2998 O O . SER A 1 384 ? 41.682 17.319 -71.495 1.00 64.38 384 SER A O 1
ATOM 3000 N N . ASN A 1 385 ? 42.229 15.534 -72.742 1.00 65.94 385 ASN A N 1
ATOM 3001 C CA . ASN A 1 385 ? 42.295 16.229 -74.026 1.00 65.94 385 ASN A CA 1
ATOM 3002 C C . ASN A 1 385 ? 41.095 15.928 -74.949 1.00 65.94 385 ASN A C 1
ATOM 3004 O O . ASN A 1 385 ? 41.051 14.916 -75.652 1.00 65.94 385 ASN A O 1
ATOM 3008 N N . THR A 1 386 ? 40.158 16.877 -75.037 1.00 64.50 386 THR A N 1
ATOM 3009 C CA . THR A 1 386 ? 38.929 16.781 -75.847 1.00 64.50 386 THR A CA 1
ATOM 3010 C C . THR A 1 386 ? 39.148 16.629 -77.358 1.00 64.50 386 THR A C 1
ATOM 3012 O O . THR A 1 386 ? 38.202 16.277 -78.059 1.00 64.50 386 THR A O 1
ATOM 3015 N N . THR A 1 387 ? 40.341 16.911 -77.894 1.00 67.38 387 THR A N 1
ATOM 3016 C CA . THR A 1 387 ? 40.627 16.797 -79.340 1.00 67.38 387 THR A CA 1
ATOM 3017 C C . THR A 1 387 ? 41.390 15.527 -79.721 1.00 67.38 387 THR A C 1
ATOM 3019 O O . THR A 1 387 ? 41.711 15.344 -80.895 1.00 67.38 387 THR A O 1
ATOM 3022 N N . ALA A 1 388 ? 41.659 14.626 -78.769 1.00 67.12 388 ALA A N 1
ATOM 3023 C CA . ALA A 1 388 ? 42.342 13.368 -79.046 1.00 67.12 388 ALA A CA 1
ATOM 3024 C C . ALA A 1 388 ? 41.510 12.461 -79.990 1.00 67.12 388 ALA A C 1
ATOM 3026 O O . ALA A 1 388 ? 40.352 12.162 -79.672 1.00 67.12 388 ALA A O 1
ATOM 3027 N N . PRO A 1 389 ? 42.065 11.997 -81.129 1.00 67.25 389 PRO A N 1
ATOM 3028 C CA . PRO A 1 389 ? 41.409 11.014 -81.991 1.00 67.25 389 PRO A CA 1
ATOM 3029 C C . PRO A 1 389 ? 41.415 9.617 -81.348 1.00 67.25 389 PRO A C 1
ATOM 3031 O O . PRO A 1 389 ? 42.100 9.366 -80.354 1.00 67.25 389 PRO A O 1
ATOM 3034 N N . TRP A 1 390 ? 40.667 8.676 -81.929 1.00 68.62 390 TRP A N 1
ATOM 3035 C CA . TRP A 1 390 ? 40.672 7.283 -81.476 1.00 68.62 390 TRP A CA 1
ATOM 3036 C C . TRP A 1 390 ? 42.066 6.650 -81.655 1.00 68.62 390 TRP A C 1
ATOM 3038 O O . TRP A 1 390 ? 42.589 6.700 -82.771 1.00 68.62 390 TRP A O 1
ATOM 3048 N N . PRO A 1 391 ? 42.642 5.964 -80.643 1.00 69.44 391 PRO A N 1
ATOM 3049 C CA . PRO A 1 391 ? 44.007 5.417 -80.728 1.00 69.44 391 PRO A CA 1
ATOM 3050 C C . PRO A 1 391 ? 44.251 4.374 -81.835 1.00 69.44 391 PRO A C 1
ATOM 3052 O O . PRO A 1 391 ? 45.394 4.009 -82.090 1.00 69.44 391 PRO A O 1
ATOM 3055 N N . TYR A 1 392 ? 43.186 3.865 -82.461 1.00 68.25 392 TYR A N 1
ATOM 3056 C CA . TYR A 1 392 ? 43.211 2.810 -83.481 1.00 68.25 392 TYR A CA 1
ATOM 3057 C C . TYR A 1 392 ? 42.206 3.053 -84.635 1.00 68.25 392 TYR A C 1
ATOM 3059 O O . TYR A 1 392 ? 42.021 2.171 -85.469 1.00 68.25 392 TYR A O 1
ATOM 3067 N N . LEU A 1 393 ? 41.548 4.224 -84.691 1.00 71.31 393 LEU A N 1
ATOM 3068 C CA . LEU A 1 393 ? 40.567 4.613 -85.729 1.00 71.31 393 LEU A CA 1
ATOM 3069 C C . LEU A 1 393 ? 40.684 6.123 -86.064 1.00 71.31 393 LEU A C 1
ATOM 3071 O O . LEU A 1 393 ? 39.770 6.894 -85.759 1.00 71.31 393 LEU A O 1
ATOM 3075 N N . PRO A 1 394 ? 41.808 6.578 -86.651 1.00 66.00 394 PRO A N 1
ATOM 3076 C CA . PRO A 1 394 ? 42.106 8.005 -86.817 1.00 66.00 394 PRO A CA 1
ATOM 3077 C C . PRO A 1 394 ? 41.157 8.746 -87.775 1.00 66.00 394 PRO A C 1
ATOM 3079 O O . PRO A 1 394 ? 41.011 9.958 -87.652 1.00 66.00 394 PRO A O 1
ATOM 3082 N N . ASP A 1 395 ? 40.501 8.035 -88.699 1.00 70.94 395 ASP A N 1
ATOM 3083 C CA . ASP A 1 395 ? 39.626 8.623 -89.727 1.00 70.94 395 ASP A CA 1
ATOM 3084 C C . ASP A 1 395 ? 38.208 8.957 -89.222 1.00 70.94 395 ASP A C 1
ATOM 3086 O O . ASP A 1 395 ? 37.422 9.593 -89.927 1.00 70.94 395 ASP A O 1
ATOM 3090 N N . LEU A 1 396 ? 37.853 8.522 -88.007 1.00 71.88 396 LEU A N 1
ATOM 3091 C CA . LEU A 1 396 ? 36.590 8.885 -87.365 1.00 71.88 396 LEU A CA 1
ATOM 3092 C C . LEU A 1 396 ? 36.735 10.200 -86.586 1.00 71.88 396 LEU A C 1
ATOM 3094 O O . LEU A 1 396 ? 37.773 10.423 -85.957 1.00 71.88 396 LEU A O 1
ATOM 3098 N N . PRO A 1 397 ? 35.688 11.050 -86.542 1.00 68.88 397 PRO A N 1
ATOM 3099 C CA . PRO A 1 397 ? 35.712 12.250 -85.715 1.00 68.88 397 PRO A CA 1
ATOM 3100 C C . PRO A 1 397 ? 36.002 11.885 -84.247 1.00 68.88 397 PRO A C 1
ATOM 3102 O O . PRO A 1 397 ? 35.528 10.840 -83.773 1.00 68.88 397 PRO A O 1
ATOM 3105 N N . PRO A 1 398 ? 36.766 12.725 -83.518 1.00 67.25 398 PRO A N 1
ATOM 3106 C CA . PRO A 1 398 ? 37.107 12.455 -82.128 1.00 67.25 398 PRO A CA 1
ATOM 3107 C C . PRO A 1 398 ? 35.818 12.294 -81.312 1.00 67.25 398 PRO A C 1
ATOM 3109 O O . PRO A 1 398 ? 34.863 13.057 -81.511 1.00 67.25 398 PRO A O 1
ATOM 3112 N N . PRO A 1 399 ? 35.739 11.295 -80.416 1.00 67.19 399 PRO A N 1
ATOM 3113 C CA . PRO A 1 399 ? 34.539 11.100 -79.624 1.00 67.19 399 PRO A CA 1
ATOM 3114 C C . PRO A 1 399 ? 34.330 12.300 -78.702 1.00 67.19 399 PRO A C 1
ATOM 3116 O O . PRO A 1 399 ? 35.278 12.961 -78.283 1.00 67.19 399 PRO A O 1
ATOM 3119 N N . ALA A 1 400 ? 33.077 12.560 -78.329 1.00 66.50 400 ALA A N 1
ATOM 3120 C CA . ALA A 1 400 ? 32.777 13.542 -77.295 1.00 66.50 400 ALA A CA 1
ATOM 3121 C C . ALA A 1 400 ? 33.243 13.007 -75.925 1.00 66.50 400 ALA A C 1
ATOM 3123 O O . ALA A 1 400 ? 32.463 12.368 -75.204 1.00 66.50 400 ALA A O 1
ATOM 3124 N N . TRP A 1 401 ? 34.528 13.232 -75.631 1.00 66.56 401 TRP A N 1
ATOM 3125 C CA . TRP A 1 401 ? 35.204 13.002 -74.357 1.00 66.56 401 TRP A CA 1
ATOM 3126 C C . TRP A 1 401 ? 34.585 13.885 -73.269 1.00 66.56 401 TRP A C 1
ATOM 3128 O O . TRP A 1 401 ? 34.364 15.081 -73.472 1.00 66.56 401 TRP A O 1
ATOM 3138 N N . THR A 1 402 ? 34.309 13.315 -72.098 1.00 62.16 402 THR A N 1
ATOM 3139 C CA . THR A 1 402 ? 33.769 14.068 -70.959 1.00 62.16 402 THR A CA 1
ATOM 3140 C C . THR A 1 402 ? 34.906 14.587 -70.082 1.00 62.16 402 THR A C 1
ATOM 3142 O O . THR A 1 402 ? 35.510 13.832 -69.330 1.00 62.16 402 THR A O 1
ATOM 3145 N N . THR A 1 403 ? 35.180 15.892 -70.153 1.00 57.97 403 THR A N 1
ATOM 3146 C CA . THR A 1 403 ? 36.361 16.563 -69.563 1.00 57.97 403 THR A CA 1
ATOM 3147 C C . THR A 1 403 ? 36.338 16.748 -68.039 1.00 57.97 403 THR A C 1
ATOM 3149 O O . THR A 1 403 ? 37.127 17.519 -67.496 1.00 57.97 403 THR A O 1
ATOM 3152 N N . LYS A 1 404 ? 35.412 16.098 -67.329 1.00 61.62 404 LYS A N 1
ATOM 3153 C CA . LYS A 1 404 ? 35.262 16.217 -65.873 1.00 61.62 404 LYS A CA 1
ATOM 3154 C C . LYS A 1 404 ? 35.198 14.824 -65.240 1.00 61.62 404 LYS A C 1
ATOM 3156 O O . LYS A 1 404 ? 34.139 14.200 -65.341 1.00 61.62 404 LYS A O 1
ATOM 3161 N N . PRO A 1 405 ? 36.280 14.334 -64.603 1.00 62.97 405 PRO A N 1
ATOM 3162 C CA . PRO A 1 405 ? 36.193 13.170 -63.725 1.00 62.97 405 PRO A CA 1
ATOM 3163 C C . PRO A 1 405 ? 35.280 13.478 -62.525 1.00 62.97 405 PRO A C 1
ATOM 3165 O O . PRO A 1 405 ? 34.892 14.628 -62.288 1.00 62.97 405 PRO A O 1
ATOM 3168 N N . GLN A 1 406 ? 34.901 12.449 -61.765 1.00 66.62 406 GLN A N 1
ATOM 3169 C CA . GLN A 1 406 ? 34.096 12.652 -60.559 1.00 66.62 406 GLN A CA 1
ATOM 3170 C C . GLN A 1 406 ? 34.904 13.408 -59.498 1.00 66.62 406 GLN A C 1
ATOM 3172 O O . GLN A 1 406 ? 36.026 13.031 -59.168 1.00 66.62 406 GLN A O 1
ATOM 3177 N N . ASN A 1 407 ? 34.316 14.460 -58.928 1.00 73.94 407 ASN A N 1
ATOM 3178 C CA . ASN A 1 407 ? 34.948 15.218 -57.851 1.00 73.94 407 ASN A CA 1
ATOM 3179 C C . ASN A 1 407 ? 35.195 14.314 -56.632 1.00 73.94 407 ASN A C 1
ATOM 3181 O O . ASN A 1 407 ? 34.359 13.465 -56.320 1.00 73.94 407 ASN A O 1
ATOM 3185 N N . TRP A 1 408 ? 36.256 14.584 -55.861 1.00 77.06 408 TRP A N 1
ATOM 3186 C CA . TRP A 1 408 ? 36.551 13.874 -54.602 1.00 77.06 408 TRP A CA 1
ATOM 3187 C C . TRP A 1 408 ? 35.319 13.719 -53.694 1.00 77.06 408 TRP A C 1
ATOM 3189 O O . TRP A 1 408 ? 35.068 12.640 -53.170 1.00 77.06 408 TRP A O 1
ATOM 3199 N N . LEU A 1 409 ? 34.498 14.769 -53.576 1.00 74.56 409 LEU A N 1
ATOM 3200 C CA . LEU A 1 409 ? 33.264 14.762 -52.786 1.00 74.56 409 LEU A CA 1
ATOM 3201 C C . LEU A 1 409 ? 32.205 13.780 -53.328 1.00 74.56 409 LEU A C 1
ATOM 3203 O O . LEU A 1 409 ? 31.496 13.158 -52.544 1.00 74.56 409 LEU A O 1
ATOM 3207 N N . GLN A 1 410 ? 32.103 13.603 -54.650 1.00 72.12 410 GLN A N 1
ATOM 3208 C CA . GLN A 1 410 ? 31.185 12.634 -55.265 1.00 72.12 410 GLN A CA 1
ATOM 3209 C C . GLN A 1 410 ? 31.648 11.196 -55.002 1.00 72.12 410 GLN A C 1
ATOM 3211 O O . GLN A 1 410 ? 30.835 10.363 -54.613 1.00 72.12 410 GLN A O 1
ATOM 3216 N N . ILE A 1 411 ? 32.952 10.929 -55.132 1.00 73.38 411 ILE A N 1
ATOM 3217 C CA . ILE A 1 411 ? 33.561 9.625 -54.825 1.00 73.38 411 ILE A CA 1
ATOM 3218 C C . ILE A 1 411 ? 33.468 9.313 -53.321 1.00 73.38 411 ILE A C 1
ATOM 3220 O O . ILE A 1 411 ? 33.133 8.195 -52.937 1.00 73.38 411 ILE A O 1
ATOM 3224 N N . PHE A 1 412 ? 33.677 10.309 -52.456 1.00 77.25 412 PHE A N 1
ATOM 3225 C CA . PHE A 1 412 ? 33.487 10.186 -51.010 1.00 77.25 412 PHE A CA 1
ATOM 3226 C C . PHE A 1 412 ? 32.048 9.776 -50.668 1.00 77.25 412 PHE A C 1
ATOM 3228 O O . PHE A 1 412 ? 31.849 8.781 -49.973 1.00 77.25 412 PHE A O 1
ATOM 3235 N N . PHE A 1 413 ? 31.036 10.473 -51.201 1.00 74.44 413 PHE A N 1
ATOM 3236 C CA . PHE A 1 413 ? 29.642 10.083 -50.970 1.00 74.44 413 PHE A CA 1
ATOM 3237 C C . PHE A 1 413 ? 29.304 8.712 -51.573 1.00 74.44 413 PHE A C 1
ATOM 3239 O O . PHE A 1 413 ? 28.620 7.940 -50.909 1.00 74.44 413 PHE A O 1
ATOM 3246 N N . LEU A 1 414 ? 29.842 8.358 -52.747 1.00 72.88 414 LEU A N 1
ATOM 3247 C CA . LEU A 1 414 ? 29.676 7.030 -53.354 1.00 72.88 414 LEU A CA 1
ATOM 3248 C C . LEU A 1 414 ? 30.179 5.893 -52.440 1.00 72.88 414 LEU A C 1
ATOM 3250 O O . LEU A 1 414 ? 29.536 4.847 -52.360 1.00 72.88 414 LEU A O 1
ATOM 3254 N N . PHE A 1 415 ? 31.286 6.101 -51.718 1.00 71.50 415 PHE A N 1
ATOM 3255 C CA . PHE A 1 415 ? 31.780 5.149 -50.716 1.00 71.50 415 PHE A CA 1
ATOM 3256 C C . PHE A 1 415 ? 30.976 5.163 -49.401 1.00 71.50 415 PHE A C 1
ATOM 3258 O O . PHE A 1 415 ? 30.873 4.125 -48.748 1.00 71.50 415 PHE A O 1
ATOM 3265 N N . VAL A 1 416 ? 30.386 6.299 -49.009 1.00 70.62 416 VAL A N 1
ATOM 3266 C CA . VAL A 1 416 ? 29.521 6.404 -47.815 1.00 70.62 416 VAL A CA 1
ATOM 3267 C C . VAL A 1 416 ? 28.142 5.763 -48.032 1.00 70.62 416 VAL A C 1
ATOM 3269 O O . VAL A 1 416 ? 27.581 5.211 -47.084 1.00 70.62 416 VAL A O 1
ATOM 3272 N N . THR A 1 417 ? 27.584 5.800 -49.248 1.00 64.62 417 THR A N 1
ATOM 3273 C CA . THR A 1 417 ? 26.244 5.266 -49.566 1.00 64.62 417 THR A CA 1
ATOM 3274 C C . THR A 1 417 ? 26.277 4.082 -50.547 1.00 64.62 417 THR A C 1
ATOM 3276 O O . THR A 1 417 ? 25.820 4.198 -51.690 1.00 64.62 417 THR A O 1
ATOM 3279 N N . PRO A 1 418 ? 26.745 2.890 -50.119 1.00 58.69 418 PRO A N 1
ATOM 3280 C CA . PRO A 1 418 ? 26.686 1.694 -50.949 1.00 58.69 418 PRO A CA 1
ATOM 3281 C C . PRO A 1 418 ? 25.226 1.312 -51.249 1.00 58.69 418 PRO A C 1
ATOM 3283 O O . PRO A 1 418 ? 24.464 0.954 -50.350 1.00 58.69 418 PRO A O 1
ATOM 3286 N N . ALA A 1 419 ? 24.891 1.350 -52.542 1.00 53.19 419 ALA A N 1
ATOM 3287 C CA . ALA A 1 419 ? 23.569 1.169 -53.147 1.00 53.19 419 ALA A CA 1
ATOM 3288 C C . ALA A 1 419 ? 22.526 2.265 -52.835 1.00 53.19 419 ALA A C 1
ATOM 3290 O O . ALA A 1 419 ? 21.928 2.289 -51.766 1.00 53.19 419 ALA A O 1
ATOM 3291 N N . TRP A 1 420 ? 22.246 3.093 -53.852 1.00 44.12 420 TRP A N 1
ATOM 3292 C CA . TRP A 1 420 ? 20.885 3.423 -54.338 1.00 44.12 420 TRP A CA 1
ATOM 3293 C C . TRP A 1 420 ? 20.918 4.168 -55.692 1.00 44.12 420 TRP A C 1
ATOM 3295 O O . TRP A 1 420 ? 19.928 4.161 -56.420 1.00 44.12 420 TRP A O 1
ATOM 3305 N N . THR A 1 421 ? 22.062 4.740 -56.089 1.00 41.97 421 THR A N 1
ATOM 3306 C CA . THR A 1 421 ? 22.282 5.420 -57.383 1.00 41.97 421 THR A CA 1
ATOM 3307 C C . THR A 1 421 ? 22.642 4.460 -58.531 1.00 41.97 421 THR A C 1
ATOM 3309 O O . THR A 1 421 ? 23.589 4.695 -59.276 1.00 41.97 421 THR A O 1
ATOM 3312 N N . THR A 1 422 ? 21.890 3.366 -58.684 1.00 46.91 422 THR A N 1
ATOM 3313 C CA . THR A 1 422 ? 22.028 2.411 -59.804 1.00 46.91 422 THR A CA 1
ATOM 3314 C C . THR A 1 422 ? 20.687 2.124 -60.482 1.00 46.91 422 THR A C 1
ATOM 3316 O O . THR A 1 422 ? 20.182 1.001 -60.506 1.00 46.91 422 THR A O 1
ATOM 3319 N N . LYS A 1 423 ? 20.128 3.168 -61.097 1.00 32.66 423 LYS A N 1
ATOM 3320 C CA . LYS A 1 423 ? 19.277 3.048 -62.288 1.00 32.66 423 LYS A CA 1
ATOM 3321 C C . LYS A 1 423 ? 19.869 3.945 -63.390 1.00 32.66 423 LYS A C 1
ATOM 3323 O O . LYS A 1 423 ? 20.456 4.964 -63.024 1.00 32.66 423 LYS A O 1
ATOM 3328 N N . PRO A 1 424 ? 19.814 3.513 -64.663 1.00 38.62 424 PRO A N 1
ATOM 3329 C CA . PRO A 1 424 ? 20.482 4.185 -65.780 1.00 38.62 424 PRO A CA 1
ATOM 3330 C C . PRO A 1 424 ? 19.808 5.505 -66.174 1.00 38.62 424 PRO A C 1
ATOM 3332 O O . PRO A 1 424 ? 18.583 5.626 -65.937 1.00 38.62 424 PRO A O 1
#

InterPro domains:
  IPR008250 P-type ATPase, A domain superfamily [SSF81653] (92-327)

Radius of gyration: 39.1 Å; chains: 1; bounding box: 87×45×135 Å

Sequence (424 aa):
TLGPLAFVMSISLLQEGAADMGRHRSDSNTNNHPCVVLKRSDALEPDAERDRATRGGQDVTVQLNKSYFSHAQTPRPSHLNDPNLTCSVAFELIKRMDIRQGHLLLVKNRDMIPADIILLASSSDNGNAYIETSSIDGETNLKLRSSPQLPKSVMRQIREDQEERFEEGQETGEAKVFRETLEQATKRIARMTALGYPNGFSALENPANPEAPQDDIPEEPEAPSSGLNLVGRVRRMSTSNVSARRTFDPDVAEGERRFVTALKSEPPNASVNTYSGVLLMPPVHTDGPSVEVPLNADNILLRGAVLRNTEWVIGISCFTGKDTKLVRNSFETPSKFSQLDKLMNRIVFFIIIIMILCISYLATFSVTTTDDLFDKLWYVRFNSNTTAPWPYLPDLPPPAWTTKPQNWLQIFFLFVTPAWTTKP